Protein 2D1S (pdb70)

Foldseek 3Di:
DVQKAAAAAFPDPQDDFFLLVLLLVLLVVLVVVFFWQEAALVVRDTDGSVNLLLLLLVLQLCVLVPDAAQAEEEEEAWDDRQVCSPLSSCSQHNHEYEYHYLPDDLVQVLVRCLQRLHLEYAYAPSSVVSVVVSCVVSVNNNAYEHRPDPQADPNHHHSVRSVPVRDDPPDGSVPRGGDTDPFLPRFSYFAFFKLDPDHTFTFTFGRLLLSVLLSQQQGQWRHNHQDALAEAEEAATCRHLANVSNSSSCSSSNYHYHYYDDQDPVSVQVSLAPSLHQEYEAEQLSLLCQLQDPCNVVGDNVSHAAYEYEDFQHQLVSQASNCVVVVYPTHKAFYDTVQLSGGQATATPPRDDRQFRHAGHHFKMKFFAAQPPRHTDHAPDKHWIKMAGRNGTPATRPCVPVRPVQQDPVRIGGPQWIWGAHPVRGIHTQAGVVQFFQFAPDGHGQSVLQSLQSPDNQFSGKTWGWAQDPPGGTAIAMETETDPPDDDDQVRSQVSSPVPDDPSNGRPLIYHYDNDQDDISRGHGNHVVGNVRSPDDD

Organism: Nipponoluciola cruciata (NCBI:txid7051)

CATH classification: 2.30.38.10 (+3 more: 3.40.50.980, 3.40.50.980, 3.30.300.30)

Sequence (538 aa):
DENIVVGPKPFYPIEEGSAGTQLRKYMERYAKLGAIAFTNAVTGVDYSYAEYLEKSCLGKALQNYGLVVDGRIALCSENCEEFFIPVIAGLFIGVGVAPTNEIYTLRELVHSLGISKPTIVFSSKKGLDKVITVQKTVTTIKTIVILDSKVDYRGYQCLDTFIKRNTPPGFQASSFKTVEVDRKEQVALIMNSSGSTGLPKGVQLTHENIVTRFSHARDPIYGNQVSPGTAVLTVVPFHHGFGMFTTLGYLICGFRVVMLTKFDEETFLKTLQDYKCTSVILVPTLFAILNKSELLNKYDLSNLVEIASGGAPLSKEVGEAVARRFNLPGVRQGYGLTETTSAIIITPEGDDKPGASGKVVPLFKAKVIDLDTKKSLGPNRRGEVCVKGPMLMKGYVNNPEATKELIDEEGWLHTGDIGYYDEEKHFFIVDRLKSLIKYKGYQVPPAELESVLLQHPSIFDAGVAGVPDPVAGELPGAVVVLESGKNMTEKEVMDYVASQVSNAKRLRGGVRFVDEVPKGLTGKIDGRAIREILKKPV

Solvent-accessible surface area: 21961 Å² total

Secondary structure (DSSP, 8-state):
-TTSEE----SSPPPSS-HHHHHHHHHHHHHHHT-EEEEETTT--EEEHHHHHHHH--HHHHHHHT--TT-EEEEE-SS-TTTHHHHHHHHHHT-EEEEE-TTS-HHHHHHHHHHH--SEEEE-TTTHHHHHHHHHHSTT--EEEETT-SS-BTTBPBHHHHHHHTS-TT--GGG--PPP--TTT-EEEEE--SS-SSSPP-EEEEHHHHHHHHHHHT-TTTS----TT-EEEE-S-TTSHHHHHHHHHHHHTT-EEEE-----HHHHHHHHHHTTEEEEEE-HHHHHHHHH-S-GGGS--TT--EEEE-SS---HHHHHHHHHHTT-S--EEEEE-GGGSSEEEEPPTT---TT--BEEPTT-EEEEE-TTT--B--TT--EEEEEESTTS-SEETT-HHHHHHHB-TTS-EEEEEEEEE-TT--EEEEEEGGG-B-BTT--B-HHHHHHHHHTSTTEEEEEEEEEEETTTEEEEEEEEEEPTT----HHHHHHHHHTTS-GGGS-TT-EEE-SS--B-TTS-B-HHHHHHHHHS--

Nearest PDB structures (foldseek):
  2d1s-assembly1_A  TM=1.002E+00  e=0.000E+00  Nipponoluciola cruciata
  2d1t-assembly1_A  TM=1.000E+00  e=0.000E+00  Nipponoluciola cruciata
  6k4c-assembly1_A  TM=9.725E-01  e=1.886E-93  Lampyridae
  6q2m-assembly1_A  TM=9.834E-01  e=4.343E-93  Photinus pyralis
  6hps-assembly1_A  TM=9.787E-01  e=4.718E-89  Photinus pyralis

Structure (mmCIF, N/CA/C/O backbone):
data_2D1S
#
_entry.id   2D1S
#
_cell.length_a   57.586
_cell.length_b   181.313
_cell.length_c   52.038
_cell.angle_alpha   90.00
_cell.angle_beta   90.00
_cell.angle_gamma   90.00
#
_symmetry.space_group_name_H-M   'P 21 21 21'
#
loop_
_entity.id
_entity.type
_entity.pdbx_description
1 polymer 'Luciferin 4-monooxygenase'
2 non-polymer 'CHLORIDE ION'
3 non-polymer "5'-O-[N-(DEHYDROLUCIFERYL)-SULFAMOYL] ADENOSINE"
4 water water
#
loop_
_atom_site.group_PDB
_atom_site.id
_atom_site.type_symbol
_atom_site.label_atom_id
_atom_site.label_alt_id
_atom_site.label_comp_id
_atom_site.label_asym_id
_atom_site.label_entity_id
_atom_site.label_seq_id
_atom_site.pdbx_PDB_ins_code
_atom_site.Cartn_x
_atom_site.Cartn_y
_atom_site.Cartn_z
_atom_site.occupancy
_atom_site.B_iso_or_equiv
_atom_site.auth_seq_id
_atom_site.auth_comp_id
_atom_site.auth_asym_id
_atom_site.auth_atom_id
_atom_site.pdbx_PDB_model_num
ATOM 1 N N . ASP A 1 7 ? 19.436 34.485 -16.440 1.00 14.65 7 ASP A N 1
ATOM 2 C CA . ASP A 1 7 ? 20.420 34.912 -15.425 1.00 13.68 7 ASP A CA 1
ATOM 3 C C . ASP A 1 7 ? 21.266 33.741 -14.951 1.00 12.69 7 ASP A C 1
ATOM 4 O O . ASP A 1 7 ? 20.820 32.875 -14.172 1.00 12.40 7 ASP A O 1
ATOM 9 N N . GLU A 1 8 ? 22.516 33.739 -15.400 1.00 11.81 8 GLU A N 1
ATOM 10 C CA . GLU A 1 8 ? 23.451 32.682 -15.063 1.00 11.64 8 GLU A CA 1
ATOM 11 C C . GLU A 1 8 ? 23.883 32.699 -13.597 1.00 11.40 8 GLU A C 1
ATOM 12 O O . GLU A 1 8 ? 24.488 31.734 -13.128 1.00 12.03 8 GLU A O 1
ATOM 18 N N . ASN A 1 9 ? 23.529 33.766 -12.878 1.00 10.33 9 ASN A N 1
ATOM 19 C CA . ASN A 1 9 ? 23.789 33.842 -11.438 1.00 10.11 9 ASN A CA 1
ATOM 20 C C . ASN A 1 9 ? 22.842 32.986 -10.604 1.00 10.07 9 ASN A C 1
ATOM 21 O O . ASN A 1 9 ? 23.123 32.730 -9.441 1.00 10.87 9 ASN A O 1
ATOM 26 N N . ILE A 1 10 ? 21.729 32.545 -11.178 1.00 9.22 10 ILE A N 1
ATOM 27 C CA . ILE A 1 10 ? 20.821 31.653 -10.464 1.00 9.51 10 ILE A CA 1
ATOM 28 C C . ILE A 1 10 ? 21.349 30.225 -10.533 1.00 9.22 10 ILE A C 1
ATOM 29 O O . ILE A 1 10 ? 21.715 29.716 -11.601 1.00 9.77 10 ILE A O 1
ATOM 34 N N . VAL A 1 11 ? 21.401 29.571 -9.373 1.00 8.66 11 VAL A N 1
ATOM 35 C CA . VAL A 1 11 ? 21.865 28.188 -9.283 1.00 8.56 11 VAL A CA 1
ATOM 36 C C . VAL A 1 11 ? 20.653 27.263 -9.197 1.00 8.63 11 VAL A C 1
ATOM 37 O O . VAL A 1 11 ? 19.795 27.409 -8.322 1.00 8.94 11 VAL A O 1
ATOM 41 N N . VAL A 1 12 ? 20.574 26.316 -10.118 1.00 9.64 12 VAL A N 1
ATOM 42 C CA . VAL A 1 12 ? 19.415 25.437 -10.251 1.00 10.46 12 VAL A CA 1
ATOM 43 C C . VAL A 1 12 ? 19.815 24.032 -9.795 1.00 10.40 12 VAL A C 1
ATOM 44 O O . VAL A 1 12 ? 20.764 23.438 -10.322 1.00 11.34 12 VAL A O 1
ATOM 48 N N . GLY A 1 13 ? 19.108 23.495 -8.804 1.00 9.71 13 GLY A N 1
ATOM 49 C CA . GLY A 1 13 ? 19.349 22.138 -8.350 1.00 9.86 13 GLY A CA 1
ATOM 50 C C . GLY A 1 13 ? 18.980 21.095 -9.395 1.00 10.15 13 GLY A C 1
ATOM 51 O O . GLY A 1 13 ? 18.216 21.381 -10.300 1.00 9.69 13 GLY A O 1
ATOM 52 N N . PRO A 1 14 ? 19.529 19.892 -9.266 1.00 10.60 14 PRO A N 1
ATOM 53 C CA . PRO A 1 14 ? 19.281 18.825 -10.247 1.00 11.35 14 PRO A CA 1
ATOM 54 C C . PRO A 1 14 ? 17.918 18.152 -10.085 1.00 11.84 14 PRO A C 1
ATOM 55 O O . PRO A 1 14 ? 17.144 18.502 -9.199 1.00 12.59 14 PRO A O 1
ATOM 59 N N . LYS A 1 15 ? 17.627 17.194 -10.960 1.00 12.43 15 LYS A N 1
ATOM 60 C CA . LYS A 1 15 ? 16.449 16.349 -10.810 1.00 12.30 15 LYS A CA 1
ATOM 61 C C . LYS A 1 15 ? 16.708 15.325 -9.706 1.00 11.49 15 LYS A C 1
ATOM 62 O O . LYS A 1 15 ? 17.810 14.802 -9.593 1.00 11.86 15 LYS A O 1
ATOM 65 N N . PRO A 1 16 ? 15.697 15.042 -8.889 1.00 10.60 16 PRO A N 1
ATOM 66 C CA . PRO A 1 16 ? 15.859 14.049 -7.821 1.00 10.34 16 PRO A CA 1
ATOM 67 C C . PRO A 1 16 ? 15.973 12.635 -8.398 1.00 9.57 16 PRO A C 1
ATOM 68 O O . PRO A 1 16 ? 15.347 12.356 -9.423 1.00 9.60 16 PRO A O 1
ATOM 72 N N . PHE A 1 17 ? 16.721 11.754 -7.744 1.00 9.24 17 PHE A N 1
ATOM 73 C CA . PHE A 1 17 ? 16.756 10.362 -8.195 1.00 8.78 17 PHE A CA 1
ATOM 74 C C . PHE A 1 17 ? 15.364 9.748 -8.122 1.00 8.56 17 PHE A C 1
ATOM 75 O O . PHE A 1 17 ? 14.939 9.058 -9.044 1.00 8.33 17 PHE A O 1
ATOM 83 N N . TYR A 1 18 ? 14.666 10.005 -7.022 1.00 7.44 18 TYR A N 1
ATOM 84 C CA . TYR A 1 18 ? 13.317 9.502 -6.821 1.00 7.64 18 TYR A CA 1
ATOM 85 C C . TYR A 1 18 ? 12.322 10.646 -7.012 1.00 8.26 18 TYR A C 1
ATOM 86 O O . TYR A 1 18 ? 12.288 11.575 -6.201 1.00 8.08 18 TYR A O 1
ATOM 95 N N . PRO A 1 19 ? 11.519 10.623 -8.069 1.00 8.10 19 PRO A N 1
ATOM 96 C CA . PRO A 1 19 ? 10.502 11.668 -8.254 1.00 8.82 19 PRO A CA 1
ATOM 97 C C . PRO A 1 19 ? 9.535 11.693 -7.076 1.00 8.62 19 PRO A C 1
ATOM 98 O O . PRO A 1 19 ? 9.364 10.701 -6.356 1.00 8.51 19 PRO A O 1
ATOM 102 N N . ILE A 1 20 ? 8.912 12.844 -6.876 1.00 8.64 20 ILE A N 1
ATOM 103 C CA . ILE A 1 20 ? 7.879 12.977 -5.857 1.00 9.42 20 ILE A CA 1
ATOM 104 C C . ILE A 1 20 ? 6.742 11.991 -6.152 1.00 9.53 20 ILE A C 1
ATOM 105 O O . ILE A 1 20 ? 6.231 11.919 -7.280 1.00 10.30 20 ILE A O 1
ATOM 110 N N . GLU A 1 21 ? 6.353 11.240 -5.131 1.00 9.37 21 GLU A N 1
ATOM 111 C CA . GLU A 1 21 ? 5.336 10.207 -5.306 1.00 9.94 21 GLU A CA 1
ATOM 112 C C . GLU A 1 21 ? 3.941 10.815 -5.287 1.00 10.39 21 GLU A C 1
ATOM 113 O O . GLU A 1 21 ? 3.733 11.906 -4.755 1.00 11.13 21 GLU A O 1
ATOM 119 N N . GLU A 1 22 ? 2.976 10.119 -5.873 1.00 10.96 22 GLU A N 1
ATOM 120 C CA . GLU A 1 22 ? 1.576 10.517 -5.742 1.00 11.73 22 GLU A CA 1
ATOM 121 C C . GLU A 1 22 ? 1.076 10.310 -4.309 1.00 10.84 22 GLU A C 1
ATOM 122 O O . GLU A 1 22 ? 1.634 9.524 -3.557 1.00 11.69 22 GLU A O 1
ATOM 125 N N . GLY A 1 23 ? 0.026 11.033 -3.931 1.00 10.22 23 GLY A N 1
ATOM 126 C CA . GLY A 1 23 ? -0.587 10.857 -2.627 1.00 9.64 23 GLY A CA 1
ATOM 127 C C . GLY A 1 23 ? -0.144 11.915 -1.629 1.00 8.70 23 GLY A C 1
ATOM 128 O O . GLY A 1 23 ? 0.876 12.584 -1.813 1.00 9.19 23 GLY A O 1
ATOM 129 N N . SER A 1 24 ? -0.921 12.052 -0.561 1.00 7.85 24 SER A N 1
ATOM 130 C CA . SER A 1 24 ? -0.607 13.022 0.475 1.00 7.40 24 SER A CA 1
ATOM 131 C C . SER A 1 24 ? 0.625 12.585 1.258 1.00 7.01 24 SER A C 1
ATOM 132 O O . SER A 1 24 ? 1.132 11.469 1.085 1.00 6.36 24 SER A O 1
ATOM 135 N N . ALA A 1 25 ? 1.110 13.455 2.136 1.00 6.45 25 ALA A N 1
ATOM 136 C CA . ALA A 1 25 ? 2.203 13.050 3.003 1.00 6.03 25 ALA A CA 1
ATOM 137 C C . ALA A 1 25 ? 1.761 11.920 3.928 1.00 6.17 25 ALA A C 1
ATOM 138 O O . ALA A 1 25 ? 2.584 11.096 4.294 1.00 6.28 25 ALA A O 1
ATOM 140 N N . GLY A 1 26 ? 0.481 11.900 4.312 1.00 6.12 26 GLY A N 1
ATOM 141 C CA . GLY A 1 26 ? -0.036 10.810 5.128 1.00 6.36 26 GLY A CA 1
ATOM 142 C C . GLY A 1 26 ? -0.018 9.495 4.360 1.00 6.60 26 GLY A C 1
ATOM 143 O O . GLY A 1 26 ? 0.423 8.465 4.883 1.00 7.10 26 GLY A O 1
ATOM 144 N N . THR A 1 27 ? -0.492 9.533 3.121 1.00 6.81 27 THR A N 1
ATOM 145 C CA . THR A 1 27 ? -0.496 8.339 2.282 1.00 7.55 27 THR A CA 1
ATOM 146 C C . THR A 1 27 ? 0.913 7.789 2.108 1.00 6.89 27 THR A C 1
ATOM 147 O O . THR A 1 27 ? 1.134 6.576 2.241 1.00 7.42 27 THR A O 1
ATOM 151 N N . GLN A 1 28 ? 1.878 8.670 1.838 1.00 6.93 28 GLN A N 1
ATOM 152 C CA . GLN A 1 28 ? 3.258 8.227 1.668 1.00 7.32 28 GLN A CA 1
ATOM 153 C C . GLN A 1 28 ? 3.837 7.627 2.936 1.00 6.91 28 GLN A C 1
ATOM 154 O O . GLN A 1 28 ? 4.429 6.543 2.876 1.00 7.03 28 GLN A O 1
ATOM 160 N N . LEU A 1 29 ? 3.658 8.293 4.078 1.00 6.76 29 LEU A N 1
ATOM 161 C CA . LEU A 1 29 ? 4.121 7.726 5.343 1.00 7.07 29 LEU A CA 1
ATOM 162 C C . LEU A 1 29 ? 3.477 6.373 5.612 1.00 7.40 29 LEU A C 1
ATOM 163 O O . LEU A 1 29 ? 4.141 5.450 6.073 1.00 7.29 29 LEU A O 1
ATOM 168 N N . ARG A 1 30 ? 2.170 6.257 5.364 1.00 6.38 30 ARG A N 1
ATOM 169 C CA . ARG A 1 30 ? 1.493 4.994 5.642 1.00 7.02 30 ARG A CA 1
ATOM 170 C C . ARG A 1 30 ? 2.069 3.867 4.781 1.00 6.24 30 ARG A C 1
ATOM 171 O O . ARG A 1 30 ? 2.292 2.768 5.286 1.00 6.89 30 ARG A O 1
ATOM 179 N N . LYS A 1 31 ? 2.315 4.158 3.508 1.00 6.34 31 LYS A N 1
ATOM 180 C CA . LYS A 1 31 ? 2.849 3.163 2.575 1.00 6.86 31 LYS A CA 1
ATOM 181 C C . LYS A 1 31 ? 4.182 2.610 3.099 1.00 6.65 31 LYS A C 1
ATOM 182 O O . LYS A 1 31 ? 4.396 1.386 3.165 1.00 7.18 31 LYS A O 1
ATOM 188 N N . TYR A 1 32 ? 5.099 3.507 3.469 1.00 6.40 32 TYR A N 1
ATOM 189 C CA . TYR A 1 32 ? 6.425 3.084 3.901 1.00 6.90 32 TYR A CA 1
ATOM 190 C C . TYR A 1 32 ? 6.392 2.469 5.282 1.00 6.47 32 TYR A C 1
ATOM 191 O O . TYR A 1 32 ? 6.992 1.415 5.515 1.00 6.27 32 TYR A O 1
ATOM 200 N N . MET A 1 33 ? 5.661 3.079 6.206 1.00 7.04 33 MET A N 1
ATOM 201 C CA . MET A 1 33 ? 5.548 2.474 7.529 1.00 7.06 33 MET A CA 1
ATOM 202 C C . MET A 1 33 ? 4.975 1.065 7.481 1.00 7.63 33 MET A C 1
ATOM 203 O O . MET A 1 33 ? 5.412 0.195 8.237 1.00 7.12 33 MET A O 1
ATOM 208 N N . GLU A 1 34 ? 3.979 0.841 6.627 1.00 7.03 34 GLU A N 1
ATOM 209 C CA . GLU A 1 34 ? 3.422 -0.506 6.490 1.00 7.55 34 GLU A CA 1
ATOM 210 C C . GLU A 1 34 ? 4.462 -1.516 5.984 1.00 6.74 34 GLU A C 1
ATOM 211 O O . GLU A 1 34 ? 4.514 -2.654 6.449 1.00 6.99 34 GLU A O 1
ATOM 215 N N . ARG A 1 35 ? 5.291 -1.094 5.043 1.00 6.17 35 ARG A N 1
ATOM 216 C CA . ARG A 1 35 ? 6.362 -1.948 4.527 1.00 6.58 35 ARG A CA 1
ATOM 217 C C . ARG A 1 35 ? 7.307 -2.352 5.669 1.00 6.51 35 ARG A C 1
ATOM 218 O O . ARG A 1 35 ? 7.601 -3.534 5.885 1.00 6.96 35 ARG A O 1
ATOM 226 N N . TYR A 1 36 ? 7.758 -1.361 6.433 1.00 6.53 36 TYR A N 1
ATOM 227 C CA . TYR A 1 36 ? 8.697 -1.639 7.514 1.00 6.25 36 TYR A CA 1
ATOM 228 C C . TYR A 1 36 ? 8.050 -2.369 8.689 1.00 6.19 36 TYR A C 1
ATOM 229 O O . TYR A 1 36 ? 8.709 -3.163 9.379 1.00 6.43 36 TYR A O 1
ATOM 238 N N . ALA A 1 37 ? 6.758 -2.118 8.890 1.00 6.78 37 ALA A N 1
ATOM 239 C CA . ALA A 1 37 ? 6.012 -2.843 9.921 1.00 7.08 37 ALA A CA 1
ATOM 240 C C . ALA A 1 37 ? 6.006 -4.357 9.660 1.00 7.84 37 ALA A C 1
ATOM 241 O O . ALA A 1 37 ? 6.242 -5.160 10.569 1.00 8.22 37 ALA A O 1
ATOM 243 N N . LYS A 1 38 ? 5.730 -4.729 8.409 1.00 8.45 38 LYS A N 1
ATOM 244 C CA . LYS A 1 38 ? 5.645 -6.135 8.009 1.00 9.75 38 LYS A CA 1
ATOM 245 C C . LYS A 1 38 ? 7.012 -6.800 8.056 1.00 10.15 38 LYS A C 1
ATOM 246 O O . LYS A 1 38 ? 7.133 -8.003 8.302 1.00 10.93 38 LYS A O 1
ATOM 249 N N . LEU A 1 39 ? 8.043 -5.996 7.833 1.00 10.42 39 LEU A N 1
ATOM 250 C CA . LEU A 1 39 ? 9.423 -6.444 7.912 1.00 11.59 39 LEU A CA 1
ATOM 251 C C . LEU A 1 39 ? 9.818 -6.735 9.362 1.00 11.51 39 LEU A C 1
ATOM 252 O O . LEU A 1 39 ? 10.726 -7.536 9.621 1.00 14.35 39 LEU A O 1
ATOM 257 N N . GLY A 1 40 ? 9.136 -6.093 10.316 1.00 11.43 40 GLY A N 1
ATOM 258 C CA . GLY A 1 40 ? 9.408 -6.260 11.732 1.00 9.94 40 GLY A CA 1
ATOM 259 C C . GLY A 1 40 ? 10.464 -5.306 12.308 1.00 9.13 40 GLY A C 1
ATOM 260 O O . GLY A 1 40 ? 11.090 -5.568 13.323 1.00 9.58 40 GLY A O 1
ATOM 261 N N . ALA A 1 41 ? 10.631 -4.165 11.657 1.00 7.40 41 ALA A N 1
ATOM 262 C CA . ALA A 1 41 ? 11.673 -3.212 12.010 1.00 5.78 41 ALA A CA 1
ATOM 263 C C . ALA A 1 41 ? 11.283 -2.329 13.197 1.00 5.60 41 ALA A C 1
ATOM 264 O O . ALA A 1 41 ? 10.106 -2.153 13.485 1.00 5.24 41 ALA A O 1
ATOM 266 N N . ILE A 1 42 ? 12.283 -1.767 13.871 1.00 5.26 42 ILE A N 1
ATOM 267 C CA . ILE A 1 42 ? 12.088 -0.817 14.961 1.00 5.34 42 ILE A CA 1
ATOM 268 C C . ILE A 1 42 ? 12.128 0.623 14.422 1.00 4.63 42 ILE A C 1
ATOM 269 O O . ILE A 1 42 ? 13.067 1.011 13.714 1.00 5.09 42 ILE A O 1
ATOM 274 N N . ALA A 1 43 ? 11.120 1.418 14.805 1.00 4.59 43 ALA A N 1
ATOM 275 C CA . ALA A 1 43 ? 11.011 2.806 14.345 1.00 4.49 43 ALA A CA 1
ATOM 276 C C . ALA A 1 43 ? 11.675 3.808 15.272 1.00 4.55 43 ALA A C 1
ATOM 277 O O . ALA A 1 43 ? 12.416 4.668 14.814 1.00 4.31 43 ALA A O 1
ATOM 279 N N . PHE A 1 44 ? 11.398 3.702 16.565 1.00 4.56 44 PHE A N 1
ATOM 280 C CA . PHE A 1 44 ? 11.917 4.659 17.540 1.00 4.46 44 PHE A CA 1
ATOM 281 C C . PHE A 1 44 ? 12.514 3.921 18.704 1.00 4.92 44 PHE A C 1
ATOM 282 O O . PHE A 1 44 ? 11.959 2.905 19.196 1.00 5.65 44 PHE A O 1
ATOM 290 N N . THR A 1 45 ? 13.635 4.444 19.180 1.00 5.15 45 THR A N 1
ATOM 291 C CA . THR A 1 45 ? 14.286 3.931 20.375 1.00 5.61 45 THR A CA 1
ATOM 292 C C . THR A 1 45 ? 14.679 5.111 21.234 1.00 5.19 45 THR A C 1
ATOM 293 O O . THR A 1 45 ? 15.328 6.052 20.757 1.00 5.63 45 THR A O 1
ATOM 297 N N . ASN A 1 46 ? 14.332 5.037 22.506 1.00 4.92 46 ASN A N 1
ATOM 298 C CA . ASN A 1 46 ? 14.800 6.024 23.461 1.00 5.23 46 ASN A CA 1
ATOM 299 C C . ASN A 1 46 ? 16.203 5.590 23.864 1.00 5.59 46 ASN A C 1
ATOM 300 O O . ASN A 1 46 ? 16.357 4.524 24.454 1.00 6.67 46 ASN A O 1
ATOM 305 N N . ALA A 1 47 ? 17.224 6.375 23.520 1.00 6.24 47 ALA A N 1
ATOM 306 C CA . ALA A 1 47 ? 18.610 5.973 23.743 1.00 6.63 47 ALA A CA 1
ATOM 307 C C . ALA A 1 47 ? 18.912 5.720 25.210 1.00 6.50 47 ALA A C 1
ATOM 308 O O . ALA A 1 47 ? 19.725 4.842 25.542 1.00 7.41 47 ALA A O 1
ATOM 310 N N . VAL A 1 48 ? 18.310 6.515 26.090 1.00 6.07 48 VAL A N 1
ATOM 311 C CA . VAL A 1 48 ? 18.655 6.445 27.504 1.00 7.53 48 VAL A CA 1
ATOM 312 C C . VAL A 1 48 ? 17.926 5.338 28.255 1.00 7.55 48 VAL A C 1
ATOM 313 O O . VAL A 1 48 ? 18.495 4.749 29.175 1.00 7.57 48 VAL A O 1
ATOM 317 N N . THR A 1 49 ? 16.687 5.034 27.871 1.00 7.38 49 THR A N 1
ATOM 318 C CA . THR A 1 49 ? 15.954 3.936 28.521 1.00 7.63 49 THR A CA 1
ATOM 319 C C . THR A 1 49 ? 16.027 2.634 27.738 1.00 7.77 49 THR A C 1
ATOM 320 O O . THR A 1 49 ? 15.813 1.543 28.314 1.00 8.93 49 THR A O 1
ATOM 324 N N . GLY A 1 50 ? 16.312 2.712 26.450 1.00 7.57 50 GLY A N 1
ATOM 325 C CA . GLY A 1 50 ? 16.298 1.548 25.586 1.00 7.77 50 GLY A CA 1
ATOM 326 C C . GLY A 1 50 ? 14.908 1.098 25.172 1.00 7.34 50 GLY A C 1
ATOM 327 O O . GLY A 1 50 ? 14.785 0.069 24.526 1.00 8.36 50 GLY A O 1
ATOM 328 N N . VAL A 1 51 ? 13.864 1.860 25.499 1.00 6.24 51 VAL A N 1
ATOM 329 C CA . VAL A 1 51 ? 12.512 1.490 25.082 1.00 6.94 51 VAL A CA 1
ATOM 330 C C . VAL A 1 51 ? 12.411 1.603 23.563 1.00 6.39 51 VAL A C 1
ATOM 331 O O . VAL A 1 51 ? 12.883 2.584 22.981 1.00 6.65 51 VAL A O 1
ATOM 335 N N . ASP A 1 52 ? 11.807 0.600 22.923 1.00 5.99 52 ASP A N 1
ATOM 336 C CA . ASP A 1 52 ? 11.581 0.570 21.478 1.00 6.22 52 ASP A CA 1
ATOM 337 C C . ASP A 1 52 ? 10.095 0.675 21.143 1.00 6.11 52 ASP A C 1
ATOM 338 O O . ASP A 1 52 ? 9.264 0.132 21.857 1.00 7.35 52 ASP A O 1
ATOM 343 N N . TYR A 1 53 ? 9.774 1.363 20.043 1.00 5.89 53 TYR A N 1
ATOM 344 C CA . TYR A 1 53 ? 8.493 1.182 19.360 1.00 6.00 53 TYR A CA 1
ATOM 345 C C . TYR A 1 53 ? 8.802 0.611 17.995 1.00 5.52 53 TYR A C 1
ATOM 346 O O . TYR A 1 53 ? 9.588 1.204 17.229 1.00 5.26 53 TYR A O 1
ATOM 355 N N . SER A 1 54 ? 8.183 -0.520 17.661 1.00 5.65 54 SER A N 1
ATOM 356 C CA . SER A 1 54 ? 8.303 -1.060 16.322 1.00 4.78 54 SER A CA 1
ATOM 357 C C . SER A 1 54 ? 7.533 -0.193 15.313 1.00 4.55 54 SER A C 1
ATOM 358 O O . SER A 1 54 ? 6.622 0.565 15.685 1.00 5.40 54 SER A O 1
ATOM 361 N N . TYR A 1 55 ? 7.884 -0.310 14.038 1.00 4.63 55 TYR A N 1
ATOM 362 C CA . TYR A 1 55 ? 7.075 0.301 12.987 1.00 4.79 55 TYR A CA 1
ATOM 363 C C . TYR A 1 55 ? 5.620 -0.162 13.052 1.00 4.54 55 TYR A C 1
ATOM 364 O O . TYR A 1 55 ? 4.694 0.642 12.893 1.00 4.95 55 TYR A O 1
ATOM 373 N N . ALA A 1 56 ? 5.408 -1.459 13.322 1.00 4.57 56 ALA A N 1
ATOM 374 C CA . ALA A 1 56 ? 4.044 -1.975 13.434 1.00 4.92 56 ALA A CA 1
ATOM 375 C C . ALA A 1 56 ? 3.273 -1.272 14.534 1.00 4.73 56 ALA A C 1
ATOM 376 O O . ALA A 1 56 ? 2.121 -0.878 14.328 1.00 5.65 56 ALA A O 1
ATOM 378 N N . GLU A 1 57 ? 3.868 -1.111 15.714 1.00 5.69 57 GLU A N 1
ATOM 379 C CA . GLU A 1 57 ? 3.177 -0.461 16.830 1.00 6.32 57 GLU A CA 1
ATOM 380 C C . GLU A 1 57 ? 2.918 1.014 16.541 1.00 5.61 57 GLU A C 1
ATOM 381 O O . GLU A 1 57 ? 1.842 1.534 16.838 1.00 5.78 57 GLU A O 1
ATOM 387 N N . TYR A 1 58 ? 3.916 1.689 15.979 1.00 5.74 58 TYR A N 1
ATOM 388 C CA . TYR A 1 58 ? 3.777 3.109 15.687 1.00 5.54 58 TYR A CA 1
ATOM 389 C C . TYR A 1 58 ? 2.698 3.358 14.649 1.00 5.79 58 TYR A C 1
ATOM 390 O O . TYR A 1 58 ? 1.880 4.273 14.801 1.00 6.54 58 TYR A O 1
ATOM 399 N N . LEU A 1 59 ? 2.675 2.523 13.610 1.00 6.07 59 LEU A N 1
ATOM 400 C CA . LEU A 1 59 ? 1.660 2.620 12.569 1.00 6.45 59 LEU A CA 1
ATOM 401 C C . LEU A 1 59 ? 0.266 2.342 13.140 1.00 6.18 59 LEU A C 1
ATOM 402 O O . LEU A 1 59 ? -0.696 3.078 12.872 1.00 6.69 59 LEU A O 1
ATOM 407 N N . GLU A 1 60 ? 0.146 1.289 13.946 1.00 6.17 60 GLU A N 1
ATOM 408 C CA . GLU A 1 60 ? -1.154 0.944 14.502 1.00 6.93 60 GLU A CA 1
ATOM 409 C C . GLU A 1 60 ? -1.686 2.090 15.359 1.00 6.21 60 GLU A C 1
ATOM 410 O O . GLU A 1 60 ? -2.851 2.496 15.201 1.00 6.42 60 GLU A O 1
ATOM 416 N N . LYS A 1 61 ? -0.864 2.609 16.270 1.00 5.95 61 LYS A N 1
ATOM 417 C CA . LYS A 1 61 ? -1.321 3.709 17.114 1.00 6.22 61 LYS A CA 1
ATOM 418 C C . LYS A 1 61 ? -1.651 4.977 16.335 1.00 5.49 61 LYS A C 1
ATOM 419 O O . LYS A 1 61 ? -2.608 5.680 16.675 1.00 5.66 61 LYS A O 1
ATOM 429 N N . SER A 1 62 ? -0.891 5.254 15.280 1.00 5.17 62 SER A N 1
ATOM 430 C CA . SER A 1 62 ? -1.150 6.436 14.478 1.00 5.73 62 SER A CA 1
ATOM 431 C C . SER A 1 62 ? -2.480 6.304 13.738 1.00 5.73 62 SER A C 1
ATOM 432 O O . SER A 1 62 ? -3.247 7.261 13.666 1.00 6.66 62 SER A O 1
ATOM 435 N N . CYS A 1 63 ? -2.759 5.126 13.179 1.00 5.79 63 CYS A N 1
ATOM 436 C CA . CYS A 1 63 ? -4.062 4.881 12.538 1.00 6.07 63 CYS A CA 1
ATOM 437 C C . CYS A 1 63 ? -5.208 4.968 13.544 1.00 6.28 63 CYS A C 1
ATOM 438 O O . CYS A 1 63 ? -6.249 5.593 13.265 1.00 6.07 63 CYS A O 1
ATOM 448 N N . LEU A 1 65 ? -5.298 6.539 16.414 1.00 5.65 65 LEU A N 1
ATOM 449 C CA . LEU A 1 65 ? -5.475 7.936 16.812 1.00 5.30 65 LEU A CA 1
ATOM 450 C C . LEU A 1 65 ? -6.155 8.741 15.702 1.00 5.34 65 LEU A C 1
ATOM 451 O O . LEU A 1 65 ? -7.019 9.579 15.986 1.00 5.47 65 LEU A O 1
ATOM 456 N N . GLY A 1 66 ? -5.809 8.479 14.442 1.00 5.37 66 GLY A N 1
ATOM 457 C CA . GLY A 1 66 ? -6.487 9.147 13.342 1.00 5.59 66 GLY A CA 1
ATOM 458 C C . GLY A 1 66 ? -7.995 8.919 13.411 1.00 6.06 66 GLY A C 1
ATOM 459 O O . GLY A 1 66 ? -8.794 9.866 13.308 1.00 6.09 66 GLY A O 1
ATOM 460 N N . LYS A 1 67 ? -8.391 7.655 13.570 1.00 5.98 67 LYS A N 1
ATOM 461 C CA . LYS A 1 67 ? -9.807 7.315 13.695 1.00 5.84 67 LYS A CA 1
ATOM 462 C C . LYS A 1 67 ? -10.424 7.992 14.907 1.00 5.79 67 LYS A C 1
ATOM 463 O O . LYS A 1 67 ? -11.536 8.526 14.834 1.00 5.89 67 LYS A O 1
ATOM 469 N N . ALA A 1 68 ? -9.719 7.967 16.029 1.00 5.97 68 ALA A N 1
ATOM 470 C CA . ALA A 1 68 ? -10.208 8.594 17.255 1.00 5.90 68 ALA A CA 1
ATOM 471 C C . ALA A 1 68 ? -10.495 10.082 17.058 1.00 6.08 68 ALA A C 1
ATOM 472 O O . ALA A 1 68 ? -11.500 10.587 17.557 1.00 5.99 68 ALA A O 1
ATOM 474 N N . LEU A 1 69 ? -9.615 10.786 16.343 1.00 5.26 69 LEU A N 1
ATOM 475 C CA . LEU A 1 69 ? -9.780 12.231 16.118 1.00 5.87 69 LEU A CA 1
ATOM 476 C C . LEU A 1 69 ? -10.987 12.523 15.234 1.00 6.01 69 LEU A C 1
ATOM 477 O O . LEU A 1 69 ? -11.690 13.517 15.444 1.00 6.26 69 LEU A O 1
ATOM 482 N N . GLN A 1 70 ? -11.241 11.647 14.265 1.00 6.09 70 GLN A N 1
ATOM 483 C CA . GLN A 1 70 ? -12.441 11.753 13.434 1.00 6.62 70 GLN A CA 1
ATOM 484 C C . GLN A 1 70 ? -13.691 11.490 14.267 1.00 7.02 70 GLN A C 1
ATOM 485 O O . GLN A 1 70 ? -14.651 12.252 14.197 1.00 7.61 70 GLN A O 1
ATOM 491 N N . ASN A 1 71 ? -13.680 10.428 15.072 1.00 6.93 71 ASN A N 1
ATOM 492 C CA . ASN A 1 71 ? -14.825 10.116 15.926 1.00 7.23 71 ASN A CA 1
ATOM 493 C C . ASN A 1 71 ? -15.099 11.224 16.946 1.00 6.99 71 ASN A C 1
ATOM 494 O O . ASN A 1 71 ? -16.251 11.466 17.298 1.00 7.39 71 ASN A O 1
ATOM 499 N N . TYR A 1 72 ? -14.048 11.923 17.370 1.00 6.43 72 TYR A N 1
ATOM 500 C CA . TYR A 1 72 ? -14.153 13.064 18.272 1.00 5.97 72 TYR A CA 1
ATOM 501 C C . TYR A 1 72 ? -14.860 14.239 17.573 1.00 6.53 72 TYR A C 1
ATOM 502 O O . TYR A 1 72 ? -15.444 15.096 18.234 1.00 6.94 72 TYR A O 1
ATOM 511 N N . GLY A 1 73 ? -14.775 14.286 16.252 1.00 6.55 73 GLY A N 1
ATOM 512 C CA . GLY A 1 73 ? -15.460 15.304 15.471 1.00 6.96 73 GLY A CA 1
ATOM 513 C C . GLY A 1 73 ? -14.577 16.259 14.692 1.00 6.86 73 GLY A C 1
ATOM 514 O O . GLY A 1 73 ? -15.098 17.194 14.088 1.00 7.64 73 GLY A O 1
ATOM 515 N N . LEU A 1 74 ? -13.263 16.054 14.713 1.00 5.92 74 LEU A N 1
ATOM 516 C CA . LEU A 1 74 ? -12.368 16.927 13.954 1.00 6.11 74 LEU A CA 1
ATOM 517 C C . LEU A 1 74 ? -12.549 16.695 12.466 1.00 6.52 74 LEU A C 1
ATOM 518 O O . LEU A 1 74 ? -12.67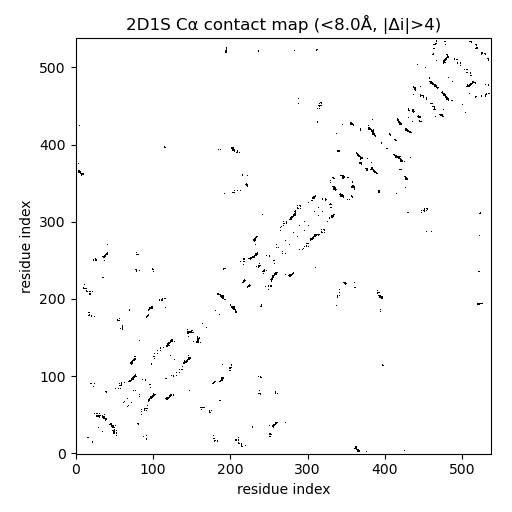6 15.554 12.011 1.00 7.02 74 LEU A O 1
ATOM 523 N N . VAL A 1 75 ? -12.573 17.787 11.711 1.00 6.69 75 VAL A N 1
ATOM 524 C CA . VAL A 1 75 ? -12.782 17.734 10.269 1.00 7.16 75 VAL A CA 1
ATOM 525 C C . VAL A 1 75 ? -11.490 18.095 9.556 1.00 6.84 75 VAL A C 1
ATOM 526 O O . VAL A 1 75 ? -10.543 18.608 10.172 1.00 6.47 75 VAL A O 1
ATOM 530 N N . VAL A 1 76 ? -11.445 17.838 8.256 1.00 7.10 76 VAL A N 1
ATOM 531 C CA . VAL A 1 76 ? -10.294 18.235 7.449 1.00 7.13 76 VAL A CA 1
ATOM 532 C C . VAL A 1 76 ? -10.057 19.726 7.662 1.00 6.96 76 VAL A C 1
ATOM 533 O O . VAL A 1 76 ? -11.009 20.519 7.662 1.00 7.27 76 VAL A O 1
ATOM 537 N N . ASP A 1 77 ? -8.789 20.088 7.848 1.00 6.62 77 ASP A N 1
ATOM 538 C CA . ASP A 1 77 ? -8.342 21.450 8.135 1.00 6.49 77 ASP A CA 1
ATOM 539 C C . ASP A 1 77 ? -8.636 21.914 9.555 1.00 6.26 77 ASP A C 1
ATOM 540 O O . ASP A 1 77 ? -8.462 23.098 9.860 1.00 6.76 77 ASP A O 1
ATOM 545 N N . GLY A 1 78 ? -9.018 20.984 10.435 1.00 5.76 78 GLY A N 1
ATOM 546 C CA . GLY A 1 78 ? -9.001 21.251 11.860 1.00 5.87 78 GLY A CA 1
ATOM 547 C C . GLY A 1 78 ? -7.565 21.355 12.357 1.00 5.21 78 GLY A C 1
ATOM 548 O O . GLY A 1 78 ? -6.615 21.334 11.554 1.00 5.25 78 GLY A O 1
ATOM 549 N N . ARG A 1 79 ? -7.427 21.510 13.671 1.00 4.82 79 ARG A N 1
ATOM 550 C CA . ARG A 1 79 ? -6.126 21.753 14.284 1.00 5.29 79 ARG A CA 1
ATOM 551 C C . ARG A 1 79 ? -5.987 20.992 15.593 1.00 4.85 79 ARG A C 1
ATOM 552 O O . ARG A 1 79 ? -6.896 21.020 16.452 1.00 5.29 79 ARG A O 1
ATOM 560 N N . ILE A 1 80 ? -4.826 20.353 15.769 1.00 4.50 80 ILE A N 1
ATOM 561 C CA . ILE A 1 80 ? -4.372 19.851 17.068 1.00 4.56 80 ILE A CA 1
ATOM 562 C C . ILE A 1 80 ? -2.962 20.364 17.291 1.00 4.41 80 ILE A C 1
ATOM 563 O O . ILE A 1 80 ? -2.349 20.891 16.366 1.00 4.70 80 ILE A O 1
ATO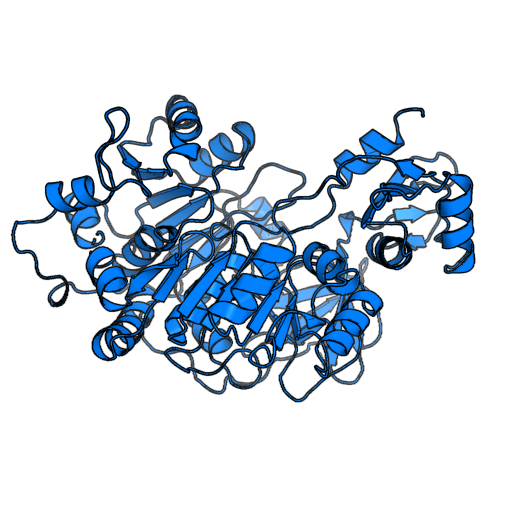M 568 N N . ALA A 1 81 ? -2.457 20.195 18.508 1.00 4.51 81 ALA A N 1
ATOM 569 C CA . ALA A 1 81 ? -1.090 20.610 18.838 1.00 3.98 81 ALA A CA 1
ATOM 570 C C . ALA A 1 81 ? -0.424 19.585 19.707 1.00 4.71 81 ALA A C 1
ATOM 571 O O . ALA A 1 81 ? -1.101 18.740 20.319 1.00 4.66 81 ALA A O 1
ATOM 573 N N . LEU A 1 82 ? 0.901 19.669 19.765 1.00 4.68 82 LEU A N 1
ATOM 574 C CA . LEU A 1 82 ? 1.683 18.977 20.784 1.00 5.60 82 LEU A CA 1
ATOM 575 C C . LEU A 1 82 ? 2.370 20.021 21.626 1.00 5.46 82 LEU A C 1
ATOM 576 O O . LEU A 1 82 ? 2.682 21.100 21.130 1.00 5.89 82 LEU A O 1
ATOM 581 N N . CYS A 1 83 ? 2.591 19.706 22.894 1.00 5.43 83 CYS A N 1
ATOM 582 C CA . CYS A 1 83 ? 3.516 20.473 23.703 1.00 5.79 83 CYS A CA 1
ATOM 583 C C . CYS A 1 83 ? 4.328 19.468 24.473 1.00 4.94 83 CYS A C 1
ATOM 584 O O . CYS A 1 83 ? 3.872 18.908 25.481 1.00 5.57 83 CYS A O 1
ATOM 587 N N . SER A 1 84 ? 5.541 19.215 23.996 1.00 5.20 84 SER A N 1
ATOM 588 C CA . SER A 1 84 ? 6.339 18.140 24.570 1.00 5.39 84 SER A CA 1
ATOM 589 C C . SER A 1 84 ? 7.792 18.319 24.224 1.00 5.36 84 SER A C 1
ATOM 590 O O . SER A 1 84 ? 8.133 18.646 23.086 1.00 5.62 84 SER A O 1
ATOM 593 N N . GLU A 1 85 ? 8.643 18.052 25.213 1.00 5.82 85 GLU A N 1
ATOM 594 C CA . GLU A 1 85 ? 10.049 17.762 24.967 1.00 5.97 85 GLU A CA 1
ATOM 595 C C . GLU A 1 85 ? 10.133 16.481 24.113 1.00 5.05 85 GLU A C 1
ATOM 596 O O . GLU A 1 85 ? 9.157 15.729 24.002 1.00 5.23 85 GLU A O 1
ATOM 602 N N . ASN A 1 86 ? 11.299 16.198 23.547 1.00 5.17 86 ASN A N 1
ATOM 603 C CA . ASN A 1 86 ? 11.437 14.972 22.769 1.00 4.50 86 ASN A CA 1
ATOM 604 C C . ASN A 1 86 ? 11.074 13.743 23.591 1.00 4.90 86 ASN A C 1
ATOM 605 O O . ASN A 1 86 ? 11.536 13.586 24.731 1.00 6.01 86 ASN A O 1
ATOM 610 N N . CYS A 1 87 ? 10.228 12.887 23.027 1.00 4.84 87 CYS A N 1
ATOM 611 C CA . CYS A 1 87 ? 9.898 11.581 23.603 1.00 5.04 87 CYS A CA 1
ATOM 612 C C . CYS A 1 87 ? 9.556 10.695 22.430 1.00 5.04 87 CYS A C 1
ATOM 613 O O . CYS A 1 87 ? 9.209 11.181 21.347 1.00 5.12 87 CYS A O 1
ATOM 616 N N . GLU A 1 88 ? 9.655 9.391 22.638 1.00 4.95 88 GLU A N 1
ATOM 617 C CA . GLU A 1 88 ? 9.487 8.467 21.540 1.00 5.68 88 GLU A CA 1
ATOM 618 C C . GLU A 1 88 ? 8.050 8.472 20.998 1.00 5.69 88 GLU A C 1
ATOM 619 O O . GLU A 1 88 ? 7.859 8.067 19.856 1.00 6.10 88 GLU A O 1
ATOM 625 N N . GLU A 1 89 ? 7.073 8.945 21.785 1.00 5.50 89 GLU A N 1
ATOM 626 C CA . GLU A 1 89 ? 5.673 9.044 21.343 1.00 5.55 89 GLU A CA 1
ATOM 627 C C . GLU A 1 89 ? 5.382 10.276 20.485 1.00 5.40 89 GLU A C 1
ATOM 628 O O . GLU A 1 89 ? 4.274 10.406 19.971 1.00 5.67 89 GLU A O 1
ATOM 634 N N . PHE A 1 90 ? 6.350 11.180 20.340 1.00 4.88 90 PHE A N 1
ATOM 635 C CA . PHE A 1 90 ? 6.083 12.525 19.790 1.00 3.97 90 PHE A CA 1
ATOM 636 C C . PHE A 1 90 ? 5.381 12.502 18.444 1.00 3.88 90 PHE A C 1
ATOM 637 O O . PHE A 1 90 ? 4.518 13.324 18.177 1.00 4.83 90 PHE A O 1
ATOM 645 N N . PHE A 1 91 ? 5.759 11.561 17.594 1.00 4.12 91 PHE A N 1
ATOM 646 C CA . PHE A 1 91 ? 5.262 11.576 16.231 1.00 3.90 91 PHE A CA 1
ATOM 647 C C . PHE A 1 91 ? 3.925 10.894 16.044 1.00 4.32 91 PHE A C 1
ATOM 648 O O . PHE A 1 91 ? 3.371 10.959 14.957 1.00 4.72 91 PHE A O 1
ATOM 656 N N . ILE A 1 92 ? 3.378 10.272 17.090 1.00 3.85 92 ILE A N 1
ATOM 657 C CA . ILE A 1 92 ? 2.063 9.644 16.926 1.00 4.35 92 ILE A CA 1
ATOM 658 C C . ILE A 1 92 ? 0.968 10.663 16.545 1.00 4.34 92 ILE A C 1
ATOM 659 O O . ILE A 1 92 ? 0.260 10.450 15.552 1.00 4.75 92 ILE A O 1
ATOM 664 N N . PRO A 1 93 ? 0.816 11.774 17.280 1.00 4.70 93 PRO A N 1
ATOM 665 C CA . PRO A 1 93 ? -0.166 12.784 16.849 1.00 4.50 93 PRO A CA 1
ATOM 666 C C . PRO A 1 93 ? 0.181 13.467 15.527 1.00 4.95 93 PRO A C 1
ATOM 667 O O . PRO A 1 93 ? -0.726 13.859 14.788 1.00 4.68 93 PRO A O 1
ATOM 671 N N . VAL A 1 94 ? 1.473 13.613 15.238 1.00 4.80 94 VAL A N 1
ATOM 672 C CA . VAL A 1 94 ? 1.895 14.195 13.973 1.00 4.78 94 VAL A CA 1
ATOM 673 C C . VAL A 1 94 ? 1.408 13.348 12.804 1.00 4.87 94 VAL A C 1
ATOM 674 O O . VAL A 1 94 ? 0.761 13.845 11.870 1.00 4.81 94 VAL A O 1
ATOM 678 N N . ILE A 1 95 ? 1.713 12.051 12.871 1.00 4.87 95 ILE A N 1
ATOM 679 C CA . ILE A 1 95 ? 1.378 11.132 11.805 1.00 4.60 95 ILE A CA 1
ATOM 680 C C . ILE A 1 95 ? -0.144 10.966 11.701 1.00 4.77 95 ILE A C 1
ATOM 681 O O . ILE A 1 95 ? -0.686 10.979 10.600 1.00 4.42 95 ILE A O 1
ATOM 686 N N . ALA A 1 96 ? -0.820 10.849 12.843 1.00 4.37 96 ALA A N 1
ATOM 687 C CA . ALA A 1 96 ? -2.277 10.772 12.836 1.00 4.58 96 ALA A CA 1
ATOM 688 C C . ALA A 1 96 ? -2.879 11.981 12.107 1.00 4.65 96 ALA A C 1
ATOM 689 O O . ALA A 1 96 ? -3.780 11.816 11.265 1.00 4.73 96 ALA A O 1
ATOM 691 N N . GLY A 1 97 ? -2.397 13.190 12.419 1.00 3.64 97 GLY A N 1
ATOM 692 C CA . GLY A 1 97 ? -2.897 14.387 11.760 1.00 4.35 97 GLY A CA 1
ATOM 693 C C . GLY A 1 97 ? -2.684 14.352 10.259 1.00 4.21 97 GLY A C 1
ATOM 694 O O . GLY A 1 97 ? -3.602 14.658 9.468 1.00 4.64 97 GLY A O 1
ATOM 695 N N . LEU A 1 98 ? -1.481 13.930 9.850 1.00 4.44 98 LEU A N 1
ATOM 696 C CA . LEU A 1 98 ? -1.168 13.830 8.435 1.00 4.43 98 LEU A CA 1
ATOM 697 C C . LEU A 1 98 ? -2.073 12.815 7.742 1.00 4.34 98 LEU A C 1
ATOM 698 O O . LEU A 1 98 ? -2.434 13.026 6.584 1.00 5.45 98 LEU A O 1
ATOM 703 N N . PHE A 1 99 ? -2.412 11.725 8.439 1.00 4.39 99 PHE A N 1
ATOM 704 C CA . PHE A 1 99 ? -3.287 10.669 7.917 1.00 4.64 99 PHE A CA 1
ATOM 705 C C . PHE A 1 99 ? -4.704 11.168 7.658 1.00 4.87 99 PHE A C 1
ATOM 706 O O . PHE A 1 99 ? -5.370 10.627 6.783 1.00 6.11 99 PHE A O 1
ATOM 714 N N . ILE A 1 100 ? -5.186 12.134 8.438 1.00 4.90 100 ILE A N 1
ATOM 715 C CA . ILE A 1 100 ? -6.599 12.550 8.364 1.00 5.46 100 ILE A CA 1
ATOM 716 C C . ILE A 1 100 ? -6.840 13.972 7.853 1.00 5.59 100 ILE A C 1
ATOM 717 O O . ILE A 1 100 ? -7.991 14.413 7.761 1.00 6.19 100 ILE A O 1
ATOM 722 N N . GLY A 1 101 ? -5.773 14.692 7.517 1.00 5.37 101 GLY A N 1
ATOM 723 C CA . GLY A 1 101 ? -5.909 16.048 7.003 1.00 5.15 101 GLY A CA 1
ATOM 724 C C . GLY A 1 101 ? -6.192 17.085 8.079 1.00 4.74 101 GLY A C 1
ATOM 725 O O . GLY A 1 101 ? -6.819 18.108 7.788 1.00 5.83 101 GLY A O 1
ATOM 726 N N . VAL A 1 102 ? -5.768 16.829 9.321 1.00 4.72 102 VAL A N 1
ATOM 727 C CA . VAL A 1 102 ? -5.940 17.768 10.415 1.00 4.98 102 VAL A CA 1
ATOM 728 C C . VAL A 1 102 ? -4.570 18.361 10.675 1.00 4.86 102 VAL A C 1
ATOM 729 O O . VAL A 1 102 ? -3.613 17.617 10.921 1.00 5.47 102 VAL A O 1
ATOM 733 N N . GLY A 1 103 ? -4.463 19.690 10.581 1.00 4.70 103 GLY A N 1
ATOM 734 C CA . GLY A 1 103 ? -3.196 20.380 10.785 1.00 5.28 103 GLY A CA 1
ATOM 735 C C . GLY A 1 103 ? -2.675 20.182 12.188 1.00 4.48 103 GLY A C 1
ATOM 736 O O . GLY A 1 103 ? -3.452 20.168 13.141 1.00 5.25 103 GLY A O 1
ATOM 737 N N . VAL A 1 104 ? -1.359 20.016 12.293 1.00 4.32 104 VAL A N 1
ATOM 738 C CA . VAL A 1 104 ? -0.689 19.757 13.567 1.00 4.33 104 VAL A CA 1
ATOM 739 C C . VAL A 1 104 ? 0.306 20.863 13.875 1.00 4.22 104 VAL A C 1
ATOM 740 O O . VAL A 1 104 ? 1.131 21.208 13.046 1.00 4.00 104 VAL A O 1
ATOM 744 N N . ALA A 1 105 ? 0.203 21.417 15.079 1.00 3.90 105 ALA A N 1
ATOM 745 C CA . ALA A 1 105 ? 1.048 22.522 15.551 1.00 3.98 105 ALA A CA 1
ATOM 746 C C . ALA A 1 105 ? 1.970 22.022 16.660 1.00 4.19 105 ALA A C 1
ATOM 747 O O . ALA A 1 105 ? 1.560 21.943 17.823 1.00 4.62 105 ALA A O 1
ATOM 749 N N . PRO A 1 106 ? 3.214 21.662 16.336 1.00 4.36 106 PRO A N 1
ATOM 750 C CA . PRO A 1 106 ? 4.131 21.189 17.382 1.00 4.87 106 PRO A CA 1
ATOM 751 C C . PRO A 1 106 ? 4.771 22.319 18.197 1.00 5.10 106 PRO A C 1
ATOM 752 O O . PRO A 1 106 ? 5.231 23.327 17.616 1.00 5.12 106 PRO A O 1
ATOM 756 N N . THR A 1 107 ? 4.832 22.126 19.511 1.00 4.59 107 THR A N 1
ATOM 757 C CA . THR A 1 107 ? 5.579 23.025 20.391 1.00 4.77 107 THR A CA 1
ATOM 758 C C . THR A 1 107 ? 6.340 22.179 21.390 1.00 4.72 107 THR A C 1
ATOM 759 O O . THR A 1 107 ? 6.070 20.983 21.528 1.00 4.73 107 THR A O 1
ATOM 763 N N . ASN A 1 108 ? 7.280 22.809 22.090 1.00 5.63 108 ASN A N 1
ATOM 764 C CA . ASN A 1 108 ? 8.132 22.118 23.050 1.00 6.18 108 ASN A CA 1
ATOM 765 C C . ASN A 1 108 ? 7.797 22.574 24.462 1.00 6.48 108 ASN A C 1
ATOM 766 O O . ASN A 1 108 ? 7.440 23.743 24.673 1.00 7.20 108 ASN A O 1
ATOM 771 N N . GLU A 1 109 ? 7.916 21.666 25.420 1.00 7.17 109 GLU A N 1
ATOM 772 C CA . GLU A 1 109 ? 7.736 22.036 26.825 1.00 7.83 109 GLU A CA 1
ATOM 773 C C . GLU A 1 109 ? 8.681 23.163 27.245 1.00 8.29 109 GLU A C 1
ATOM 774 O O . GLU A 1 109 ? 8.366 23.918 28.154 1.00 8.58 109 GLU A O 1
ATOM 780 N N . ILE A 1 110 ? 9.832 23.291 26.591 1.00 8.13 110 ILE A N 1
ATOM 781 C CA . ILE A 1 110 ? 10.812 24.295 26.998 1.00 9.19 110 ILE A CA 1
ATOM 782 C C . ILE A 1 110 ? 10.434 25.726 26.591 1.00 9.10 110 ILE A C 1
ATOM 783 O O . ILE A 1 110 ? 11.099 26.683 26.992 1.00 9.79 110 ILE A O 1
ATOM 788 N N . TYR A 1 111 ? 9.386 25.899 25.791 1.00 8.41 111 TYR A N 1
ATOM 789 C CA . TYR A 1 111 ? 8.918 27.250 25.470 1.00 7.98 111 TYR A CA 1
ATOM 790 C C . TYR A 1 111 ? 8.620 27.961 26.780 1.00 7.90 111 TYR A C 1
ATOM 791 O O . TYR A 1 111 ? 8.128 27.344 27.733 1.00 8.64 111 TYR A O 1
ATOM 800 N N . THR A 1 112 ? 8.880 29.259 26.827 1.00 8.25 112 THR A N 1
ATOM 801 C CA . THR A 1 112 ? 8.360 30.049 27.942 1.00 8.79 112 THR A CA 1
ATOM 802 C C . THR A 1 112 ? 6.845 30.145 27.820 1.00 8.65 112 THR A C 1
ATOM 803 O O . THR A 1 112 ? 6.272 29.942 26.740 1.00 8.37 112 THR A O 1
ATOM 807 N N . LEU A 1 113 ? 6.182 30.490 28.911 1.00 8.26 113 LEU A N 1
ATOM 808 C CA . LEU A 1 113 ? 4.747 30.699 28.842 1.00 9.04 113 LEU A CA 1
ATOM 809 C C . LEU A 1 113 ? 4.356 31.817 27.863 1.00 8.78 113 LEU A C 1
ATOM 810 O O . LEU A 1 113 ? 3.351 31.707 27.184 1.00 9.00 113 LEU A O 1
ATOM 815 N N . ARG A 1 114 ? 5.147 32.884 27.776 1.00 8.60 114 ARG A N 1
ATOM 816 C CA . ARG A 1 114 ? 4.855 33.956 26.828 1.00 9.26 114 ARG A CA 1
ATOM 817 C C . ARG A 1 114 ? 4.921 33.423 25.392 1.00 8.80 114 ARG A C 1
ATOM 818 O O . ARG A 1 114 ? 4.091 33.761 24.556 1.00 8.87 114 ARG A O 1
ATOM 826 N N . GLU A 1 115 ? 5.921 32.599 25.111 1.00 8.06 115 GLU A N 1
ATOM 827 C CA . GLU A 1 115 ? 6.051 31.965 23.799 1.00 7.95 115 GLU A CA 1
ATOM 828 C C . GLU A 1 115 ? 4.902 31.007 23.510 1.00 6.57 115 GLU A C 1
ATOM 829 O O . GLU A 1 115 ? 4.326 31.027 22.412 1.00 7.40 115 GLU A O 1
ATOM 835 N N . LEU A 1 116 ? 4.579 30.170 24.488 1.00 7.07 116 LEU A N 1
ATOM 836 C CA . LEU A 1 116 ? 3.564 29.152 24.287 1.00 6.90 116 LEU A CA 1
ATOM 837 C C . LEU A 1 116 ? 2.155 29.729 24.162 1.00 6.63 116 LEU A C 1
ATOM 838 O O . LEU A 1 116 ? 1.379 29.306 23.305 1.00 6.93 116 LEU A O 1
ATOM 843 N N . VAL A 1 117 ? 1.842 30.728 24.987 1.00 6.35 117 VAL A N 1
ATOM 844 C CA . VAL A 1 117 ? 0.528 31.349 24.895 1.00 7.04 117 VAL A CA 1
ATOM 845 C C . VAL A 1 117 ? 0.357 32.038 23.528 1.00 6.26 117 VAL A C 1
ATOM 846 O O . VAL A 1 117 ? -0.723 32.003 22.912 1.00 6.70 117 VAL A O 1
ATOM 850 N N . HIS A 1 118 ? 1.433 32.632 23.029 1.00 6.16 118 HIS A N 1
ATOM 851 C CA . HIS A 1 118 ? 1.368 33.276 21.734 1.00 6.45 118 HIS A CA 1
ATOM 852 C C . HIS A 1 118 ? 1.219 32.246 20.606 1.00 6.16 118 HIS A C 1
ATOM 853 O O . HIS A 1 118 ? 0.362 32.377 19.723 1.00 6.22 118 HIS A O 1
ATOM 860 N N . SER A 1 119 ? 2.068 31.222 20.654 1.00 5.61 119 SER A N 1
ATOM 861 C CA . SER A 1 119 ? 2.095 30.193 19.624 1.00 5.31 119 SER A CA 1
ATOM 862 C C . SER A 1 119 ? 0.758 29.480 19.487 1.00 5.06 119 SER A C 1
ATOM 863 O O . SER A 1 119 ? 0.211 29.378 18.387 1.00 5.69 119 SER A O 1
ATOM 866 N N . LEU A 1 120 ? 0.244 28.979 20.608 1.00 5.06 120 LEU A N 1
ATOM 867 C CA . LEU A 1 120 ? -1.015 28.241 20.577 1.00 5.18 120 LEU A CA 1
ATOM 868 C C . LEU A 1 120 ? -2.199 29.164 20.316 1.00 5.63 120 LEU A C 1
ATOM 869 O O . LEU A 1 120 ? -3.218 28.739 19.773 1.00 6.22 120 LEU A O 1
ATOM 874 N N . GLY A 1 121 ? -2.065 30.434 20.701 1.00 5.91 121 GLY A N 1
ATOM 875 C CA . GLY A 1 121 ? -3.072 31.434 20.358 1.00 6.90 121 GLY A CA 1
ATOM 876 C C . GLY A 1 121 ? -3.191 31.664 18.860 1.00 6.66 121 GLY A C 1
ATOM 877 O O . GLY A 1 121 ? -4.257 32.024 18.365 1.00 7.49 121 GLY A O 1
ATOM 878 N N . ILE A 1 122 ? -2.091 31.461 18.140 1.00 5.94 122 ILE A N 1
ATOM 879 C CA . ILE A 1 122 ? -2.094 31.593 16.687 1.00 7.10 122 ILE A CA 1
ATOM 880 C C . ILE A 1 122 ? -2.649 30.322 16.036 1.00 7.07 122 ILE A C 1
ATOM 881 O O . ILE A 1 122 ? -3.495 30.405 15.148 1.00 7.20 122 ILE A O 1
ATOM 886 N N . SER A 1 123 ? -2.184 29.148 16.466 1.00 6.15 123 SER A N 1
ATOM 887 C CA . SER A 1 123 ? -2.582 27.908 15.781 1.00 6.26 123 SER A CA 1
ATOM 888 C C . SER A 1 123 ? -3.959 27.387 16.187 1.00 6.05 123 SER A C 1
ATOM 889 O O . SER A 1 123 ? -4.597 26.645 15.434 1.00 7.22 123 SER A O 1
ATOM 892 N N . LYS A 1 124 ? -4.410 27.767 17.383 1.00 5.81 124 LYS A N 1
ATOM 893 C CA . LYS A 1 124 ? -5.771 27.457 17.848 1.00 6.39 124 LYS A CA 1
ATOM 894 C C . LYS A 1 124 ? -6.112 25.959 17.749 1.00 6.05 124 LYS A C 1
ATOM 895 O O . LYS A 1 124 ? -7.086 25.555 17.105 1.00 6.70 124 LYS A O 1
ATOM 901 N N . PRO A 1 125 ? -5.359 25.132 18.462 1.00 5.41 125 PRO A N 1
ATOM 902 C CA . PRO A 1 125 ? -5.649 23.695 18.493 1.00 4.89 125 PRO A CA 1
ATOM 903 C C . PRO A 1 125 ? -6.889 23.365 19.315 1.00 5.46 125 PRO A C 1
ATOM 904 O O . PRO A 1 125 ? -7.076 23.929 20.402 1.00 6.04 125 PRO A O 1
ATOM 908 N N . THR A 1 126 ? -7.687 22.422 18.827 1.00 5.22 126 THR A N 1
ATOM 909 C CA . THR A 1 126 ? -8.815 21.927 19.610 1.00 5.45 126 THR A CA 1
ATOM 910 C C . THR A 1 126 ? -8.360 21.025 20.748 1.00 5.11 126 THR A C 1
ATOM 911 O O . THR A 1 126 ? -8.913 21.041 21.852 1.00 5.45 126 THR A O 1
ATOM 915 N N . ILE A 1 127 ? -7.344 20.216 20.444 1.00 4.66 127 ILE A N 1
ATOM 916 C CA . ILE A 1 127 ? -6.762 19.261 21.389 1.00 4.74 127 ILE A CA 1
ATOM 917 C C . ILE A 1 127 ? -5.274 19.522 21.453 1.00 4.84 127 ILE A C 1
ATOM 918 O O . ILE A 1 127 ? -4.652 19.719 20.398 1.00 5.29 127 ILE A O 1
ATOM 923 N N . VAL A 1 128 ? -4.723 19.509 22.668 1.00 5.31 128 VAL A N 1
ATOM 924 C CA . VAL A 1 128 ? -3.273 19.550 22.837 1.00 4.89 128 VAL A CA 1
ATOM 925 C C . VAL A 1 128 ? -2.809 18.227 23.446 1.00 5.00 128 VAL A C 1
ATOM 926 O O . VAL A 1 128 ? -3.322 17.787 24.482 1.00 5.10 128 VAL A O 1
ATOM 930 N N . PHE A 1 129 ? -1.844 17.599 22.777 1.00 4.79 129 PHE A N 1
ATOM 931 C CA . PHE A 1 129 ? -1.158 16.409 23.288 1.00 5.23 129 PHE A CA 1
ATOM 932 C C . PHE A 1 129 ? 0.066 16.888 24.047 1.00 4.98 129 PHE A C 1
ATOM 933 O O . PHE A 1 129 ? 1.036 17.337 23.443 1.00 4.78 129 PHE A O 1
ATOM 941 N N . SER A 1 130 ? -0.021 16.852 25.379 1.00 5.62 130 SER A N 1
ATOM 942 C CA . SER A 1 130 ? 1.006 17.409 26.262 1.00 5.60 130 SER A CA 1
ATOM 943 C C . SER A 1 130 ? 1.814 16.302 26.904 1.00 5.10 130 SER A C 1
ATOM 944 O O . SER A 1 130 ? 1.265 15.279 27.302 1.00 5.62 130 SER A O 1
ATOM 947 N N . SER A 1 131 ? 3.116 16.506 27.036 1.00 5.47 131 SER A N 1
ATOM 948 C CA . SER A 1 131 ? 3.873 15.608 27.906 1.00 5.84 131 SER A CA 1
ATOM 949 C C . SER A 1 131 ? 3.461 15.866 29.366 1.00 6.86 131 SER A C 1
ATOM 950 O O . SER A 1 131 ? 2.876 16.912 29.701 1.00 6.43 131 SER A O 1
ATOM 953 N N . LYS A 1 132 ? 3.756 14.914 30.244 1.00 7.15 132 LYS A N 1
ATOM 954 C CA . LYS A 1 132 ? 3.580 15.150 31.682 1.00 7.63 132 LYS A CA 1
ATOM 955 C C . LYS A 1 132 ? 4.281 16.438 32.103 1.00 8.02 132 LYS A C 1
ATOM 956 O O . LYS A 1 132 ? 3.721 17.257 32.839 1.00 8.43 132 LYS A O 1
ATOM 962 N N . LYS A 1 133 ? 5.517 16.610 31.641 1.00 7.96 133 LYS A N 1
ATOM 963 C CA . LYS A 1 133 ? 6.312 17.774 31.995 1.00 8.89 133 LYS A CA 1
ATOM 964 C C . LYS A 1 133 ? 5.693 19.088 31.524 1.00 8.60 133 LYS A C 1
ATOM 965 O O . LYS A 1 133 ? 5.743 20.085 32.251 1.00 9.77 133 LYS A O 1
ATOM 970 N N . GLY A 1 134 ? 5.083 19.077 30.340 1.00 7.79 134 GLY A N 1
ATOM 971 C CA . GLY A 1 134 ? 4.473 20.273 29.768 1.00 7.38 134 GLY A CA 1
ATOM 972 C C . GLY A 1 134 ? 3.083 20.601 30.294 1.00 7.51 134 GLY A C 1
ATOM 973 O O . GLY A 1 134 ? 2.558 21.677 30.004 1.00 8.07 134 GLY A O 1
ATOM 974 N N . LEU A 1 135 ? 2.482 19.682 31.047 1.00 7.43 135 LEU A N 1
ATOM 975 C CA . LEU A 1 135 ? 1.079 19.821 31.413 1.00 7.08 135 LEU A CA 1
ATOM 976 C C . LEU A 1 135 ? 0.763 21.148 32.110 1.00 7.68 135 LEU A C 1
ATOM 977 O O . LEU A 1 135 ? -0.189 21.814 31.734 1.00 6.99 135 LEU A O 1
ATOM 982 N N . ASP A 1 136 ? 1.548 21.535 33.113 1.00 7.83 136 ASP A N 1
ATOM 983 C CA . ASP A 1 136 ? 1.234 22.755 33.848 1.00 9.41 136 ASP A CA 1
ATOM 984 C C . ASP A 1 136 ? 1.195 23.962 32.913 1.00 8.44 136 ASP A C 1
ATOM 985 O O . ASP A 1 136 ? 0.356 24.852 33.066 1.00 8.70 136 ASP A O 1
ATOM 990 N N . LYS A 1 137 ? 2.112 23.999 31.949 1.00 8.15 137 LYS A N 1
ATOM 991 C CA . LYS A 1 137 ? 2.158 25.105 31.013 1.00 7.60 137 LYS A CA 1
ATOM 992 C C . LYS A 1 137 ? 0.941 25.098 30.093 1.00 7.33 137 LYS A C 1
ATOM 993 O O . LYS A 1 137 ? 0.391 26.156 29.793 1.00 7.89 137 LYS A O 1
ATOM 999 N N . VAL A 1 138 ? 0.540 23.920 29.621 1.00 6.72 138 VAL A N 1
ATOM 1000 C CA . VAL A 1 138 ? -0.639 23.807 28.781 1.00 6.63 138 VAL A CA 1
ATOM 1001 C C . VAL A 1 138 ? -1.910 24.229 29.514 1.00 6.62 138 VAL A C 1
ATOM 1002 O O . VAL A 1 138 ? -2.733 24.958 28.947 1.00 6.82 138 VAL A O 1
ATOM 1006 N N . ILE A 1 139 ? -2.061 23.792 30.763 1.00 6.80 139 ILE A N 1
ATOM 1007 C CA . ILE A 1 139 ? -3.204 24.219 31.557 1.00 7.10 139 ILE A CA 1
ATOM 1008 C C . ILE A 1 139 ? -3.221 25.747 31.693 1.00 7.09 139 ILE A C 1
ATOM 1009 O O . ILE A 1 139 ? -4.267 26.385 31.530 1.00 7.38 139 ILE A O 1
ATOM 1014 N N . THR A 1 140 ? -2.064 26.341 31.956 1.00 7.07 140 THR A N 1
ATOM 1015 C CA . THR A 1 140 ? -2.002 27.799 32.071 1.00 7.72 140 THR A CA 1
ATOM 1016 C C . THR A 1 140 ? -2.383 28.456 30.741 1.00 7.69 140 THR A C 1
ATOM 1017 O O . THR A 1 140 ? -3.198 29.372 30.714 1.00 7.52 140 THR A O 1
ATOM 1021 N N . VAL A 1 141 ? -1.838 27.956 29.628 1.00 7.33 141 VAL A N 1
ATOM 1022 C CA . VAL A 1 141 ? -2.123 28.550 28.326 1.00 7.51 141 VAL A CA 1
ATOM 1023 C C . VAL A 1 141 ? -3.618 28.479 28.002 1.00 6.81 141 VAL A C 1
ATOM 1024 O O . VAL A 1 141 ? -4.185 29.431 27.441 1.00 6.78 141 VAL A O 1
ATOM 1028 N N . GLN A 1 142 ? -4.251 27.366 28.368 1.00 7.05 142 GLN A N 1
ATOM 1029 C CA . GLN A 1 142 ? -5.687 27.185 28.167 1.00 7.38 142 GLN A CA 1
ATOM 1030 C C . GLN A 1 142 ? -6.544 28.270 28.838 1.00 8.00 142 GLN A C 1
ATOM 1031 O O . GLN A 1 142 ? -7.638 28.566 28.375 1.00 8.04 142 GLN A O 1
ATOM 1037 N N . LYS A 1 143 ? -6.028 28.883 29.903 1.00 8.26 143 LYS A N 1
ATOM 1038 C CA . LYS A 1 143 ? -6.739 29.980 30.569 1.00 8.91 143 LYS A CA 1
ATOM 1039 C C . LYS A 1 143 ? -6.887 31.198 29.663 1.00 8.65 143 LYS A C 1
ATOM 1040 O O . LYS A 1 143 ? -7.848 31.949 29.794 1.00 8.58 143 LYS A O 1
ATOM 1046 N N . THR A 1 144 ? -5.940 31.388 28.748 1.00 7.74 144 THR A N 1
ATOM 1047 C CA . THR A 1 144 ? -5.987 32.464 27.767 1.00 7.40 144 THR A CA 1
ATOM 1048 C C . THR A 1 144 ? -6.556 31.970 26.434 1.00 7.12 144 THR A C 1
ATOM 1049 O O . THR A 1 144 ? -7.422 32.608 25.852 1.00 8.14 144 THR A O 1
ATOM 1053 N N . VAL A 1 145 ? -6.035 30.843 25.955 1.00 6.71 145 VAL A N 1
ATOM 1054 C CA . VAL A 1 145 ? -6.486 30.254 24.691 1.00 6.93 145 VAL A CA 1
ATOM 1055 C C . VAL A 1 145 ? -7.625 29.304 25.037 1.00 7.28 145 VAL A C 1
ATOM 1056 O O . VAL A 1 145 ? -7.471 28.086 25.065 1.00 7.28 145 VAL A O 1
ATOM 1060 N N . THR A 1 146 ? -8.782 29.904 25.316 1.00 7.83 146 THR A N 1
ATOM 1061 C CA . THR A 1 146 ? -9.906 29.201 25.946 1.00 8.55 146 THR A CA 1
ATOM 1062 C C . THR A 1 146 ? -10.615 28.247 24.998 1.00 7.61 146 THR A C 1
ATOM 1063 O O . THR A 1 146 ? -11.490 27.498 25.417 1.00 8.30 146 THR A O 1
ATOM 1067 N N . THR A 1 147 ? -10.254 28.314 23.719 1.00 6.45 147 THR A N 1
ATOM 1068 C CA . THR A 1 147 ? -10.770 27.396 22.706 1.00 6.66 147 THR A CA 1
ATOM 1069 C C . THR A 1 147 ? -10.096 26.011 22.733 1.00 6.46 147 THR A C 1
ATOM 1070 O O . THR A 1 147 ? -10.540 25.106 22.026 1.00 6.95 147 THR A O 1
ATOM 1074 N N . ILE A 1 148 ? -9.037 25.821 23.524 1.00 6.21 148 ILE A N 1
ATOM 1075 C CA . ILE A 1 148 ? -8.481 24.485 23.714 1.00 6.66 148 ILE A CA 1
ATOM 1076 C C . ILE A 1 148 ? -9.471 23.659 24.529 1.00 6.95 148 ILE A C 1
ATOM 1077 O O . ILE A 1 148 ? -9.681 23.936 25.707 1.00 7.33 148 ILE A O 1
ATOM 1082 N N . LYS A 1 149 ? -10.079 22.664 23.894 1.00 6.80 149 LYS A N 1
ATOM 1083 C CA . LYS A 1 149 ? -11.135 21.869 24.519 1.00 7.53 149 LYS A CA 1
ATOM 1084 C C . LYS A 1 149 ? -10.602 20.753 25.399 1.00 7.38 149 LYS A C 1
ATOM 1085 O O . LYS A 1 149 ? -11.136 20.504 26.489 1.00 9.03 149 LYS A O 1
ATOM 1091 N N . THR A 1 150 ? -9.533 20.089 24.940 1.00 6.89 150 THR A N 1
ATOM 1092 C CA . THR A 1 150 ? -9.092 18.822 25.519 1.00 7.06 150 THR A CA 1
ATOM 1093 C C . THR A 1 150 ? -7.579 18.774 25.572 1.00 6.80 150 THR A C 1
ATOM 1094 O O . THR A 1 150 ? -6.913 19.190 24.609 1.00 6.18 150 THR A O 1
ATOM 1098 N N . ILE A 1 151 ? -7.047 18.255 26.679 1.00 6.46 151 ILE A N 1
ATOM 1099 C CA . ILE A 1 151 ? -5.621 18.021 26.846 1.00 6.20 151 ILE A CA 1
ATOM 1100 C C . ILE A 1 151 ? -5.441 16.523 27.070 1.00 6.41 151 ILE A C 1
ATOM 1101 O O . ILE A 1 151 ? -6.096 15.942 27.951 1.00 6.72 151 ILE A O 1
ATOM 1106 N N . VAL A 1 152 ? -4.569 15.909 26.269 1.00 5.71 152 VAL A N 1
ATOM 1107 C CA . VAL A 1 152 ? -4.298 14.470 26.331 1.00 6.05 152 VAL A CA 1
ATOM 1108 C C . VAL A 1 152 ? -2.822 14.271 26.703 1.00 6.08 152 VAL A C 1
ATOM 1109 O O . VAL A 1 152 ? -1.951 14.968 26.171 1.00 6.26 152 VAL A O 1
ATOM 1113 N N . ILE A 1 153 ? -2.541 13.350 27.629 1.00 6.24 153 ILE A N 1
ATOM 1114 C CA . ILE A 1 153 ? -1.162 13.149 28.086 1.00 6.33 153 ILE A CA 1
ATOM 1115 C C . ILE A 1 153 ? -0.435 12.171 27.170 1.00 5.67 153 ILE A C 1
ATOM 1116 O O . ILE A 1 153 ? -0.770 10.985 27.088 1.00 6.73 153 ILE A O 1
ATOM 1121 N N . LEU A 1 154 ? 0.590 12.694 26.515 1.00 6.00 154 LEU A N 1
ATOM 1122 C CA . LEU A 1 154 ? 1.277 11.998 25.445 1.00 6.03 154 LEU A CA 1
ATOM 1123 C C . LEU A 1 154 ? 2.178 10.842 25.891 1.00 6.61 154 LEU A C 1
ATOM 1124 O O . LEU A 1 154 ? 2.192 9.794 25.240 1.00 7.47 154 LEU A O 1
ATOM 1129 N N . ASP A 1 155 ? 2.900 11.040 26.996 1.00 6.88 155 ASP A N 1
ATOM 1130 C CA . ASP A 1 155 ? 3.977 10.141 27.407 1.00 7.84 155 ASP A CA 1
ATOM 1131 C C . ASP A 1 155 ? 3.664 9.467 28.735 1.00 8.42 155 ASP A C 1
ATOM 1132 O O . ASP A 1 155 ? 4.546 9.292 29.573 1.00 10.13 155 ASP A O 1
ATOM 1137 N N . SER A 1 156 ? 2.412 9.068 28.906 1.00 8.09 156 SER A N 1
ATOM 1138 C CA . SER A 1 156 ? 2.008 8.264 30.059 1.00 8.87 156 SER A CA 1
ATOM 1139 C C . SER A 1 156 ? 1.157 7.121 29.570 1.00 9.92 156 SER A C 1
ATOM 1140 O O . SER A 1 156 ? 0.333 7.302 28.684 1.00 9.47 156 SER A O 1
ATOM 1143 N N . LYS A 1 157 ? 1.351 5.948 30.172 1.00 10.90 157 LYS A N 1
ATOM 1144 C CA . LYS A 1 157 ? 0.547 4.768 29.864 1.00 12.35 157 LYS A CA 1
ATOM 1145 C C . LYS A 1 157 ? -0.748 4.722 30.671 1.00 12.18 157 LYS A C 1
ATOM 1146 O O . LYS A 1 157 ? -1.615 3.894 30.416 1.00 12.53 157 LYS A O 1
ATOM 1152 N N . VAL A 1 158 ? -0.858 5.608 31.650 1.00 11.79 158 VAL A N 1
ATOM 1153 C CA . VAL A 1 158 ? -2.051 5.684 32.487 1.00 12.45 158 VAL A CA 1
ATOM 1154 C C . VAL A 1 158 ? -2.544 7.121 32.523 1.00 11.77 158 VAL A C 1
ATOM 1155 O O . VAL A 1 158 ? -1.765 8.056 32.288 1.00 11.67 158 VAL A O 1
ATOM 1159 N N . ASP A 1 159 ? -3.820 7.316 32.829 1.00 11.70 159 ASP A N 1
ATOM 1160 C CA . ASP A 1 159 ? -4.331 8.668 33.044 1.00 11.59 159 ASP A CA 1
ATOM 1161 C C . ASP A 1 159 ? -3.515 9.382 34.116 1.00 11.96 159 ASP A C 1
ATOM 1162 O O . ASP A 1 159 ? -2.999 8.754 35.054 1.00 12.43 159 ASP A O 1
ATOM 1167 N N . TYR A 1 160 ? -3.371 10.694 33.961 1.00 11.69 160 TYR A N 1
ATOM 1168 C CA . TYR A 1 160 ? -2.416 11.446 34.757 1.00 11.63 160 TYR A CA 1
ATOM 1169 C C . TYR A 1 160 ? -3.008 12.779 35.168 1.00 12.05 160 TYR A C 1
ATOM 1170 O O . TYR A 1 160 ? -3.434 13.568 34.323 1.00 10.84 160 TYR A O 1
ATOM 1179 N N . ARG A 1 161 ? -3.045 13.021 36.481 1.00 12.59 161 ARG A N 1
ATOM 1180 C CA . ARG A 1 161 ? -3.577 14.262 37.062 1.00 13.38 161 ARG A CA 1
ATOM 1181 C C . ARG A 1 161 ? -4.991 14.616 36.569 1.00 13.47 161 ARG A C 1
ATOM 1182 O O . ARG A 1 161 ? -5.338 15.788 36.417 1.00 14.10 161 ARG A O 1
ATOM 1190 N N . GLY A 1 162 ? -5.794 13.589 36.304 1.00 13.41 162 GLY A N 1
ATOM 1191 C CA . GLY A 1 162 ? -7.170 13.776 35.893 1.00 13.05 162 GLY A CA 1
ATOM 1192 C C . GLY A 1 162 ? -7.367 13.872 34.391 1.00 12.45 162 GLY A C 1
ATOM 1193 O O . GLY A 1 162 ? -8.503 13.959 33.930 1.00 14.04 162 GLY A O 1
ATOM 1194 N N . TYR A 1 163 ? -6.265 13.842 33.634 1.00 10.55 163 TYR A N 1
ATOM 1195 C CA . TYR A 1 163 ? -6.324 13.909 32.168 1.00 9.27 163 TYR A CA 1
ATOM 1196 C C . TYR A 1 163 ? -6.164 12.531 31.548 1.00 9.10 163 TYR A C 1
ATOM 1197 O O . TYR A 1 163 ? -5.419 11.680 32.050 1.00 9.30 163 TYR A O 1
ATOM 1206 N N . GLN A 1 164 ? -6.868 12.303 30.450 1.00 8.33 164 GLN A N 1
ATOM 1207 C CA . GLN A 1 164 ? -6.701 11.069 29.693 1.00 8.83 164 GLN A CA 1
ATOM 1208 C C . GLN A 1 164 ? -5.306 10.997 29.103 1.00 7.97 164 GLN A C 1
ATOM 1209 O O . GLN A 1 164 ? -4.814 11.986 28.545 1.00 7.29 164 GLN A O 1
ATOM 1215 N N . CYS A 1 165 ? -4.686 9.825 29.189 1.00 7.62 165 CYS A N 1
ATOM 1216 C CA . CYS A 1 165 ? -3.473 9.586 28.428 1.00 7.45 165 CYS A CA 1
ATOM 1217 C C . CYS A 1 165 ? -3.828 9.228 27.004 1.00 6.39 165 CYS A C 1
ATOM 1218 O O . CYS A 1 165 ? -5.006 9.009 26.682 1.00 6.68 165 CYS A O 1
ATOM 1221 N N . LEU A 1 166 ? -2.801 9.150 26.162 1.00 7.32 166 LEU A N 1
ATOM 1222 C CA . LEU A 1 166 ? -2.987 8.835 24.756 1.00 7.76 166 LEU A CA 1
ATOM 1223 C C . LEU A 1 166 ? -3.801 7.556 24.529 1.00 7.70 166 LEU A C 1
ATOM 1224 O O . LEU A 1 166 ? -4.765 7.552 23.761 1.00 7.65 166 LEU A O 1
ATOM 1229 N N . ASP A 1 167 ? -3.436 6.480 25.225 1.00 7.28 167 ASP A N 1
ATOM 1230 C CA . ASP A 1 167 ? -4.134 5.210 25.039 1.00 7.83 167 ASP A CA 1
ATOM 1231 C C . ASP A 1 167 ? -5.600 5.289 25.457 1.00 7.17 167 ASP A C 1
ATOM 1232 O O . ASP A 1 167 ? -6.467 4.690 24.804 1.00 7.38 167 ASP A O 1
ATOM 1237 N N . THR A 1 168 ? -5.870 6.014 26.546 1.00 7.32 168 THR A N 1
ATOM 1238 C CA . THR A 1 168 ? -7.246 6.238 27.007 1.00 7.88 168 THR A CA 1
ATOM 1239 C C . THR A 1 168 ? -8.062 7.014 25.971 1.00 7.82 168 THR A C 1
ATOM 1240 O O . THR A 1 168 ? -9.190 6.628 25.647 1.00 7.59 168 THR A O 1
ATOM 1244 N N . PHE A 1 169 ? -7.493 8.094 25.445 1.00 7.40 169 PHE A N 1
ATOM 1245 C CA . PHE A 1 169 ? -8.181 8.888 24.438 1.00 7.34 169 PHE A CA 1
ATOM 1246 C C . PHE A 1 169 ? -8.519 8.019 23.229 1.00 7.34 169 PHE A C 1
ATOM 1247 O O . PHE A 1 169 ? -9.638 8.060 22.705 1.00 7.17 169 PHE A O 1
ATOM 1255 N N . ILE A 1 170 ? -7.566 7.203 22.797 1.00 7.25 170 ILE A N 1
ATOM 1256 C CA . ILE A 1 170 ? -7.825 6.307 21.679 1.00 7.96 170 ILE A CA 1
ATOM 1257 C C . ILE A 1 170 ? -8.944 5.318 21.987 1.00 8.16 170 ILE A C 1
ATOM 1258 O O . ILE A 1 170 ? -9.864 5.152 21.178 1.00 8.67 170 ILE A O 1
ATOM 1263 N N . LYS A 1 171 ? -8.865 4.669 23.146 1.00 8.67 171 LYS A N 1
ATOM 1264 C CA . LYS A 1 171 ? -9.854 3.673 23.537 1.00 10.41 171 LYS A CA 1
ATOM 1265 C C . LYS A 1 171 ? -11.258 4.284 23.631 1.00 10.38 171 LYS A C 1
ATOM 1266 O O . LYS A 1 171 ? -12.236 3.654 23.212 1.00 11.57 171 LYS A O 1
ATOM 1271 N N . ARG A 1 172 ? -11.352 5.489 24.197 1.00 9.45 172 ARG A N 1
ATOM 1272 C CA . ARG A 1 172 ? -12.641 6.147 24.412 1.00 10.12 172 ARG A CA 1
ATOM 1273 C C . ARG A 1 172 ? -13.246 6.695 23.130 1.00 9.90 172 ARG A C 1
ATOM 1274 O O . ARG A 1 172 ? -14.412 7.101 23.123 1.00 11.23 172 ARG A O 1
ATOM 1287 N N . ASN A 1 173 ? -12.478 6.703 22.043 1.00 9.22 173 ASN A N 1
ATOM 1288 C CA . ASN A 1 173 ? -12.946 7.283 20.784 1.00 9.13 173 ASN A CA 1
ATOM 1289 C C . ASN A 1 173 ? -12.858 6.340 19.588 1.00 9.60 173 ASN A C 1
ATOM 1290 O O . ASN A 1 173 ? -12.936 6.780 18.444 1.00 9.94 173 ASN A O 1
ATOM 1295 N N . THR A 1 174 ? -12.706 5.043 19.859 1.00 10.50 174 THR A N 1
ATOM 1296 C CA . THR A 1 174 ? -12.734 4.023 18.806 1.00 12.47 174 THR A CA 1
ATOM 1297 C C . THR A 1 174 ? -13.578 2.846 19.280 1.00 14.95 174 THR A C 1
ATOM 1298 O O . THR A 1 174 ? -13.617 2.564 20.476 1.00 15.05 174 THR A O 1
ATOM 1302 N N . PRO A 1 175 ? -14.230 2.130 18.363 1.00 17.14 175 PRO A N 1
ATOM 1303 C CA . PRO A 1 175 ? -15.021 0.964 18.770 1.00 18.98 175 PRO A CA 1
ATOM 1304 C C . PRO A 1 175 ? -14.095 -0.165 19.218 1.00 20.49 175 PRO A C 1
ATOM 1305 O O . PRO A 1 175 ? -12.979 -0.274 18.692 1.00 20.68 175 PRO A O 1
ATOM 1309 N N . PRO A 1 176 ? -14.519 -0.973 20.190 1.00 22.18 176 PRO A N 1
ATOM 1310 C CA . PRO A 1 176 ? -13.769 -2.178 20.559 1.00 22.91 176 PRO A CA 1
ATOM 1311 C C . PRO A 1 176 ? -13.459 -3.033 19.331 1.00 23.36 176 PRO A C 1
ATOM 1312 O O . PRO A 1 176 ? -14.328 -3.226 18.473 1.00 24.22 176 PRO A O 1
ATOM 1316 N N . GLY A 1 177 ? -12.223 -3.517 19.250 1.00 23.78 177 GLY A N 1
ATOM 1317 C CA . GLY A 1 177 ? -11.783 -4.353 18.148 1.00 23.66 177 GLY A CA 1
ATOM 1318 C C . GLY A 1 177 ? -11.561 -3.617 16.839 1.00 23.31 177 GLY A C 1
ATOM 1319 O O . GLY A 1 177 ? -11.487 -4.250 15.778 1.00 23.79 177 GLY A O 1
ATOM 1320 N N . PHE A 1 178 ? -11.455 -2.288 16.903 1.00 22.93 178 PHE A N 1
ATOM 1321 C CA . PHE A 1 178 ? -11.188 -1.495 15.712 1.00 22.06 178 PHE A CA 1
ATOM 1322 C C . PHE A 1 178 ? -9.893 -1.958 15.072 1.00 22.10 178 PHE A C 1
ATOM 1323 O O . PHE A 1 178 ? -8.885 -2.127 15.752 1.00 22.76 178 PHE A O 1
ATOM 1331 N N . GLN A 1 179 ? -9.932 -2.162 13.762 1.00 21.68 179 GLN A N 1
ATOM 1332 C CA . GLN A 1 179 ? -8.771 -2.661 13.038 1.00 21.74 179 GLN A CA 1
ATOM 1333 C C . GLN A 1 179 ? -8.075 -1.515 12.318 1.00 21.02 179 GLN A C 1
ATOM 1334 O O . GLN A 1 179 ? -8.651 -0.908 11.416 1.00 21.27 179 GLN A O 1
ATOM 1340 N N . ALA A 1 180 ? -6.834 -1.232 12.717 1.00 20.26 180 ALA A N 1
ATOM 1341 C CA . ALA A 1 180 ? -6.013 -0.219 12.051 1.00 20.21 180 ALA A CA 1
ATOM 1342 C C . ALA A 1 180 ? -5.827 -0.510 10.565 1.00 20.42 180 ALA A C 1
ATOM 1343 O O . ALA A 1 180 ? -5.855 0.406 9.744 1.00 20.40 180 ALA A O 1
ATOM 1345 N N . SER A 1 181 ? -5.658 -1.789 10.222 1.00 20.70 181 SER A N 1
ATOM 1346 C CA . SER A 1 181 ? -5.425 -2.208 8.839 1.00 21.04 181 SER A CA 1
ATOM 1347 C C . SER A 1 181 ? -6.543 -1.753 7.896 1.00 20.82 181 SER A C 1
ATOM 1348 O O . SER A 1 181 ? -6.311 -1.601 6.694 1.00 21.70 181 SER A O 1
ATOM 1351 N N . SER A 1 182 ? -7.732 -1.534 8.463 1.00 20.07 182 SER A N 1
ATOM 1352 C CA . SER A 1 182 ? -8.928 -1.078 7.744 1.00 19.78 182 SER A CA 1
ATOM 1353 C C . SER A 1 182 ? -8.976 0.433 7.497 1.00 18.63 182 SER A C 1
ATOM 1354 O O . SER A 1 182 ? -9.699 0.900 6.612 1.00 18.87 182 SER A O 1
ATOM 1357 N N . PHE A 1 183 ? -8.228 1.189 8.300 1.00 16.69 183 PHE A N 1
ATOM 1358 C CA . PHE A 1 183 ? -8.265 2.654 8.279 1.00 14.68 183 PHE A CA 1
ATOM 1359 C C . PHE A 1 183 ? -7.706 3.194 6.965 1.00 13.30 183 PHE A C 1
ATOM 1360 O O . PHE A 1 183 ? -6.693 2.707 6.462 1.00 13.27 183 PHE A O 1
ATOM 1368 N N . LYS A 1 184 ? -8.403 4.183 6.398 1.00 12.68 184 LYS A N 1
ATOM 1369 C CA . LYS A 1 184 ? -7.975 4.809 5.161 1.00 12.88 184 LYS A CA 1
ATOM 1370 C C . LYS A 1 184 ? -7.392 6.193 5.403 1.00 11.50 184 LYS A C 1
ATOM 1371 O O . LYS A 1 184 ? -7.992 7.005 6.115 1.00 11.63 184 LYS A O 1
ATOM 1377 N N . THR A 1 185 ? -6.233 6.473 4.810 1.00 11.11 185 THR A N 1
ATOM 1378 C CA . THR A 1 185 ? -5.727 7.845 4.816 1.00 11.50 185 THR A CA 1
ATOM 1379 C C . THR A 1 185 ? -6.635 8.733 3.976 1.00 11.76 185 THR A C 1
ATOM 1380 O O . THR A 1 185 ? -7.284 8.281 3.023 1.00 12.28 185 THR A O 1
ATOM 1384 N N . VAL A 1 186 ? -6.688 10.000 4.357 1.00 11.71 186 VAL A N 1
ATOM 1385 C CA . VAL A 1 186 ? -7.598 10.953 3.750 1.00 12.01 186 VAL A CA 1
ATOM 1386 C C . VAL A 1 186 ? -6.815 11.754 2.732 1.00 12.46 186 VAL A C 1
ATOM 1387 O O . VAL A 1 186 ? -5.811 12.389 3.052 1.00 12.62 186 VAL A O 1
ATOM 1391 N N . GLU A 1 187 ? -7.267 11.717 1.485 1.00 12.95 187 GLU A N 1
ATOM 1392 C CA . GLU A 1 187 ? -6.630 12.512 0.458 1.00 13.15 187 GLU A CA 1
ATOM 1393 C C . GLU A 1 187 ? -7.047 13.973 0.556 1.00 13.09 187 GLU A C 1
ATOM 1394 O O . GLU A 1 187 ? -8.152 14.288 0.987 1.00 12.62 187 GLU A O 1
ATOM 1400 N N . VAL A 1 188 ? -6.126 14.846 0.185 1.00 11.86 188 VAL A N 1
ATOM 1401 C CA . VAL A 1 188 ? -6.289 16.281 0.373 1.00 11.41 188 VAL A CA 1
ATOM 1402 C C . VAL A 1 188 ? -5.784 17.011 -0.857 1.00 11.60 188 VAL A C 1
ATOM 1403 O O . VAL A 1 188 ? -5.167 16.405 -1.737 1.00 12.48 188 VAL A O 1
ATOM 1407 N N . ASP A 1 189 ? -6.069 18.307 -0.932 1.00 11.44 189 ASP A N 1
ATOM 1408 C CA . ASP A 1 189 ? -5.530 19.155 -1.981 1.00 11.51 189 ASP A CA 1
ATOM 1409 C C . ASP A 1 189 ? -4.076 19.436 -1.602 1.00 10.49 189 ASP A C 1
ATOM 1410 O O . ASP A 1 189 ? -3.799 20.258 -0.729 1.00 11.13 189 ASP A O 1
ATOM 1415 N N . ARG A 1 190 ? -3.155 18.730 -2.240 1.00 9.65 190 ARG A N 1
ATOM 1416 C CA . ARG A 1 190 ? -1.792 18.643 -1.723 1.00 9.44 190 ARG A CA 1
ATOM 1417 C C . ARG A 1 190 ? -1.065 19.981 -1.617 1.00 9.01 190 ARG A C 1
ATOM 1418 O O . ARG A 1 190 ? -0.345 20.225 -0.650 1.00 8.68 190 ARG A O 1
ATOM 1426 N N . LYS A 1 191 ? -1.261 20.854 -2.599 1.00 9.07 191 LYS A N 1
ATOM 1427 C CA . LYS A 1 191 ? -0.555 22.125 -2.638 1.00 9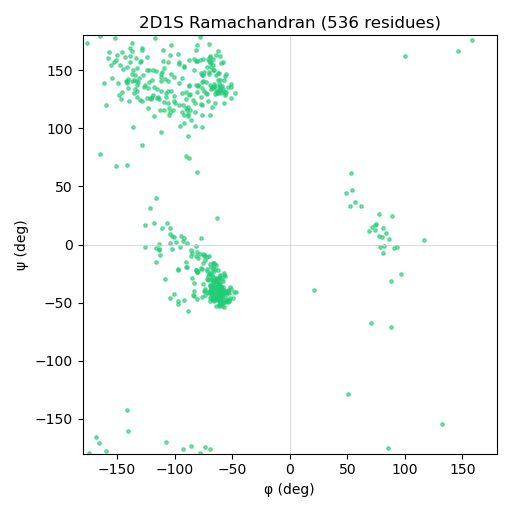.75 191 LYS A CA 1
ATOM 1428 C C . LYS A 1 191 ? -1.127 23.161 -1.680 1.00 8.81 191 LYS A C 1
ATOM 1429 O O . LYS A 1 191 ? -0.443 24.118 -1.322 1.00 9.40 191 LYS A O 1
ATOM 1436 N N . GLU A 1 192 ? -2.376 22.962 -1.266 1.00 8.76 192 GLU A N 1
ATOM 1437 C CA . GLU A 1 192 ? -3.068 23.952 -0.449 1.00 9.32 192 GLU A CA 1
ATOM 1438 C C . GLU A 1 192 ? -3.265 23.542 0.999 1.00 8.63 192 GLU A C 1
ATOM 1439 O O . GLU A 1 192 ? -3.301 24.401 1.876 1.00 8.70 192 GLU A O 1
ATOM 1445 N N . GLN A 1 193 ? -3.385 22.242 1.244 1.00 8.13 193 GLN A N 1
ATOM 1446 C CA . GLN A 1 193 ? -3.792 21.760 2.558 1.00 8.41 193 GLN A CA 1
ATOM 1447 C C . GLN A 1 193 ? -2.638 21.864 3.540 1.00 7.16 193 GLN A C 1
ATOM 1448 O O . GLN A 1 193 ? -1.586 21.232 3.368 1.00 7.90 193 GLN A O 1
ATOM 1454 N N . VAL A 1 194 ? -2.880 22.631 4.591 1.00 7.58 194 VAL A N 1
ATOM 1455 C CA . VAL A 1 194 ? -1.912 22.750 5.669 1.00 7.32 194 VAL A CA 1
ATOM 1456 C C . VAL A 1 194 ? -1.745 21.389 6.355 1.00 6.77 194 VAL A C 1
ATOM 1457 O O . VAL A 1 194 ? -2.713 20.702 6.702 1.00 7.14 194 VAL A O 1
ATOM 1461 N N . ALA A 1 195 ? -0.499 21.009 6.543 1.00 5.88 195 ALA A N 1
ATOM 1462 C CA . ALA A 1 195 ? -0.129 19.789 7.244 1.00 5.51 195 ALA A CA 1
ATOM 1463 C C . ALA A 1 195 ? 0.370 20.115 8.648 1.00 5.56 195 ALA A C 1
ATOM 1464 O O . ALA A 1 195 ? 0.002 19.465 9.618 1.00 5.12 195 ALA A O 1
ATOM 1466 N N . LEU A 1 196 ? 1.246 21.116 8.729 1.00 5.18 196 LEU A N 1
ATOM 1467 C CA . LEU A 1 196 ? 1.909 21.502 9.976 1.00 5.76 196 LEU A CA 1
ATOM 1468 C C . LEU A 1 196 ? 1.950 22.997 10.131 1.00 4.96 196 LEU A C 1
ATOM 1469 O O . LEU A 1 196 ? 2.071 23.746 9.147 1.00 5.97 196 LEU A O 1
ATOM 1474 N N . ILE A 1 197 ? 1.869 23.437 11.381 1.00 5.07 197 ILE A N 1
ATOM 1475 C CA . ILE A 1 197 ? 2.081 24.848 11.725 1.00 4.58 197 ILE A CA 1
ATOM 1476 C C . ILE A 1 197 ? 3.294 24.868 12.637 1.00 3.74 197 ILE A C 1
ATOM 1477 O O . ILE A 1 197 ? 3.238 24.354 13.746 1.00 4.01 197 ILE A O 1
ATOM 1482 N N . MET A 1 198 ? 4.395 25.406 12.145 1.00 4.55 198 MET A N 1
ATOM 1483 C CA . MET A 1 198 ? 5.692 25.303 12.806 1.00 3.90 198 MET A CA 1
ATOM 1484 C C . MET A 1 198 ? 6.155 26.641 13.371 1.00 4.39 198 MET A C 1
ATOM 1485 O O . MET A 1 198 ? 5.724 27.711 12.904 1.00 5.22 198 MET A O 1
ATOM 1490 N N . ASN A 1 199 ? 7.046 26.579 14.354 1.00 4.22 199 ASN A N 1
ATOM 1491 C CA . ASN A 1 199 ? 7.689 27.777 14.892 1.00 4.95 199 ASN A CA 1
ATOM 1492 C C . ASN A 1 199 ? 9.204 27.708 14.763 1.00 5.41 199 ASN A C 1
ATOM 1493 O O . ASN A 1 199 ? 9.835 26.746 15.251 1.00 6.36 199 ASN A O 1
ATOM 1498 N N . SER A 1 200 ? 9.797 28.717 14.146 1.00 5.61 200 SER A N 1
ATOM 1499 C CA . SER A 1 200 ? 11.250 28.851 14.161 1.00 6.44 200 SER A CA 1
ATOM 1500 C C . SER A 1 200 ? 11.796 29.082 15.564 1.00 7.02 200 SER A C 1
ATOM 1501 O O . SER A 1 200 ? 11.086 29.474 16.490 1.00 8.11 200 SER A O 1
ATOM 1505 N N . SER A 1 201 ? 13.094 28.853 15.693 1.00 7.28 201 SER A N 1
ATOM 1506 C CA . SER A 1 201 ? 13.831 29.156 16.906 1.00 7.94 201 SER A CA 1
ATOM 1507 C C . SER A 1 201 ? 14.683 30.400 16.692 1.00 8.06 201 SER A C 1
ATOM 1508 O O . SER A 1 201 ? 15.017 30.762 15.559 1.00 7.95 201 SER A O 1
ATOM 1511 N N . GLY A 1 202 ? 15.028 31.053 17.798 1.00 9.30 202 GLY A N 1
ATOM 1512 C CA . GLY A 1 202 ? 15.927 32.199 17.756 1.00 10.55 202 GLY A CA 1
ATOM 1513 C C . GLY A 1 202 ? 15.367 33.474 17.153 1.00 11.86 202 GLY A C 1
ATOM 1514 O O . GLY A 1 202 ? 16.126 34.390 16.831 1.00 13.07 202 GLY A O 1
ATOM 1515 N N . SER A 1 203 ? 14.047 33.555 16.996 1.00 13.10 203 SER A N 1
ATOM 1516 C CA . SER A 1 203 ? 13.406 34.794 16.560 1.00 14.33 203 SER A CA 1
ATOM 1517 C C . SER A 1 203 ? 13.607 35.900 17.605 1.00 15.11 203 SER A C 1
ATOM 1518 O O . SER A 1 203 ? 13.652 35.620 18.810 1.00 15.29 203 SER A O 1
ATOM 1522 N N . THR A 1 204 ? 13.737 37.135 17.135 1.00 17.09 204 THR A N 1
ATOM 1523 C CA . THR A 1 204 ? 13.895 38.273 18.039 1.00 18.96 204 THR A CA 1
ATOM 1524 C C . THR A 1 204 ? 12.544 38.700 18.601 1.00 19.05 204 THR A C 1
ATOM 1525 O O . THR A 1 204 ? 12.483 39.311 19.667 1.00 20.60 204 THR A O 1
ATOM 1529 N N . GLY A 1 205 ? 11.468 38.379 17.884 1.00 18.83 205 GLY A N 1
ATOM 1530 C CA . GLY A 1 205 ? 10.117 38.596 18.382 1.00 18.31 205 GLY A CA 1
ATOM 1531 C C . GLY A 1 205 ? 9.434 37.289 18.767 1.00 18.04 205 GLY A C 1
ATOM 1532 O O . GLY A 1 205 ? 10.070 36.232 18.818 1.00 18.52 205 GLY A O 1
ATOM 1533 N N . LEU A 1 206 ? 8.132 37.370 19.029 1.00 17.53 206 LEU A N 1
ATOM 1534 C CA . LEU A 1 206 ? 7.324 36.196 19.365 1.00 16.99 206 LEU A CA 1
ATOM 1535 C C . LEU A 1 206 ? 7.170 35.278 18.147 1.00 16.22 206 LEU A C 1
ATOM 1536 O O . LEU A 1 206 ? 7.305 35.730 17.004 1.00 15.16 206 LEU A O 1
ATOM 1541 N N . PRO A 1 207 ? 6.908 33.994 18.384 1.00 15.78 207 PRO A N 1
ATOM 1542 C CA . PRO A 1 207 ? 6.872 33.028 17.285 1.00 15.09 207 PRO A CA 1
ATOM 1543 C C . PRO A 1 207 ? 5.715 33.293 16.323 1.00 13.63 207 PRO A C 1
ATOM 1544 O O . PRO A 1 207 ? 4.613 33.637 16.743 1.00 15.78 207 PRO A O 1
ATOM 1548 N N . LYS A 1 208 ? 5.999 33.177 15.033 1.00 11.04 208 LYS A N 1
ATOM 1549 C CA . LYS A 1 208 ? 4.955 33.179 14.007 1.00 8.54 208 LYS A CA 1
ATOM 1550 C C . LYS A 1 208 ? 4.597 31.734 13.652 1.00 6.59 208 LYS A C 1
ATOM 1551 O O . LYS A 1 208 ? 5.411 30.823 13.835 1.00 7.13 208 LYS A O 1
ATOM 1557 N N . GLY A 1 209 ? 3.392 31.518 13.147 1.00 6.01 209 GLY A N 1
ATOM 1558 C CA . GLY A 1 209 ? 3.006 30.180 12.743 1.00 5.35 209 GLY A CA 1
ATOM 1559 C C . GLY A 1 209 ? 3.297 29.981 11.273 1.00 5.59 209 GLY A C 1
ATOM 1560 O O . GLY A 1 209 ? 2.707 30.649 10.419 1.00 6.65 209 GLY A O 1
ATOM 1561 N N . VAL A 1 210 ? 4.237 29.094 10.974 1.00 4.80 210 VAL A N 1
ATOM 1562 C CA . VAL A 1 210 ? 4.627 28.818 9.591 1.00 4.47 210 VAL A CA 1
ATOM 1563 C C . VAL A 1 210 ? 3.755 27.685 9.050 1.00 4.75 210 VAL A C 1
ATOM 1564 O O . VAL A 1 210 ? 3.787 26.559 9.588 1.00 4.58 210 VAL A O 1
ATOM 1568 N N . GLN A 1 211 ? 2.969 27.970 8.016 1.00 4.17 211 GLN A N 1
ATOM 1569 C CA . GLN A 1 211 ? 2.095 26.934 7.450 1.00 4.36 211 GLN A CA 1
ATOM 1570 C C . GLN A 1 211 ? 2.818 26.145 6.371 1.00 4.10 211 GLN A C 1
ATOM 1571 O O . GLN A 1 211 ? 3.232 26.713 5.362 1.00 5.41 211 GLN A O 1
ATOM 1577 N N . LEU A 1 212 ? 2.976 24.844 6.605 1.00 4.84 212 LEU A N 1
ATOM 1578 C CA . LEU A 1 212 ? 3.587 23.925 5.645 1.00 4.31 212 LEU A CA 1
ATOM 1579 C C . LEU A 1 212 ? 2.522 22.972 5.132 1.00 5.27 212 LEU A C 1
ATOM 1580 O O . LEU A 1 212 ? 1.664 22.505 5.891 1.00 5.56 212 LEU A O 1
ATOM 1585 N N . THR A 1 213 ? 2.581 22.680 3.845 1.00 5.29 213 THR A N 1
ATOM 1586 C CA . THR A 1 213 ? 1.561 21.873 3.191 1.00 5.26 213 THR A CA 1
ATOM 1587 C C . THR A 1 213 ? 2.056 20.439 2.951 1.00 4.67 213 THR A C 1
ATOM 1588 O O . THR A 1 213 ? 3.238 20.102 3.126 1.00 4.26 213 THR A O 1
ATOM 1592 N N . HIS A 1 214 ? 1.126 19.588 2.520 1.00 4.69 214 HIS A N 1
ATOM 1593 C CA . HIS A 1 214 ? 1.479 18.239 2.102 1.00 4.65 214 HIS A CA 1
ATOM 1594 C C . HIS A 1 214 ? 2.472 18.254 0.950 1.00 5.05 214 HIS A C 1
ATOM 1595 O O . HIS A 1 214 ? 3.388 17.418 0.922 1.00 5.32 214 HIS A O 1
ATOM 1602 N N . GLU A 1 215 ? 2.331 19.204 0.020 1.00 5.32 215 GLU A N 1
ATOM 1603 C CA . GLU A 1 215 ? 3.287 19.291 -1.084 1.00 5.60 215 GLU A CA 1
ATOM 1604 C C . GLU A 1 215 ? 4.703 19.571 -0.578 1.00 5.35 215 GLU A C 1
ATOM 1605 O O . GLU A 1 215 ? 5.669 18.979 -1.038 1.00 5.20 215 GLU A O 1
ATOM 1611 N N . ASN A 1 216 ? 4.808 20.472 0.392 1.00 5.14 216 ASN A N 1
ATOM 1612 C CA . ASN A 1 216 ? 6.097 20.752 1.008 1.00 5.09 216 ASN A CA 1
ATOM 1613 C C . ASN A 1 216 ? 6.726 19.460 1.531 1.00 4.15 216 ASN A C 1
ATOM 1614 O O . ASN A 1 216 ? 7.919 19.186 1.335 1.00 4.36 216 ASN A O 1
ATOM 1619 N N . ILE A 1 217 ? 5.930 18.679 2.262 1.00 4.71 217 ILE A N 1
ATOM 1620 C CA . ILE A 1 217 ? 6.445 17.487 2.955 1.00 4.88 217 ILE A CA 1
ATOM 1621 C C . ILE A 1 217 ? 6.815 16.355 1.996 1.00 4.89 217 ILE A C 1
ATOM 1622 O O . ILE A 1 217 ? 7.853 15.715 2.161 1.00 4.59 217 ILE A O 1
ATOM 1627 N N . VAL A 1 218 ? 5.994 16.114 0.971 1.00 4.02 218 VAL A N 1
ATOM 1628 C CA . VAL A 1 218 ? 6.329 15.028 0.050 1.00 5.29 218 VAL A CA 1
ATOM 1629 C C . VAL A 1 218 ? 7.569 15.378 -0.765 1.00 5.04 218 VAL A C 1
ATOM 1630 O O . VAL A 1 218 ? 8.269 14.495 -1.240 1.00 5.57 218 VAL A O 1
ATOM 1634 N N . THR A 1 219 ? 7.859 16.668 -0.921 1.00 5.13 219 THR A N 1
ATOM 1635 C CA . THR A 1 219 ? 9.118 17.075 -1.543 1.00 5.29 219 THR A CA 1
ATOM 1636 C C . THR A 1 219 ? 10.282 16.669 -0.662 1.00 4.90 219 THR A C 1
ATOM 1637 O O . THR A 1 219 ? 11.278 16.092 -1.126 1.00 4.94 219 THR A O 1
ATOM 1641 N N . ARG A 1 220 ? 10.161 16.974 0.632 1.00 5.14 220 ARG A N 1
ATOM 1642 C CA . ARG A 1 220 ? 11.169 16.541 1.591 1.00 4.74 220 ARG A CA 1
ATOM 1643 C C . ARG A 1 220 ? 11.398 15.031 1.512 1.00 4.91 220 ARG A C 1
ATOM 1644 O O . ARG A 1 220 ? 12.536 14.571 1.621 1.00 5.66 220 ARG A O 1
ATOM 1652 N N . PHE A 1 221 ? 10.326 14.262 1.350 1.00 4.79 221 PHE A N 1
ATOM 1653 C CA . PHE A 1 221 ? 10.475 12.808 1.296 1.00 5.72 221 PHE A CA 1
ATOM 1654 C C . PHE A 1 221 ? 11.363 12.342 0.139 1.00 6.61 221 PHE A C 1
ATOM 1655 O O . PHE A 1 221 ? 12.095 11.364 0.271 1.00 8.65 221 PHE A O 1
ATOM 1663 N N . SER A 1 222 ? 11.332 13.060 -0.976 1.00 5.68 222 SER A N 1
ATOM 1664 C CA . SER A 1 222 ? 12.255 12.770 -2.084 1.00 6.29 222 SER A CA 1
ATOM 1665 C C . SER A 1 222 ? 13.707 13.048 -1.672 1.00 5.87 222 SER A C 1
ATOM 1666 O O . SER A 1 222 ? 14.596 12.218 -1.863 1.00 6.59 222 SER A O 1
ATOM 1669 N N . HIS A 1 223 ? 13.951 14.216 -1.076 1.00 5.78 223 HIS A N 1
ATOM 1670 C CA . HIS A 1 223 ? 15.294 14.568 -0.615 1.00 5.73 223 HIS A CA 1
ATOM 1671 C C . HIS A 1 223 ? 15.836 13.592 0.400 1.00 6.30 223 HIS A C 1
ATOM 1672 O O . HIS A 1 223 ? 17.009 13.227 0.361 1.00 6.38 223 HIS A O 1
ATOM 1679 N N . ALA A 1 224 ? 14.987 13.190 1.346 1.00 6.01 224 ALA A N 1
ATOM 1680 C CA . ALA A 1 224 ? 15.455 12.449 2.516 1.00 6.80 224 ALA A CA 1
ATOM 1681 C C . ALA A 1 224 ? 16.102 11.124 2.156 1.00 6.93 224 ALA A C 1
ATOM 1682 O O . ALA A 1 224 ? 17.046 10.687 2.827 1.00 7.43 224 ALA A O 1
ATOM 1684 N N . ARG A 1 225 ? 15.586 10.494 1.110 1.00 7.32 225 ARG A N 1
ATOM 1685 C CA . ARG A 1 225 ? 16.069 9.186 0.674 1.00 8.52 225 ARG A CA 1
ATOM 1686 C C . ARG A 1 225 ? 16.937 9.280 -0.575 1.00 7.71 225 ARG A C 1
ATOM 1687 O O . ARG A 1 225 ? 17.311 8.273 -1.174 1.00 8.37 225 ARG A O 1
ATOM 1695 N N . ASP A 1 226 ? 17.279 10.496 -0.968 1.00 7.06 226 ASP A N 1
ATOM 1696 C CA . ASP A 1 226 ? 18.060 10.705 -2.183 1.00 6.80 226 ASP A CA 1
ATOM 1697 C C . ASP A 1 226 ? 19.473 10.149 -2.026 1.00 6.89 226 ASP A C 1
ATOM 1698 O O . ASP A 1 226 ? 20.093 10.354 -1.007 1.00 7.26 226 ASP A O 1
ATOM 1703 N N . PRO A 1 227 ? 19.996 9.440 -3.030 1.00 7.59 227 PRO A N 1
ATOM 1704 C CA . PRO A 1 227 ? 21.348 8.887 -2.880 1.00 7.88 227 PRO A CA 1
ATOM 1705 C C . PRO A 1 227 ? 22.463 9.943 -2.780 1.00 8.24 227 P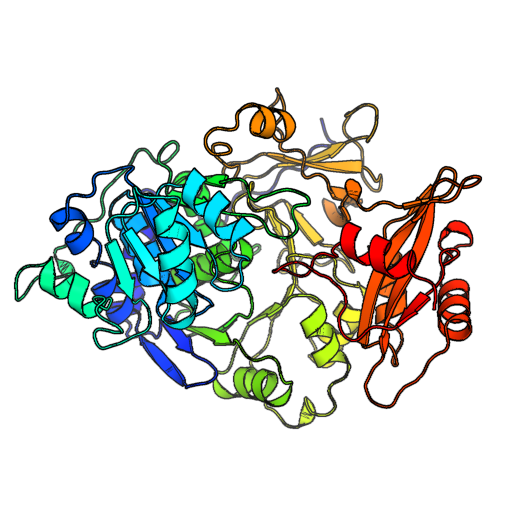RO A C 1
ATOM 1706 O O . PRO A 1 227 ? 23.541 9.649 -2.241 1.00 8.89 227 PRO A O 1
ATOM 1710 N N . ILE A 1 228 ? 22.213 11.144 -3.291 1.00 7.94 228 ILE A N 1
ATOM 1711 C CA . ILE A 1 228 ? 23.197 12.223 -3.259 1.00 7.63 228 ILE A CA 1
ATOM 1712 C C . ILE A 1 228 ? 22.899 13.220 -2.131 1.00 6.93 228 ILE A C 1
ATOM 1713 O O . ILE A 1 228 ? 23.818 13.653 -1.417 1.00 7.53 228 ILE A O 1
ATOM 1719 N N . TYR A 1 229 ? 21.616 13.572 -1.972 1.00 6.46 229 TYR A N 1
ATOM 1720 C CA . TYR A 1 229 ? 21.206 14.634 -1.051 1.00 6.41 229 TYR A CA 1
ATOM 1721 C C . TYR A 1 229 ? 20.577 14.152 0.245 1.00 6.87 229 TYR A C 1
ATOM 1722 O O . TYR A 1 229 ? 20.216 14.968 1.090 1.00 7.57 229 TYR A O 1
ATOM 1731 N N . GLY A 1 230 ? 20.484 12.832 0.422 1.00 7.00 230 GLY A N 1
ATOM 1732 C CA . GLY A 1 230 ? 19.919 12.257 1.632 1.00 7.37 230 GLY A CA 1
ATOM 1733 C C . GLY A 1 230 ? 20.649 11.019 2.091 1.00 7.94 230 GLY A C 1
ATOM 1734 O O . GLY A 1 230 ? 21.870 10.948 2.032 1.00 7.82 230 GLY A O 1
ATOM 1735 N N . ASN A 1 231 ? 19.880 10.059 2.590 1.00 8.17 231 ASN A N 1
ATOM 1736 C CA . ASN A 1 231 ? 20.397 8.783 3.074 1.00 9.04 231 ASN A CA 1
ATOM 1737 C C . ASN A 1 231 ? 19.519 7.704 2.468 1.00 10.28 231 ASN A C 1
ATOM 1738 O O . ASN A 1 231 ? 18.291 7.781 2.558 1.00 11.28 231 ASN A O 1
ATOM 1743 N N . GLN A 1 232 ? 20.125 6.676 1.899 1.00 11.40 232 GLN A N 1
ATOM 1744 C CA . GLN A 1 232 ? 19.346 5.681 1.177 1.00 12.53 232 GLN A CA 1
ATOM 1745 C C . GLN A 1 232 ? 18.600 4.734 2.079 1.00 12.68 232 GLN A C 1
ATOM 1746 O O . GLN A 1 232 ? 19.078 4.393 3.167 1.00 12.64 232 GLN A O 1
ATOM 1752 N N . VAL A 1 233 ? 17.416 4.342 1.602 1.00 13.25 233 VAL A N 1
ATOM 1753 C CA . VAL A 1 233 ? 16.558 3.399 2.299 1.00 13.98 233 VAL A CA 1
ATOM 1754 C C . VAL A 1 233 ? 17.394 2.226 2.740 1.00 13.53 233 VAL A C 1
ATOM 1755 O O . VAL A 1 233 ? 18.175 1.637 1.966 1.00 13.42 233 VAL A O 1
ATOM 1759 N N . SER A 1 234 ? 17.250 1.895 4.014 1.00 14.18 234 SER A N 1
ATOM 1760 C CA . SER A 1 234 ? 18.013 0.799 4.581 1.00 14.59 234 SER A CA 1
ATOM 1761 C C . SER A 1 234 ? 17.358 0.443 5.902 1.00 14.57 234 SER A C 1
ATOM 1762 O O . SER A 1 234 ? 17.838 0.830 6.958 1.00 13.50 234 SER A O 1
ATOM 1765 N N . PRO A 1 235 ? 16.240 -0.278 5.860 1.00 14.17 235 PRO A N 1
ATOM 1766 C CA . PRO A 1 235 ? 15.492 -0.545 7.095 1.00 13.37 235 PRO A CA 1
ATOM 1767 C C . PRO A 1 235 ? 16.327 -1.323 8.094 1.00 13.40 235 PRO A C 1
ATOM 1768 O O . PRO A 1 235 ? 17.064 -2.229 7.690 1.00 13.39 235 PRO A O 1
ATOM 1772 N N . GLY A 1 236 ? 16.237 -0.945 9.369 1.00 12.92 236 GLY A N 1
ATOM 1773 C CA . GLY A 1 236 ? 17.034 -1.559 10.418 1.00 12.78 236 GLY A CA 1
ATOM 1774 C C . GLY A 1 236 ? 18.300 -0.780 10.758 1.00 12.41 236 GLY A C 1
ATOM 1775 O O . GLY A 1 236 ? 18.805 -0.898 11.882 1.00 13.75 236 GLY A O 1
ATOM 1776 N N . THR A 1 237 ? 18.816 0.002 9.803 1.00 12.40 237 THR A N 1
ATOM 1777 C CA . THR A 1 237 ? 19.960 0.896 10.023 1.00 11.20 237 THR A CA 1
ATOM 1778 C C . THR A 1 237 ? 19.583 1.895 11.108 1.00 9.43 237 THR A C 1
ATOM 1779 O O . THR A 1 237 ? 18.504 2.463 11.057 1.00 8.35 237 THR A O 1
ATOM 1783 N N . ALA A 1 238 ? 20.469 2.117 12.076 1.00 8.22 238 ALA A N 1
ATOM 1784 C CA . ALA A 1 238 ? 20.196 3.082 13.143 1.00 7.98 238 ALA A CA 1
ATOM 1785 C C . ALA A 1 238 ? 20.806 4.454 12.890 1.00 7.96 238 ALA A C 1
ATOM 1786 O O . ALA A 1 238 ? 21.953 4.545 12.411 1.00 9.06 238 ALA A O 1
ATOM 1788 N N . VAL A 1 239 ? 20.042 5.500 13.214 1.00 7.26 239 VAL A N 1
ATOM 1789 C CA . VAL A 1 239 ? 20.498 6.886 13.149 1.00 7.73 239 VAL A CA 1
ATOM 1790 C C . VAL A 1 239 ? 20.328 7.533 14.510 1.00 7.38 239 VAL A C 1
ATOM 1791 O O . VAL A 1 239 ? 19.297 7.355 15.185 1.00 7.94 239 VAL A O 1
ATOM 1797 N N . LEU A 1 240 ? 21.353 8.245 14.944 1.00 6.54 240 LEU A N 1
ATOM 1798 C CA . LEU A 1 240 ? 21.261 8.971 16.187 1.00 7.47 240 LEU A CA 1
ATOM 1799 C C . LEU A 1 240 ? 20.673 10.348 15.901 1.00 7.48 240 LEU A C 1
ATOM 1800 O O . LEU A 1 240 ? 21.050 10.995 14.907 1.00 9.27 240 LEU A O 1
ATOM 1805 N N . THR A 1 241 ? 19.742 10.798 16.733 1.00 6.46 241 THR A N 1
ATOM 1806 C CA . THR A 1 241 ? 19.196 12.144 16.595 1.00 5.79 241 THR A CA 1
ATOM 1807 C C . THR A 1 241 ? 19.164 12.851 17.940 1.00 5.70 241 THR A C 1
ATOM 1808 O O . THR A 1 241 ? 18.821 12.264 18.974 1.00 5.39 241 THR A O 1
ATOM 1812 N N . VAL A 1 242 ? 19.553 14.122 17.903 1.00 6.11 242 VAL A N 1
ATOM 1813 C CA . VAL A 1 242 ? 19.675 14.948 19.091 1.00 7.44 242 VAL A CA 1
ATOM 1814 C C . VAL A 1 242 ? 18.885 16.244 18.978 1.00 7.49 242 VAL A C 1
ATOM 1815 O O . VAL A 1 242 ? 18.854 17.017 19.934 1.00 8.71 242 VAL A O 1
ATOM 1819 N N . VAL A 1 243 ? 18.246 16.492 17.844 1.00 6.76 243 VAL A N 1
ATOM 1820 C CA . VAL A 1 243 ? 17.620 17.797 17.605 1.00 7.42 243 VAL A CA 1
ATOM 1821 C C . VAL A 1 243 ? 16.153 17.812 18.046 1.00 6.34 243 VAL A C 1
ATOM 1822 O O . VAL A 1 243 ? 15.510 16.771 18.102 1.00 5.92 243 VAL A O 1
ATOM 1826 N N . PRO A 1 244 ? 15.620 18.981 18.397 1.00 5.56 244 PRO A N 1
ATOM 1827 C CA . PRO A 1 244 ? 14.241 19.052 18.898 1.00 5.60 244 PRO A CA 1
ATOM 1828 C C . PRO A 1 244 ? 13.214 18.659 17.849 1.00 4.28 244 PRO A C 1
ATOM 1829 O O . PRO A 1 244 ? 13.202 19.187 16.741 1.00 4.97 244 PRO A O 1
ATOM 1833 N N . PHE A 1 245 ? 12.323 17.749 18.224 1.00 4.35 245 PHE A N 1
ATOM 1834 C CA . PHE A 1 245 ? 11.319 17.180 17.322 1.00 4.29 245 PHE A CA 1
ATOM 1835 C C . PHE A 1 245 ? 10.249 18.191 16.887 1.00 4.77 245 PHE A C 1
ATOM 1836 O O . PHE A 1 245 ? 9.707 18.085 15.785 1.00 4.82 245 PHE A O 1
ATOM 1844 N N . HIS A 1 246 ? 9.942 19.168 17.753 1.00 5.04 246 HIS A N 1
ATOM 1845 C CA . HIS A 1 246 ? 8.876 20.123 17.455 1.00 5.06 246 HIS A CA 1
ATOM 1846 C C . HIS A 1 246 ? 9.304 21.083 16.358 1.00 4.33 246 HIS A C 1
ATOM 1847 O O . HIS A 1 246 ? 8.447 21.715 15.738 1.00 5.60 246 HIS A O 1
ATOM 1854 N N . HIS A 1 247 ? 10.624 21.212 16.169 1.00 4.06 247 HIS A N 1
ATOM 1855 C CA . HIS A 1 247 ? 11.228 22.187 15.273 1.00 4.23 247 HIS A CA 1
ATOM 1856 C C . HIS A 1 247 ? 11.407 21.554 13.895 1.00 4.22 247 HIS A C 1
ATOM 1857 O O . HIS A 1 247 ? 11.606 20.327 13.790 1.00 4.95 247 HIS A O 1
ATOM 1864 N N . GLY A 1 248 ? 11.412 22.356 12.835 1.00 4.38 248 GLY A N 1
ATOM 1865 C CA . GLY A 1 248 ? 11.599 21.846 11.482 1.00 4.78 248 GLY A CA 1
ATOM 1866 C C . GLY A 1 248 ? 12.825 20.956 11.304 1.00 4.71 248 GLY A C 1
ATOM 1867 O O . GLY A 1 248 ? 12.813 19.978 10.526 1.00 4.51 248 GLY A O 1
ATOM 1868 N N . PHE A 1 249 ? 13.907 21.282 11.984 1.00 4.83 249 PHE A N 1
ATOM 1869 C CA . PHE A 1 249 ? 15.122 20.490 11.895 1.00 4.95 249 PHE A CA 1
ATOM 1870 C C . PHE A 1 249 ? 14.853 19.036 12.369 1.00 4.53 249 PHE A C 1
ATOM 1871 O O . PHE A 1 249 ? 15.163 18.086 11.649 1.00 5.45 249 PHE A O 1
ATOM 1879 N N . GLY A 1 250 ? 14.259 18.860 13.552 1.00 4.44 250 GLY A N 1
ATOM 1880 C CA . GLY A 1 250 ? 13.957 17.514 14.043 1.00 5.40 250 GLY A CA 1
ATOM 1881 C C . GLY A 1 250 ? 12.761 16.883 13.350 1.00 4.94 250 GLY A C 1
ATOM 1882 O O . GLY A 1 250 ? 12.714 15.666 13.157 1.00 4.94 250 GLY A O 1
ATOM 1883 N N . MET A 1 251 ? 11.777 17.691 12.975 1.00 4.69 251 MET A N 1
ATOM 1884 C CA . MET A 1 251 ? 10.555 17.193 12.366 1.00 4.45 251 MET A CA 1
ATOM 1885 C C . MET A 1 251 ? 10.868 16.487 11.058 1.00 4.47 251 MET A C 1
ATOM 1886 O O . MET A 1 251 ? 10.438 15.344 10.843 1.00 4.83 251 MET A O 1
ATOM 1891 N N . PHE A 1 252 ? 11.587 17.172 10.165 1.00 3.34 252 PHE A N 1
ATOM 1892 C CA . PHE A 1 252 ? 11.713 16.677 8.796 1.00 4.31 252 PHE A CA 1
ATOM 1893 C C . PHE A 1 252 ? 12.891 15.758 8.566 1.00 3.94 252 PHE A C 1
ATOM 1894 O O . PHE A 1 252 ? 12.885 14.981 7.616 1.00 4.63 252 PHE A O 1
ATOM 1902 N N . THR A 1 253 ? 13.878 15.794 9.458 1.00 4.34 253 THR A N 1
ATOM 1903 C CA . THR A 1 253 ? 14.856 14.714 9.479 1.00 4.54 253 THR A CA 1
ATOM 1904 C C . THR A 1 253 ? 14.176 13.432 9.983 1.00 4.33 253 THR A C 1
ATOM 1905 O O . THR A 1 253 ? 14.296 12.379 9.339 1.00 4.65 253 THR A O 1
ATOM 1909 N N . THR A 1 254 ? 13.400 13.513 11.069 1.00 4.06 254 THR A N 1
ATOM 1910 C CA . THR A 1 254 ? 12.794 12.301 11.612 1.00 4.65 254 THR A CA 1
ATOM 1911 C C . THR A 1 254 ? 11.772 11.707 10.655 1.00 4.55 254 THR A C 1
ATOM 1912 O O . THR A 1 254 ? 11.784 10.490 10.413 1.00 4.86 254 THR A O 1
ATOM 1916 N N . LEU A 1 255 ? 10.877 12.529 10.097 1.00 3.94 255 LEU A N 1
ATOM 1917 C CA . LEU A 1 255 ? 9.906 11.976 9.152 1.00 4.69 255 LEU A CA 1
ATOM 1918 C C . LEU A 1 255 ? 10.608 11.356 7.957 1.00 4.50 255 LEU A C 1
ATOM 1919 O O . LEU A 1 255 ? 10.203 10.295 7.482 1.00 4.73 255 LEU A O 1
ATOM 1924 N N . GLY A 1 256 ? 11.681 11.989 7.487 1.00 4.66 256 GLY A N 1
ATOM 1925 C CA . GLY A 1 256 ? 12.478 11.409 6.423 1.00 5.15 256 GLY A CA 1
ATOM 1926 C C . GLY A 1 256 ? 13.079 10.063 6.793 1.00 4.95 256 GLY A C 1
ATOM 1927 O O . GLY A 1 256 ? 13.087 9.135 5.968 1.00 5.35 256 GLY A O 1
ATOM 1928 N N . TYR A 1 257 ? 13.571 9.936 8.026 1.00 4.47 257 TYR A N 1
ATOM 1929 C CA . TYR A 1 257 ? 14.145 8.679 8.504 1.00 4.78 257 TYR A CA 1
ATOM 1930 C C . TYR A 1 257 ? 13.116 7.559 8.560 1.00 4.58 257 TYR A C 1
ATOM 1931 O O . TYR A 1 257 ? 13.453 6.401 8.296 1.00 5.16 257 TYR A O 1
ATOM 1940 N N . LEU A 1 258 ? 11.854 7.889 8.827 1.00 4.53 258 LEU A N 1
ATOM 1941 C CA . LEU A 1 258 ? 10.781 6.897 8.802 1.00 5.46 258 LEU A CA 1
ATOM 1942 C C . LEU A 1 258 ? 10.510 6.441 7.369 1.00 5.67 258 LEU A C 1
ATOM 1943 O O . LEU A 1 258 ? 10.281 5.249 7.127 1.00 5.44 258 LEU A O 1
ATOM 1948 N N . ILE A 1 259 ? 10.548 7.353 6.398 1.00 5.42 259 ILE A N 1
ATOM 1949 C CA . ILE A 1 259 ? 10.428 6.951 4.992 1.00 6.26 259 ILE A CA 1
ATOM 1950 C C . ILE A 1 259 ? 11.592 6.024 4.628 1.00 6.49 259 ILE A C 1
ATOM 1951 O O . ILE A 1 259 ? 11.419 5.089 3.825 1.00 7.01 259 ILE A O 1
ATOM 1956 N N . CYS A 1 260 ? 12.755 6.246 5.240 1.00 6.36 260 CYS A N 1
ATOM 1957 C CA . CYS A 1 260 ? 13.956 5.457 4.959 1.00 6.93 260 CYS A CA 1
ATOM 1958 C C . CYS A 1 260 ? 13.978 4.109 5.676 1.00 5.75 260 CYS A C 1
ATOM 1959 O O . CYS A 1 260 ? 14.852 3.280 5.386 1.00 6.11 260 CYS A O 1
ATOM 1962 N N . GLY A 1 261 ? 13.067 3.897 6.631 1.00 4.90 261 GLY A N 1
ATOM 1963 C CA . GLY A 1 261 ? 13.023 2.646 7.368 1.00 5.48 261 GLY A CA 1
ATOM 1964 C C . GLY A 1 261 ? 14.020 2.570 8.498 1.00 4.58 261 GLY A C 1
ATOM 1965 O O . GLY A 1 261 ? 14.240 1.492 9.047 1.00 5.01 261 GLY A O 1
ATOM 1966 N N . PHE A 1 262 ? 14.609 3.700 8.880 1.00 5.03 262 PHE A N 1
ATOM 1967 C CA . PHE A 1 262 ? 15.659 3.664 9.885 1.00 4.88 262 PHE A CA 1
ATOM 1968 C C . PHE A 1 262 ? 15.097 3.453 11.290 1.00 4.40 262 PHE A C 1
ATOM 1969 O O . PHE A 1 262 ? 13.917 3.702 11.552 1.00 4.61 262 PHE A O 1
ATOM 1977 N N . ARG A 1 263 ? 15.971 2.998 12.180 1.00 4.80 263 ARG A N 1
ATOM 1978 C CA . ARG A 1 263 ? 15.696 2.987 13.602 1.00 5.01 263 ARG A CA 1
ATOM 1979 C C . ARG A 1 263 ? 16.151 4.351 14.140 1.00 4.33 263 ARG A C 1
ATOM 1980 O O . ARG A 1 263 ? 17.352 4.657 14.141 1.00 5.15 263 ARG A O 1
ATOM 1988 N N . VAL A 1 264 ? 15.191 5.157 14.563 1.00 4.24 264 VAL A N 1
ATOM 1989 C CA . VAL A 1 264 ? 15.479 6.512 15.037 1.00 4.31 264 VAL A CA 1
ATOM 1990 C C . VAL A 1 264 ? 15.842 6.434 16.508 1.00 4.37 264 VAL A C 1
ATOM 1991 O O . VAL A 1 264 ? 14.986 6.196 17.363 1.00 4.24 264 VAL A O 1
ATOM 1995 N N . VAL A 1 265 ? 17.131 6.624 16.777 1.00 4.62 265 VAL A N 1
ATOM 1996 C CA . VAL A 1 265 ? 17.655 6.521 18.135 1.00 4.49 265 VAL A CA 1
ATOM 1997 C C . VAL A 1 265 ? 17.688 7.931 18.725 1.00 4.39 265 VAL A C 1
ATOM 1998 O O . VAL A 1 265 ? 18.561 8.749 18.400 1.00 4.83 265 VAL A O 1
ATOM 2002 N N . MET A 1 266 ? 16.706 8.215 19.565 1.00 5.01 266 MET A N 1
ATOM 2003 C CA . MET A 1 266 ? 16.484 9.544 20.097 1.00 5.22 266 MET A CA 1
ATOM 2004 C C . MET A 1 266 ? 17.282 9.709 21.376 1.00 5.32 266 MET A C 1
ATOM 2005 O O . MET A 1 266 ? 17.013 9.011 22.359 1.00 6.02 266 MET A O 1
ATOM 2010 N N . LEU A 1 267 ? 18.252 10.620 21.365 1.00 5.54 267 LEU A N 1
ATOM 2011 C CA . LEU A 1 267 ? 19.110 10.865 22.525 1.00 6.74 267 LEU A CA 1
ATOM 2012 C C . LEU A 1 267 ? 18.838 12.249 23.068 1.00 6.76 267 LEU A C 1
ATOM 2013 O O . LEU A 1 267 ? 18.954 13.243 22.345 1.00 6.67 267 LEU A O 1
ATOM 2018 N N . THR A 1 268 ? 18.511 12.316 24.354 1.00 7.53 268 THR A N 1
ATOM 2019 C CA . THR A 1 268 ? 18.169 13.596 24.985 1.00 8.74 268 THR A CA 1
ATOM 2020 C C . THR A 1 268 ? 19.184 14.042 26.028 1.00 9.76 268 THR A C 1
ATOM 2021 O O . THR A 1 268 ? 19.070 15.145 26.566 1.00 11.51 268 THR A O 1
ATOM 2025 N N . LYS A 1 269 ? 20.168 13.192 26.308 1.00 10.29 269 LYS A N 1
ATOM 2026 C CA . LYS A 1 269 ? 21.228 13.493 27.271 1.00 10.08 269 LYS A CA 1
ATOM 2027 C C . LYS A 1 269 ? 22.553 13.569 26.541 1.00 10.72 269 LYS A C 1
ATOM 2028 O O . LYS A 1 269 ? 22.873 12.685 25.753 1.00 10.90 269 LYS A O 1
ATOM 2034 N N . PHE A 1 270 ? 23.350 14.599 26.815 1.00 11.49 270 PHE A N 1
ATOM 2035 C CA . PHE A 1 270 ? 24.553 14.839 26.004 1.00 12.61 270 PHE A CA 1
ATOM 2036 C C . PHE A 1 270 ? 25.880 14.763 26.743 1.00 13.11 270 PHE A C 1
ATOM 2037 O O . PHE A 1 270 ? 26.902 15.246 26.248 1.00 14.26 270 PHE A O 1
ATOM 2045 N N . ASP A 1 271 ? 25.878 14.134 27.913 1.00 13.28 271 ASP A N 1
ATOM 2046 C CA . ASP A 1 271 ? 27.141 13.796 28.580 1.00 13.70 271 ASP A CA 1
ATOM 2047 C C . ASP A 1 271 ? 27.903 12.862 27.632 1.00 13.37 271 ASP A C 1
ATOM 2048 O O . ASP A 1 271 ? 27.284 12.018 26.960 1.00 13.28 271 ASP A O 1
ATOM 2053 N N . GLU A 1 272 ? 29.224 13.017 27.543 1.00 13.17 272 GLU A N 1
ATOM 2054 C CA . GLU A 1 272 ? 29.994 12.278 26.538 1.00 12.99 272 GLU A CA 1
ATOM 2055 C C . GLU A 1 272 ? 29.866 10.756 26.680 1.00 12.09 272 GLU A C 1
ATOM 2056 O O . GLU A 1 272 ? 29.807 10.048 25.678 1.00 11.66 272 GLU A O 1
ATOM 2062 N N . GLU A 1 273 ? 29.800 10.248 27.908 1.00 11.89 273 GLU A N 1
ATOM 2063 C CA . GLU A 1 273 ? 29.676 8.803 28.100 1.00 12.20 273 GLU A CA 1
ATOM 2064 C C . GLU A 1 273 ? 28.391 8.264 27.453 1.00 11.02 273 GLU A C 1
ATOM 2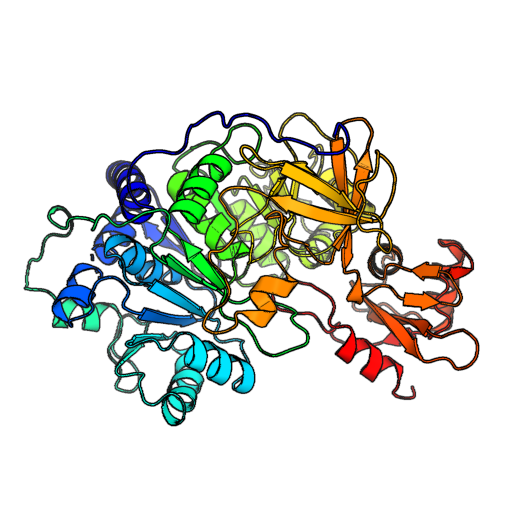065 O O . GLU A 1 273 ? 28.436 7.279 26.713 1.00 10.77 273 GLU A O 1
ATOM 2068 N N . THR A 1 274 ? 27.267 8.930 27.708 1.00 10.19 274 THR A N 1
ATOM 2069 C CA . THR A 1 274 ? 25.988 8.487 27.158 1.00 9.76 274 THR A CA 1
ATOM 2070 C C . THR A 1 274 ? 25.963 8.647 25.636 1.00 8.88 274 THR A C 1
ATOM 2071 O O . THR A 1 274 ? 25.484 7.770 24.930 1.00 8.11 274 THR A O 1
ATOM 2075 N N . PHE A 1 275 ? 26.519 9.753 25.148 1.00 9.03 275 PHE A N 1
ATOM 2076 C CA . PHE A 1 275 ? 26.614 10.045 23.730 1.00 8.99 275 PHE A CA 1
ATOM 2077 C C . PHE A 1 275 ? 27.376 8.908 23.030 1.00 8.07 275 PHE A C 1
ATOM 2078 O O . PHE A 1 275 ? 26.892 8.297 22.079 1.00 7.68 275 PHE A O 1
ATOM 2086 N N . LEU A 1 276 ? 28.572 8.605 23.534 1.00 7.91 276 LEU A N 1
ATOM 2087 C CA . LEU A 1 276 ? 29.420 7.589 22.926 1.00 8.03 276 LEU A CA 1
ATOM 2088 C C . LEU A 1 276 ? 28.870 6.166 23.081 1.00 7.44 276 LEU A C 1
ATOM 2089 O O . LEU A 1 276 ? 28.911 5.363 22.138 1.00 7.30 276 LEU A O 1
ATOM 2094 N N . LYS A 1 277 ? 28.343 5.871 24.268 1.00 7.72 277 LYS A N 1
ATOM 2095 C CA . LYS A 1 277 ? 27.740 4.565 24.525 1.00 7.98 277 LYS A CA 1
ATOM 2096 C C . LYS A 1 277 ? 26.548 4.326 23.594 1.00 7.10 277 LYS A C 1
ATOM 2097 O O . LYS A 1 277 ? 26.370 3.221 23.086 1.00 7.07 277 LYS A O 1
ATOM 2103 N N . THR A 1 278 ? 25.784 5.389 23.326 1.00 7.12 278 THR A N 1
ATOM 2104 C CA . THR A 1 278 ? 24.628 5.291 22.429 1.00 7.00 278 THR A CA 1
ATOM 2105 C C . THR A 1 278 ? 25.072 4.993 20.997 1.00 6.79 278 THR A C 1
ATOM 2106 O O . THR A 1 278 ? 24.526 4.101 20.320 1.00 7.15 278 THR A O 1
ATOM 2110 N N . LEU A 1 279 ? 26.085 5.729 20.531 1.00 6.93 279 LEU A N 1
ATOM 2111 C CA . LEU A 1 279 ? 26.642 5.447 19.211 1.00 7.60 279 LEU A CA 1
ATOM 2112 C C . LEU A 1 279 ? 27.040 3.986 19.083 1.00 7.74 279 LEU A C 1
ATOM 2113 O O . LEU A 1 279 ? 26.705 3.323 18.102 1.00 9.01 279 LEU A O 1
ATOM 2118 N N . GLN A 1 280 ? 27.793 3.496 20.070 1.00 8.59 280 GLN A N 1
ATOM 2119 C CA . GLN A 1 280 ? 28.234 2.119 20.067 1.00 8.65 280 GLN A CA 1
ATOM 2120 C C . GLN A 1 280 ? 27.086 1.098 20.163 1.00 8.12 280 GLN A C 1
ATOM 2121 O O . GLN A 1 280 ? 26.985 0.191 19.329 1.00 8.90 280 GLN A O 1
ATOM 2127 N N . ASP A 1 281 ? 26.232 1.253 21.171 1.00 8.08 281 ASP A N 1
ATOM 2128 C CA . ASP A 1 281 ? 25.321 0.171 21.542 1.00 8.89 281 ASP A CA 1
ATOM 2129 C C . ASP A 1 281 ? 24.233 -0.047 20.518 1.00 8.97 281 ASP A C 1
ATOM 2130 O O . ASP A 1 281 ? 23.753 -1.166 20.342 1.00 9.88 281 ASP A O 1
ATOM 2135 N N . TYR A 1 282 ? 23.835 1.025 19.839 1.00 7.93 282 TYR A N 1
ATOM 2136 C CA . TYR A 1 282 ? 22.818 0.896 18.806 1.00 7.84 282 TYR A CA 1
ATOM 2137 C C . TYR A 1 282 ? 23.406 0.866 17.398 1.00 8.22 282 TYR A C 1
ATOM 2138 O O . TYR A 1 282 ? 22.668 0.863 16.423 1.00 8.46 282 TYR A O 1
ATOM 2147 N N . LYS A 1 283 ? 24.740 0.819 17.299 1.00 8.73 283 LYS A N 1
ATOM 2148 C CA . LYS A 1 283 ? 25.441 0.711 16.020 1.00 9.97 283 LYS A CA 1
ATOM 2149 C C . LYS A 1 283 ? 24.991 1.819 15.068 1.00 9.31 283 LYS A C 1
ATOM 2150 O O . LYS A 1 283 ? 24.719 1.576 13.891 1.00 9.78 283 LYS A O 1
ATOM 2156 N N . CYS A 1 284 ? 24.944 3.041 15.583 1.00 8.64 284 CYS A N 1
ATOM 2157 C CA . CYS A 1 284 ? 24.479 4.167 14.787 1.00 8.65 284 CYS A CA 1
ATOM 2158 C C . CYS A 1 284 ? 25.378 4.434 13.582 1.00 8.88 284 CYS A C 1
ATOM 2159 O O . CYS A 1 284 ? 26.601 4.506 13.710 1.00 8.86 284 CYS A O 1
ATOM 2162 N N . THR A 1 285 ? 24.779 4.597 12.410 1.00 8.64 285 THR A N 1
ATOM 2163 C CA . THR A 1 285 ? 25.593 4.788 11.203 1.00 8.64 285 THR A CA 1
ATOM 2164 C C . THR A 1 285 ? 25.746 6.254 10.828 1.00 8.31 285 THR A C 1
ATOM 2165 O O . THR A 1 285 ? 26.675 6.620 10.107 1.00 8.50 285 THR A O 1
ATOM 2169 N N . SER A 1 286 ? 24.837 7.093 11.314 1.00 8.70 286 SER A N 1
ATOM 2170 C CA . SER A 1 286 ? 24.926 8.524 11.047 1.00 9.29 286 SER A CA 1
ATOM 2171 C C . SER A 1 286 ? 24.326 9.298 12.196 1.00 9.63 286 SER A C 1
ATOM 2172 O O . SER A 1 286 ? 23.616 8.725 13.036 1.00 9.82 286 SER A O 1
ATOM 2175 N N . VAL A 1 287 ? 24.663 10.589 12.231 1.00 9.31 287 VAL A N 1
ATOM 2176 C CA . VAL A 1 287 ? 24.075 11.564 13.147 1.00 10.63 287 VAL A CA 1
ATOM 2177 C C . VAL A 1 287 ? 24.159 12.981 12.545 1.00 10.86 287 VAL A C 1
ATOM 2178 O O . VAL A 1 287 ? 25.156 13.309 11.922 1.00 11.68 287 VAL A O 1
ATOM 2182 N N . ILE A 1 288 ? 23.132 13.823 12.756 1.00 11.51 288 ILE A N 1
ATOM 2183 C CA . ILE A 1 288 ? 23.232 15.263 12.453 1.00 11.85 288 ILE A CA 1
ATOM 2184 C C . ILE A 1 288 ? 23.391 16.011 13.756 1.00 13.00 288 ILE A C 1
ATOM 2185 O O . ILE A 1 288 ? 22.491 16.027 14.558 1.00 12.96 288 ILE A O 1
ATOM 2190 N N . LEU A 1 289 ? 24.537 16.625 13.960 1.00 14.55 289 LEU A N 1
ATOM 2191 C CA . LEU A 1 289 ? 24.772 17.332 15.207 1.00 16.02 289 LEU A CA 1
ATOM 2192 C C . LEU A 1 289 ? 24.491 18.819 15.070 1.00 16.34 289 LEU A C 1
ATOM 2193 O O . LEU A 1 289 ? 24.368 19.340 13.957 1.00 17.91 289 LEU A O 1
ATOM 2198 N N . VAL A 1 290 ? 24.349 19.491 16.210 1.00 16.82 290 VAL A N 1
ATOM 2199 C CA . VAL A 1 290 ? 24.486 20.946 16.289 1.00 16.12 290 VAL A CA 1
ATOM 2200 C C . VAL A 1 290 ? 25.925 21.238 16.734 1.00 16.22 290 VAL A C 1
ATOM 2201 O O . VAL A 1 290 ? 26.586 20.375 17.319 1.00 15.70 290 VAL A O 1
ATOM 2205 N N . PRO A 1 291 ? 26.434 22.431 16.436 1.00 15.29 291 PRO A N 1
ATOM 2206 C CA . PRO A 1 291 ? 27.820 22.781 16.787 1.00 15.42 291 PRO A CA 1
ATOM 2207 C C . PRO A 1 291 ? 28.316 22.473 18.201 1.00 14.73 291 PRO A C 1
ATOM 2208 O O . PRO A 1 291 ? 29.457 22.038 18.302 1.00 15.18 291 PRO A O 1
ATOM 2212 N N . THR A 1 292 ? 27.533 22.678 19.270 1.00 15.34 292 THR A N 1
ATOM 2213 C CA . THR A 1 292 ? 28.056 22.401 20.621 1.00 16.68 292 THR A CA 1
ATOM 2214 C C . THR A 1 292 ? 28.418 20.935 20.834 1.00 16.18 292 THR A C 1
ATOM 2215 O O . THR A 1 292 ? 29.322 20.611 21.614 1.00 16.56 292 THR A O 1
ATOM 2219 N N . LEU A 1 293 ? 27.732 20.037 20.133 1.00 15.78 293 LEU A N 1
ATOM 2220 C CA . LEU A 1 293 ? 28.060 18.624 20.255 1.00 15.76 293 LEU A CA 1
ATOM 2221 C C . LEU A 1 293 ? 29.423 18.286 19.636 1.00 15.31 293 LEU A C 1
ATOM 2222 O O . LEU A 1 293 ? 30.077 17.327 20.047 1.00 14.49 293 LEU A O 1
ATOM 2227 N N . PHE A 1 294 ? 29.858 19.102 18.677 1.00 14.79 294 PHE A N 1
ATOM 2228 C CA . PHE A 1 294 ? 31.185 18.951 18.095 1.00 14.76 294 PHE A CA 1
ATOM 2229 C C . PHE A 1 294 ? 32.279 19.266 19.097 1.00 15.25 294 PHE A C 1
ATOM 2230 O O . PHE A 1 294 ? 33.349 18.654 19.060 1.00 15.30 294 PHE A O 1
ATOM 2238 N N . ALA A 1 295 ? 32.015 20.222 19.988 1.00 15.77 295 ALA A N 1
ATOM 2239 C CA . ALA A 1 295 ? 32.955 20.595 21.039 1.00 16.25 295 ALA A CA 1
ATOM 2240 C C . ALA A 1 295 ? 33.226 19.407 21.956 1.00 16.32 295 ALA A C 1
ATOM 2241 O O . ALA A 1 295 ? 34.378 19.166 22.341 1.00 16.73 295 ALA A O 1
ATOM 2243 N N . ILE A 1 296 ? 32.168 18.661 22.289 1.00 15.77 296 ILE A N 1
ATOM 2244 C CA . ILE A 1 296 ? 32.288 17.471 23.131 1.00 15.49 296 ILE A CA 1
ATOM 2245 C C . ILE A 1 296 ? 33.170 16.423 22.458 1.00 15.06 296 ILE A C 1
ATOM 2246 O O . ILE A 1 296 ? 34.079 15.867 23.078 1.00 15.16 296 ILE A O 1
ATOM 2252 N N . LEU A 1 297 ? 32.901 16.170 21.184 1.00 14.30 297 LEU A N 1
ATOM 2253 C CA . LEU A 1 297 ? 33.627 15.158 20.431 1.00 14.23 297 LEU A CA 1
ATOM 2254 C C . LEU A 1 297 ? 35.090 15.535 20.170 1.00 14.14 297 LEU A C 1
ATOM 2255 O O . LEU A 1 297 ? 35.955 14.664 20.179 1.00 14.34 297 LEU A O 1
ATOM 2260 N N . ASN A 1 298 ? 35.365 16.815 19.932 1.00 13.57 298 ASN A N 1
ATOM 2261 C CA . ASN A 1 298 ? 36.742 17.261 19.719 1.00 13.39 298 ASN A CA 1
ATOM 2262 C C . ASN A 1 298 ? 37.611 17.128 20.974 1.00 13.92 298 ASN A C 1
ATOM 2263 O O . ASN A 1 298 ? 38.809 16.837 20.879 1.00 13.83 298 ASN A O 1
ATOM 2268 N N . LYS A 1 299 ? 37.007 17.327 22.146 1.00 14.19 299 LYS A N 1
ATOM 2269 C CA . LYS A 1 299 ? 37.723 17.312 23.413 1.00 15.07 299 LYS A CA 1
ATOM 2270 C C . LYS A 1 299 ? 37.815 15.928 24.049 1.00 14.92 299 LYS A C 1
ATOM 2271 O O . LYS A 1 299 ? 38.663 15.698 24.910 1.00 15.37 299 LYS A O 1
ATOM 2273 N N . SER A 1 300 ? 36.949 15.006 23.646 1.00 14.36 300 SER A N 1
ATOM 2274 C CA . SER A 1 300 ? 36.832 13.726 24.354 1.00 14.07 300 SER A CA 1
ATOM 2275 C C . SER A 1 300 ? 38.124 12.920 24.413 1.00 13.91 300 SER A C 1
ATOM 2276 O O . SER A 1 300 ? 38.834 12.782 23.417 1.00 13.76 300 SER A O 1
ATOM 2279 N N . GLU A 1 301 ? 38.398 12.364 25.590 1.00 14.42 301 GLU A N 1
ATOM 2280 C CA . GLU A 1 301 ? 39.524 11.448 25.754 1.00 15.52 301 GLU A CA 1
ATOM 2281 C C . GLU A 1 301 ? 39.043 10.003 25.843 1.00 16.14 301 GLU A C 1
ATOM 2282 O O . GLU A 1 301 ? 39.804 9.099 26.201 1.00 16.77 301 GLU A O 1
ATOM 2288 N N . LEU A 1 302 ? 37.782 9.790 25.468 1.00 16.43 302 LEU A N 1
ATOM 2289 C CA . LEU A 1 302 ? 37.131 8.488 25.615 1.00 17.58 302 LEU A CA 1
ATOM 2290 C C . LEU A 1 302 ? 36.802 7.775 24.310 1.00 17.64 302 LEU A C 1
ATOM 2291 O O . LEU A 1 302 ? 36.410 6.608 24.338 1.00 17.74 302 LEU A O 1
ATOM 2296 N N . LEU A 1 303 ? 36.957 8.460 23.175 1.00 18.06 303 LEU A N 1
ATOM 2297 C CA . LEU A 1 303 ? 36.599 7.878 21.875 1.00 18.08 303 LEU A CA 1
ATOM 2298 C C . LEU A 1 303 ? 37.170 6.478 21.720 1.00 18.59 303 LEU A C 1
ATOM 2299 O O . LEU A 1 303 ? 36.503 5.557 21.228 1.00 18.41 303 LEU A O 1
ATOM 2304 N N . ASN A 1 304 ? 38.412 6.327 22.169 1.00 19.30 304 ASN A N 1
ATOM 2305 C CA . ASN A 1 304 ? 39.145 5.083 22.079 1.00 19.90 304 ASN A CA 1
ATOM 2306 C C . ASN A 1 304 ? 38.549 3.931 22.883 1.00 19.46 304 ASN A C 1
ATOM 2307 O O . ASN A 1 304 ? 38.873 2.777 22.637 1.00 20.19 304 ASN A O 1
ATOM 2312 N N . LYS A 1 305 ? 37.674 4.244 23.840 1.00 18.69 305 LYS A N 1
ATOM 2313 C CA . LYS A 1 305 ? 37.047 3.221 24.685 1.00 17.86 305 LYS A CA 1
ATOM 2314 C C . LYS A 1 305 ? 35.795 2.568 24.076 1.00 17.02 305 LYS A C 1
ATOM 2315 O O . LYS A 1 305 ? 35.267 1.596 24.617 1.00 17.23 305 LYS A O 1
ATOM 2318 N N . TYR A 1 306 ? 35.330 3.095 22.948 1.00 15.57 306 TYR A N 1
ATOM 2319 C CA . TYR A 1 306 ? 34.075 2.630 22.357 1.00 14.35 306 TYR A CA 1
ATOM 2320 C C . TYR A 1 306 ? 34.281 2.132 20.941 1.00 14.33 306 TYR A C 1
ATOM 2321 O O . TYR A 1 306 ? 35.177 2.593 20.235 1.00 14.92 306 TYR A O 1
ATOM 2330 N N . ASP A 1 307 ? 33.445 1.178 20.543 1.00 13.73 307 ASP A N 1
ATOM 2331 C CA . ASP A 1 307 ? 33.383 0.730 19.165 1.00 14.23 307 ASP A CA 1
ATOM 2332 C C . ASP A 1 307 ? 32.505 1.693 18.382 1.00 13.17 307 ASP A C 1
ATOM 2333 O O . ASP A 1 307 ? 31.275 1.640 18.459 1.00 13.00 307 ASP A O 1
ATOM 2338 N N . LEU A 1 308 ? 33.163 2.564 17.628 1.00 13.10 308 LEU A N 1
ATOM 2339 C CA . LEU A 1 308 ? 32.487 3.620 16.883 1.00 13.14 308 LEU A CA 1
ATOM 2340 C C . LEU A 1 308 ? 32.573 3.354 15.390 1.00 13.15 308 LEU A C 1
ATOM 2341 O O . LEU A 1 308 ? 32.271 4.236 14.584 1.00 12.43 308 LEU A O 1
ATOM 2346 N N . SER A 1 309 ? 32.958 2.127 15.040 1.00 13.30 309 SER A N 1
ATOM 2347 C CA . SER A 1 309 ? 33.209 1.721 13.655 1.00 14.23 309 SER A CA 1
ATOM 2348 C C . SER A 1 309 ? 31.969 1.753 12.755 1.00 13.82 309 SER A C 1
ATOM 2349 O O . SER A 1 309 ? 32.099 1.817 11.523 1.00 14.66 309 SER A O 1
ATOM 2352 N N . ASN A 1 310 ? 30.771 1.703 13.344 1.00 13.17 310 ASN A N 1
ATOM 2353 C CA . ASN A 1 310 ? 29.548 1.752 12.534 1.00 12.79 310 ASN A CA 1
ATOM 2354 C C . ASN A 1 310 ? 29.225 3.163 12.029 1.00 11.74 310 ASN A C 1
ATOM 2355 O O . ASN A 1 310 ? 28.490 3.321 11.055 1.00 11.14 310 ASN A O 1
ATOM 2360 N N . LEU A 1 311 ? 29.766 4.179 12.698 1.00 10.66 311 LEU A N 1
ATOM 2361 C CA . LEU A 1 311 ? 29.502 5.570 12.338 1.00 10.98 311 LEU A CA 1
ATOM 2362 C C . LEU A 1 311 ? 30.283 5.968 11.098 1.00 11.31 311 LEU A C 1
ATOM 2363 O O . LEU A 1 311 ? 31.515 6.067 11.127 1.00 13.19 311 LEU A O 1
ATOM 2368 N N . VAL A 1 312 ? 29.564 6.194 10.008 1.00 10.34 312 VAL A N 1
ATOM 2369 C CA . VAL A 1 312 ? 30.200 6.539 8.747 1.00 11.09 312 VAL A CA 1
ATOM 2370 C C . VAL A 1 312 ? 29.826 7.946 8.282 1.00 10.20 312 VAL A C 1
ATOM 2371 O O . VAL A 1 312 ? 30.335 8.404 7.269 1.00 10.47 312 VAL A O 1
ATOM 2375 N N . GLU A 1 313 ? 28.951 8.632 9.019 1.00 9.28 313 GLU A N 1
ATOM 2376 C CA . GLU A 1 313 ? 28.510 9.958 8.606 1.00 9.10 313 GLU A CA 1
ATOM 2377 C C . GLU A 1 313 ? 28.202 10.828 9.799 1.00 8.89 313 GLU A C 1
ATOM 2378 O O . GLU A 1 313 ? 27.459 10.416 10.695 1.00 8.31 313 GLU A O 1
ATOM 2384 N N . ILE A 1 314 ? 28.785 12.029 9.810 1.00 8.84 314 ILE A N 1
ATOM 2385 C CA . ILE A 1 314 ? 28.441 13.048 10.797 1.00 9.63 314 ILE A CA 1
ATOM 2386 C C . ILE A 1 314 ? 28.030 14.281 10.032 1.00 10.06 314 ILE A C 1
ATOM 2387 O O . ILE A 1 314 ? 28.764 14.755 9.175 1.00 11.23 314 ILE A O 1
ATOM 2392 N N . ALA A 1 315 ? 26.849 14.778 10.340 1.00 10.91 315 ALA A N 1
ATOM 2393 C CA . ALA A 1 315 ? 26.395 16.002 9.709 1.00 10.84 315 ALA A CA 1
ATOM 2394 C C . ALA A 1 315 ? 26.196 17.093 10.742 1.00 10.90 315 ALA A C 1
ATOM 2395 O O . ALA A 1 315 ? 26.370 16.884 11.942 1.00 10.77 315 ALA A O 1
ATOM 2397 N N . SER A 1 316 ? 25.834 18.266 10.259 1.00 10.00 316 SER A N 1
ATOM 2398 C CA . SER A 1 316 ? 25.532 19.391 11.128 1.00 8.32 316 SER A CA 1
ATOM 2399 C C . SER A 1 316 ? 24.444 20.237 10.481 1.00 7.63 316 SER A C 1
ATOM 2400 O O . SER A 1 316 ? 24.299 20.227 9.270 1.00 6.60 316 SER A O 1
ATOM 2404 N N . GLY A 1 317 ? 23.687 20.970 11.291 1.00 6.68 317 GLY A N 1
ATOM 2405 C CA . GLY A 1 317 ? 22.751 21.957 10.763 1.00 7.11 317 GLY A CA 1
ATOM 2406 C C . GLY A 1 317 ? 22.283 22.914 11.835 1.00 6.35 317 GLY A C 1
ATOM 2407 O O . GLY A 1 317 ? 22.671 22.791 13.012 1.00 6.97 317 GLY A O 1
ATOM 2408 N N . GLY A 1 318 ? 21.438 23.860 11.441 1.00 6.17 318 GLY A N 1
ATOM 2409 C CA . GLY A 1 318 ? 20.777 24.770 12.373 1.00 6.12 318 GLY A CA 1
ATOM 2410 C C . GLY A 1 318 ? 21.538 26.038 12.708 1.00 5.69 318 GLY A C 1
ATOM 2411 O O . GLY A 1 318 ? 20.937 27.083 12.984 1.00 5.73 318 GLY A O 1
ATOM 2412 N N . ALA A 1 319 ? 22.859 25.980 12.705 1.00 6.34 319 ALA A N 1
ATOM 2413 C CA . ALA A 1 319 ? 23.659 27.134 13.126 1.00 7.47 319 ALA A CA 1
ATOM 2414 C C . ALA A 1 319 ? 25.041 27.014 12.523 1.00 8.07 319 ALA A C 1
ATOM 2415 O O . ALA A 1 319 ? 25.421 25.925 12.093 1.00 8.79 319 ALA A O 1
ATOM 2417 N N . PRO A 1 320 ? 25.792 28.114 12.438 1.00 7.57 320 PRO A N 1
ATOM 2418 C CA . PRO A 1 320 ? 27.139 28.059 11.855 1.00 7.87 320 PRO A CA 1
ATOM 2419 C C . PRO A 1 320 ? 28.051 27.074 12.579 1.00 8.32 320 PRO A C 1
ATOM 2420 O O . PRO A 1 320 ? 28.090 27.051 13.801 1.00 9.51 320 PRO A O 1
ATOM 2424 N N . LEU A 1 321 ? 28.761 26.260 11.806 1.00 8.50 321 LEU A N 1
ATOM 2425 C CA . LEU A 1 321 ? 29.749 25.338 12.350 1.00 8.50 321 LEU A CA 1
ATOM 2426 C C . LEU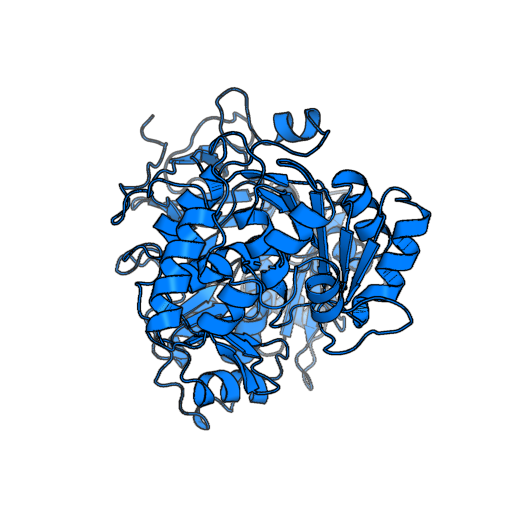 A 1 321 ? 31.141 25.852 11.997 1.00 7.68 321 LEU A C 1
ATOM 2427 O O . LEU A 1 321 ? 31.404 26.127 10.838 1.00 9.10 321 LEU A O 1
ATOM 2432 N N . SER A 1 322 ? 32.003 25.989 13.000 1.00 8.11 322 SER A N 1
ATOM 2433 C CA . SER A 1 322 ? 33.401 26.332 12.753 1.00 7.69 322 SER A CA 1
ATOM 2434 C C . SER A 1 322 ? 34.012 25.287 11.808 1.00 7.69 322 SER A C 1
ATOM 2435 O O . SER A 1 322 ? 34.022 24.082 12.127 1.00 7.98 322 SER A O 1
ATOM 2438 N N . LYS A 1 323 ? 34.513 25.737 10.664 1.00 7.88 323 LYS A N 1
ATOM 2439 C CA . LYS A 1 323 ? 35.101 24.842 9.669 1.00 7.98 323 LYS A CA 1
ATOM 2440 C C . LYS A 1 323 ? 36.167 23.959 10.318 1.00 7.64 323 LYS A C 1
ATOM 2441 O O . LYS A 1 323 ? 36.189 22.740 10.131 1.00 7.16 323 LYS A O 1
ATOM 2447 N N . GLU A 1 324 ? 37.042 24.583 11.095 1.00 7.54 324 GLU A N 1
ATOM 2448 C CA . GLU A 1 324 ? 38.165 23.906 11.725 1.00 7.82 324 GLU A CA 1
ATOM 2449 C C . GLU A 1 324 ? 37.750 22.904 12.791 1.00 7.84 324 GLU A C 1
ATOM 2450 O O . GLU A 1 324 ? 38.341 21.825 12.900 1.00 8.48 324 GLU A O 1
ATOM 2456 N N . VAL A 1 325 ? 36.728 23.248 13.567 1.00 7.53 325 VAL A N 1
ATOM 2457 C CA . VAL A 1 325 ? 36.209 22.290 14.531 1.00 8.23 325 VAL A CA 1
ATOM 2458 C C . VAL A 1 325 ? 35.595 21.082 13.822 1.00 7.85 325 VAL A C 1
ATOM 2459 O O . VAL A 1 325 ? 35.851 19.933 14.208 1.00 7.88 325 VAL A O 1
ATOM 2463 N N . GLY A 1 326 ? 34.796 21.320 12.782 1.00 7.26 326 GLY A N 1
ATOM 2464 C CA . GLY A 1 326 ? 34.201 20.219 12.039 1.00 7.10 326 GLY A CA 1
ATOM 2465 C C . GLY A 1 326 ? 35.259 19.311 11.441 1.00 7.00 326 GLY A C 1
ATOM 2466 O O . GLY A 1 326 ? 35.149 18.081 11.508 1.00 7.51 326 GLY A O 1
ATOM 2467 N N . GLU A 1 327 ? 36.310 19.911 10.886 1.00 7.10 327 GLU A N 1
ATOM 2468 C CA . GLU A 1 327 ? 37.379 19.135 10.249 1.00 7.81 327 GLU A CA 1
ATOM 2469 C C . GLU A 1 327 ? 38.156 18.297 11.261 1.00 7.09 327 GLU A C 1
ATOM 2470 O O . GLU A 1 327 ? 38.534 17.147 10.971 1.00 7.54 327 GLU A O 1
ATOM 2476 N N . ALA A 1 328 ? 38.358 18.844 12.458 1.00 6.67 328 ALA A N 1
ATOM 2477 C CA . ALA A 1 328 ? 39.031 18.097 13.528 1.00 7.23 328 ALA A CA 1
ATOM 2478 C C . ALA A 1 328 ? 38.183 16.892 13.927 1.00 7.62 328 ALA A C 1
ATOM 2479 O O . ALA A 1 328 ? 38.703 15.780 14.081 1.00 7.58 328 ALA A O 1
ATOM 2481 N N . VAL A 1 329 ? 36.871 17.094 14.076 1.00 7.68 329 VAL A N 1
ATOM 2482 C CA . VAL A 1 329 ? 35.995 16.004 14.519 1.00 8.56 329 VAL A CA 1
ATOM 2483 C C . VAL A 1 329 ? 35.895 14.930 13.436 1.00 8.38 329 VAL A C 1
ATOM 2484 O O . VAL A 1 329 ? 36.018 13.728 13.732 1.00 8.65 329 VAL A O 1
ATOM 2488 N N . ALA A 1 330 ? 35.725 15.326 12.178 1.00 7.42 330 ALA A N 1
ATOM 2489 C CA . ALA A 1 330 ? 35.735 14.362 11.082 1.00 8.43 330 ALA A CA 1
ATOM 2490 C C . ALA A 1 330 ? 37.038 13.553 11.091 1.00 8.78 330 ALA A C 1
ATOM 2491 O O . ALA A 1 330 ? 37.022 12.329 10.885 1.00 9.41 330 ALA A O 1
ATOM 2493 N N . ARG A 1 331 ? 38.169 14.225 11.329 1.00 8.15 331 ARG A N 1
ATOM 2494 C CA . ARG A 1 331 ? 39.461 13.541 11.380 1.00 8.08 331 ARG A CA 1
ATOM 2495 C C . ARG A 1 331 ? 39.519 12.517 12.499 1.00 8.23 331 ARG A C 1
ATOM 2496 O O . ARG A 1 331 ? 40.017 11.416 12.285 1.00 8.45 331 ARG A O 1
ATOM 2504 N N . ARG A 1 332 ? 39.015 12.860 13.675 1.00 8.27 332 ARG A N 1
ATOM 2505 C CA . ARG A 1 332 ? 39.014 11.914 14.790 1.00 9.58 332 ARG A CA 1
ATOM 2506 C C . ARG A 1 332 ? 38.274 10.633 14.451 1.00 10.74 332 ARG A C 1
ATOM 2507 O O . ARG A 1 332 ? 38.670 9.547 14.880 1.00 12.04 332 ARG A O 1
ATOM 2515 N N . PHE A 1 333 ? 37.195 10.760 13.682 1.00 11.47 333 PHE A N 1
ATOM 2516 C CA . PHE A 1 333 ? 36.374 9.612 13.298 1.00 11.65 333 PHE A CA 1
ATOM 2517 C C . PHE A 1 333 ? 36.803 8.981 11.988 1.00 13.07 333 PHE A C 1
ATOM 2518 O O . PHE A 1 333 ? 36.163 8.033 11.514 1.00 13.37 333 PHE A O 1
ATOM 2526 N N . ASN A 1 334 ? 37.913 9.457 11.434 1.00 13.24 334 ASN A N 1
ATOM 2527 C CA . ASN A 1 334 ? 38.442 8.964 10.165 1.00 13.54 334 ASN A CA 1
ATOM 2528 C C . ASN A 1 334 ? 37.432 9.065 9.016 1.00 14.12 334 ASN A C 1
ATOM 2529 O O . ASN A 1 334 ? 37.374 8.201 8.131 1.00 14.24 334 ASN A O 1
ATOM 2534 N N . LEU A 1 335 ? 36.650 10.143 9.040 1.00 14.21 335 LEU A N 1
ATOM 2535 C CA . LEU A 1 335 ? 35.685 10.436 7.986 1.00 14.40 335 LEU A CA 1
ATOM 2536 C C . LEU A 1 335 ? 36.213 11.532 7.062 1.00 14.85 335 LEU A C 1
ATOM 2537 O O . LEU A 1 335 ? 36.943 12.409 7.520 1.00 14.89 335 LEU A O 1
ATOM 2542 N N . PRO A 1 336 ? 35.885 11.485 5.770 1.00 15.47 336 PRO A N 1
ATOM 2543 C CA . PRO A 1 336 ? 36.328 12.537 4.841 1.00 15.96 336 PRO A CA 1
ATOM 2544 C C . PRO A 1 336 ? 35.969 13.954 5.308 1.00 15.67 336 PRO A C 1
ATOM 2545 O O . PRO A 1 336 ? 36.793 14.859 5.204 1.00 15.79 336 PRO A O 1
ATOM 2549 N N . GLY A 1 337 ? 34.768 14.134 5.835 1.00 15.11 337 GLY A N 1
ATOM 2550 C CA . GLY A 1 337 ? 34.322 15.450 6.242 1.00 14.69 337 GLY A CA 1
ATOM 2551 C C . GLY A 1 337 ? 32.964 15.374 6.893 1.00 14.22 337 GLY A C 1
ATOM 2552 O O . GLY A 1 337 ? 32.339 14.311 6.922 1.00 14.87 337 GLY A O 1
ATOM 2553 N N . VAL A 1 338 ? 32.522 16.503 7.429 1.00 13.41 338 VAL A N 1
ATOM 2554 C CA . VAL A 1 338 ? 31.202 16.653 8.023 1.00 13.17 338 VAL A CA 1
ATOM 2555 C C . VAL A 1 338 ? 30.214 17.021 6.918 1.00 12.36 338 VAL A C 1
ATOM 2556 O O . VAL A 1 338 ? 30.446 17.947 6.128 1.00 14.23 338 VAL A O 1
ATOM 2560 N N . ARG A 1 339 ? 29.108 16.296 6.848 1.00 10.32 339 ARG A N 1
ATOM 2561 C CA . ARG A 1 339 ? 28.026 16.692 5.959 1.00 10.28 339 ARG A CA 1
ATOM 2562 C C . ARG A 1 339 ? 27.251 17.824 6.612 1.00 9.98 339 ARG A C 1
ATOM 2563 O O . ARG A 1 339 ? 27.297 18.019 7.825 1.00 11.87 339 ARG A O 1
ATOM 2571 N N . GLN A 1 340 ? 26.540 18.588 5.808 1.00 9.04 340 GLN A N 1
ATOM 2572 C CA . GLN A 1 340 ? 25.818 19.721 6.344 1.00 8.80 340 GLN A CA 1
ATOM 2573 C C . GLN A 1 340 ? 24.528 19.913 5.607 1.00 7.35 340 GLN A C 1
ATOM 2574 O O . GLN A 1 340 ? 24.414 19.564 4.444 1.00 7.14 340 GLN A O 1
ATOM 2580 N N . GLY A 1 341 ? 23.551 20.459 6.321 1.00 6.03 341 GLY A N 1
ATOM 2581 C CA . GLY A 1 341 ? 22.318 20.950 5.727 1.00 5.39 341 GLY A CA 1
ATOM 2582 C C . GLY A 1 341 ? 21.982 22.312 6.293 1.00 4.96 341 GLY A C 1
ATOM 2583 O O . GLY A 1 341 ? 22.219 22.581 7.481 1.00 5.55 341 GLY A O 1
ATOM 2584 N N . TYR A 1 342 ? 21.389 23.141 5.441 1.00 4.77 342 TYR A N 1
ATOM 2585 C CA . TYR A 1 342 ? 20.981 24.495 5.780 1.00 4.25 342 TYR A CA 1
ATOM 2586 C C . TYR A 1 342 ? 19.569 24.690 5.299 1.00 4.84 342 TYR A C 1
ATOM 2587 O O . TYR A 1 342 ? 19.264 24.432 4.129 1.00 4.95 342 TYR A O 1
ATOM 2596 N N . GLY A 1 343 ? 18.693 25.122 6.193 1.00 5.08 343 GLY A N 1
ATOM 2597 C CA . GLY A 1 343 ? 17.341 25.476 5.811 1.00 5.76 343 GLY A CA 1
ATOM 2598 C C . GLY A 1 343 ? 16.736 26.377 6.849 1.00 4.74 343 GLY A C 1
ATOM 2599 O O . GLY A 1 343 ? 17.387 26.767 7.822 1.00 4.93 343 GLY A O 1
ATOM 2600 N N . LEU A 1 344 ? 15.477 26.722 6.609 1.00 4.49 344 LEU A N 1
ATOM 2601 C CA . LEU A 1 344 ? 14.674 27.591 7.477 1.00 4.40 344 LEU A CA 1
ATOM 2602 C C . LEU A 1 344 ? 13.343 26.909 7.733 1.00 3.95 344 LEU A C 1
ATOM 2603 O O . LEU A 1 344 ? 12.881 26.112 6.911 1.00 4.11 344 LEU A O 1
ATOM 2608 N N . THR A 1 345 ? 12.676 27.268 8.826 1.00 4.76 345 THR A N 1
ATOM 2609 C CA . THR A 1 345 ? 11.349 26.708 9.052 1.00 4.45 345 THR A CA 1
ATOM 2610 C C . THR A 1 345 ? 10.471 26.952 7.818 1.00 4.38 345 THR A C 1
ATOM 2611 O O . THR A 1 345 ? 9.706 26.070 7.392 1.00 4.24 345 THR A O 1
ATOM 2615 N N . GLU A 1 346 ? 10.603 28.145 7.247 1.00 4.48 346 GLU A N 1
ATOM 2616 C CA . GLU A 1 346 ? 9.803 28.599 6.113 1.00 4.49 346 GLU A CA 1
ATOM 2617 C C . GLU A 1 346 ? 10.164 27.908 4.791 1.00 4.18 346 GLU A C 1
ATOM 2618 O O . GLU A 1 346 ? 9.439 28.098 3.815 1.00 4.84 346 GLU A O 1
ATOM 2624 N N . THR A 1 347 ? 11.268 27.153 4.754 1.00 4.42 347 THR A N 1
ATOM 2625 C CA . THR A 1 347 ? 11.570 26.294 3.604 1.00 4.36 347 THR A CA 1
ATOM 2626 C C . THR A 1 347 ? 11.355 24.818 3.884 1.00 3.85 347 THR A C 1
ATOM 2627 O O . THR A 1 347 ? 11.885 23.989 3.134 1.00 4.12 347 THR A O 1
ATOM 2631 N N . THR A 1 348 ? 10.583 24.505 4.940 1.00 3.66 348 THR A N 1
ATOM 2632 C CA . THR A 1 348 ? 10.276 23.129 5.383 1.00 4.20 348 THR A CA 1
ATOM 2633 C C . THR A 1 348 ? 11.509 22.464 5.984 1.00 3.46 348 THR A C 1
ATOM 2634 O O . THR A 1 348 ? 11.552 22.174 7.187 1.00 4.32 348 THR A O 1
ATOM 2638 N N . SER A 1 349 ? 12.511 22.203 5.138 1.00 3.81 349 SER A N 1
ATOM 2639 C CA . SER A 1 349 ? 13.710 21.497 5.564 1.00 4.59 349 SER A CA 1
ATOM 2640 C C . SER A 1 349 ? 14.938 22.126 4.917 1.00 4.54 349 SER A C 1
ATOM 2641 O O . SER A 1 349 ? 14.894 23.280 4.449 1.00 4.83 349 SER A O 1
ATOM 2644 N N . ALA A 1 350 ? 16.037 21.387 4.876 1.00 3.97 350 ALA A N 1
ATOM 2645 C CA . ALA A 1 350 ? 17.271 21.899 4.296 1.00 3.78 350 ALA A CA 1
ATOM 2646 C C . ALA A 1 350 ? 17.102 22.057 2.780 1.00 3.90 350 ALA A C 1
ATOM 2647 O O . ALA A 1 350 ? 16.592 21.151 2.088 1.00 5.02 350 ALA A O 1
ATOM 2649 N N . ILE A 1 351 ? 17.528 23.208 2.251 1.00 4.15 351 ILE A N 1
ATOM 2650 C CA . ILE A 1 351 ? 17.525 23.430 0.804 1.00 5.24 351 ILE A CA 1
ATOM 2651 C C . ILE A 1 351 ? 18.913 23.553 0.209 1.00 4.78 351 ILE A C 1
ATOM 2652 O O . ILE A 1 351 ? 19.045 23.690 -1.009 1.00 4.74 351 ILE A O 1
ATOM 2657 N N . ILE A 1 352 ? 19.931 23.523 1.062 1.00 5.22 352 ILE A N 1
ATOM 2658 C CA . ILE A 1 352 ? 21.320 23.389 0.637 1.00 5.28 352 ILE A CA 1
ATOM 2659 C C . ILE A 1 352 ? 21.877 22.258 1.491 1.00 5.37 352 ILE A C 1
ATOM 2660 O O . ILE A 1 352 ? 21.781 22.312 2.720 1.00 5.33 352 ILE A O 1
ATOM 2665 N N . ILE A 1 353 ? 22.414 21.231 0.836 1.00 5.51 353 ILE A N 1
ATOM 2666 C CA . ILE A 1 353 ? 22.892 20.020 1.522 1.00 6.18 353 ILE A CA 1
ATOM 2667 C C . ILE A 1 353 ? 24.176 19.567 0.837 1.00 6.46 353 ILE A C 1
ATOM 2668 O O . ILE A 1 353 ? 24.288 19.625 -0.388 1.00 6.69 353 ILE A O 1
ATOM 2673 N N . THR A 1 354 ? 25.138 19.106 1.623 1.00 6.84 354 THR A N 1
ATOM 2674 C CA . THR A 1 354 ? 26.384 18.606 1.047 1.00 8.17 354 THR A CA 1
ATOM 2675 C C . THR A 1 354 ? 26.119 17.323 0.261 1.00 7.55 354 THR A C 1
ATOM 2676 O O . THR A 1 354 ? 25.663 16.335 0.824 1.00 7.19 354 THR A O 1
ATOM 2680 N N . PRO A 1 355 ? 26.385 17.330 -1.043 1.00 8.03 355 PRO A N 1
ATOM 2681 C CA . PRO A 1 355 ? 26.114 16.141 -1.855 1.00 9.48 355 PRO A CA 1
ATOM 2682 C C . PRO A 1 355 ? 27.163 15.076 -1.617 1.00 11.10 355 PRO A C 1
ATOM 2683 O O . PRO A 1 355 ? 28.364 15.391 -1.595 1.00 12.35 355 PRO A O 1
ATOM 2687 N N . GLU A 1 356 ? 26.720 13.836 -1.443 1.00 12.09 356 GLU A N 1
ATOM 2688 C CA . GLU A 1 356 ? 27.638 12.707 -1.350 1.00 14.00 356 GLU A CA 1
ATOM 2689 C C . GLU A 1 356 ? 28.529 12.653 -2.606 1.00 14.21 356 GLU A C 1
ATOM 2690 O O . GLU A 1 356 ? 28.025 12.739 -3.731 1.00 15.04 356 GLU A O 1
ATOM 2696 N N . GLY A 1 357 ? 29.844 12.575 -2.413 1.00 16.14 357 GLY A N 1
ATOM 2697 C CA . GLY A 1 357 ? 30.785 12.461 -3.529 1.00 17.20 357 GLY A CA 1
ATOM 2698 C C . GLY A 1 357 ? 31.246 13.768 -4.169 1.00 18.08 357 GLY A C 1
ATOM 2699 O O . GLY A 1 357 ? 31.967 13.767 -5.171 1.00 18.57 357 GLY A O 1
ATOM 2700 N N . ASP A 1 358 ? 30.833 14.889 -3.588 1.00 18.04 358 ASP A N 1
ATOM 2701 C CA . ASP A 1 358 ? 31.084 16.202 -4.165 1.00 18.39 358 ASP A CA 1
ATOM 2702 C C . ASP A 1 358 ? 31.403 17.171 -3.036 1.00 18.55 358 ASP A C 1
ATOM 2703 O O . ASP A 1 358 ? 30.625 18.081 -2.734 1.00 17.83 358 ASP A O 1
ATOM 2708 N N . ASP A 1 359 ? 32.567 16.960 -2.418 1.00 18.87 359 ASP A N 1
ATOM 2709 C CA . ASP A 1 359 ? 32.971 17.674 -1.207 1.00 19.30 359 ASP A CA 1
ATOM 2710 C C . ASP A 1 359 ? 33.675 18.991 -1.493 1.00 18.57 359 ASP A C 1
ATOM 2711 O O . ASP A 1 359 ? 34.201 19.204 -2.591 1.00 18.68 359 ASP A O 1
ATOM 2716 N N . LYS A 1 360 ? 33.665 19.867 -0.491 1.00 17.90 360 LYS A N 1
ATOM 2717 C CA . LYS A 1 360 ? 34.383 21.139 -0.532 1.00 17.19 360 LYS A CA 1
ATOM 2718 C C . LYS A 1 360 ? 34.583 21.631 0.905 1.00 17.04 360 LYS A C 1
ATOM 2719 O O . LYS A 1 360 ? 33.609 21.816 1.640 1.00 17.27 360 LYS A O 1
ATOM 2725 N N . PRO A 1 361 ? 35.838 21.807 1.326 1.00 16.58 361 PRO A N 1
ATOM 2726 C CA . PRO A 1 361 ? 36.120 22.253 2.698 1.00 15.99 361 PRO A CA 1
ATOM 2727 C C . PRO A 1 361 ? 35.337 23.513 3.095 1.00 15.63 361 PRO A C 1
ATOM 2728 O O . PRO A 1 361 ? 35.363 24.516 2.377 1.00 16.02 361 PRO A O 1
ATOM 2732 N N . GLY A 1 362 ? 34.617 23.430 4.216 1.00 15.72 362 GLY A N 1
ATOM 2733 C CA . GLY A 1 362 ? 33.883 24.562 4.761 1.00 15.11 362 GLY A CA 1
ATOM 2734 C C . GLY A 1 362 ? 32.524 24.863 4.144 1.00 14.59 362 GLY A C 1
ATOM 2735 O O . GLY A 1 362 ? 31.796 25.714 4.647 1.00 14.33 362 GLY A O 1
ATOM 2736 N N . ALA A 1 363 ? 32.170 24.175 3.065 1.00 13.55 363 ALA A N 1
ATOM 2737 C CA . ALA A 1 363 ? 30.912 24.472 2.386 1.00 12.85 363 ALA A CA 1
ATOM 2738 C C . ALA A 1 363 ? 29.672 23.979 3.124 1.00 12.02 363 ALA A C 1
ATOM 2739 O O . ALA A 1 363 ? 29.678 22.945 3.791 1.00 11.35 363 ALA A O 1
ATOM 2741 N N . SER A 1 364 ? 28.583 24.710 2.964 1.00 11.33 364 SER A N 1
ATOM 2742 C CA . SER A 1 364 ? 27.298 24.291 3.478 1.00 10.88 364 SER A CA 1
ATOM 2743 C C . SER A 1 364 ? 26.619 23.239 2.566 1.00 10.14 364 SER A C 1
ATOM 2744 O O . SER A 1 364 ? 25.757 22.478 3.009 1.00 11.12 364 SER A O 1
ATOM 2747 N N . GLY A 1 365 ? 27.009 23.208 1.287 1.00 8.45 365 GLY A N 1
ATOM 2748 C CA . GLY A 1 365 ? 26.557 22.182 0.354 1.00 8.37 365 GLY A CA 1
ATOM 2749 C C . GLY A 1 365 ? 26.090 22.782 -0.945 1.00 6.87 365 GLY A C 1
ATOM 2750 O O . GLY A 1 365 ? 26.542 23.861 -1.318 1.00 8.08 365 GLY A O 1
ATOM 2751 N N . LYS A 1 366 ? 25.203 22.065 -1.633 1.00 6.65 366 LYS A N 1
ATOM 2752 C CA . LYS A 1 366 ? 24.668 22.500 -2.932 1.00 6.15 366 LYS A CA 1
ATOM 2753 C C . LYS A 1 366 ? 23.142 22.551 -2.898 1.00 5.52 366 LYS A C 1
ATOM 2754 O O . LYS A 1 366 ? 22.513 21.932 -2.027 1.00 5.84 366 LYS A O 1
ATOM 2760 N N . VAL A 1 367 ? 22.561 23.274 -3.852 1.00 5.79 367 VAL A N 1
ATOM 2761 C CA . VAL A 1 367 ? 21.123 23.448 -3.928 1.00 5.78 367 VAL A CA 1
ATOM 2762 C C . VAL A 1 367 ? 20.440 22.102 -4.133 1.00 5.81 367 VAL A C 1
ATOM 2763 O O . VAL A 1 367 ? 20.792 21.326 -5.038 1.00 5.96 367 VAL A O 1
ATOM 2767 N N . VAL A 1 368 ? 19.428 21.827 -3.312 1.00 5.21 368 VAL A N 1
ATOM 2768 C CA . VAL A 1 368 ? 18.743 20.532 -3.381 1.00 5.85 368 VAL A CA 1
ATOM 2769 C C . VAL A 1 368 ? 17.901 20.378 -4.651 1.00 5.03 368 VAL A C 1
ATOM 2770 O O . VAL A 1 368 ? 17.520 21.381 -5.296 1.00 5.32 368 VAL A O 1
ATOM 2774 N N . PRO A 1 369 ? 17.621 19.137 -5.036 1.00 5.49 369 PRO A N 1
ATOM 2775 C CA . PRO A 1 369 ? 16.734 18.914 -6.185 1.00 5.90 369 PRO A CA 1
ATOM 2776 C C . PRO A 1 369 ? 15.425 19.688 -6.091 1.00 5.99 369 PRO A C 1
ATOM 2777 O O . PRO A 1 369 ? 14.813 19.805 -5.026 1.00 6.68 369 PRO A O 1
ATOM 2781 N N . LEU A 1 370 ? 15.017 20.244 -7.229 1.00 5.51 370 LEU A N 1
ATOM 2782 C CA . LEU A 1 370 ? 13.776 21.017 -7.407 1.00 5.67 370 LEU A CA 1
ATOM 2783 C C . LEU A 1 370 ? 13.844 22.451 -6.885 1.00 5.68 370 LEU A C 1
ATOM 2784 O O . LEU A 1 370 ? 12.882 23.201 -7.024 1.00 7.23 370 LEU A O 1
ATOM 2789 N N . PHE A 1 371 ? 14.985 22.828 -6.304 1.00 5.33 371 PHE A N 1
ATOM 2790 C CA . PHE A 1 371 ? 15.186 24.186 -5.800 1.00 5.39 371 PHE A CA 1
ATOM 2791 C C . PHE A 1 371 ? 16.070 25.030 -6.705 1.00 5.57 371 PHE A C 1
ATOM 2792 O O . PHE A 1 371 ? 16.786 24.507 -7.570 1.00 6.34 371 PHE A O 1
ATOM 2800 N N . LYS A 1 372 ? 15.987 26.342 -6.486 1.00 5.92 372 LYS A N 1
ATOM 2801 C CA . LYS A 1 372 ? 16.916 27.306 -7.068 1.00 6.00 372 LYS A CA 1
ATOM 2802 C C . LYS A 1 372 ? 17.369 28.232 -5.952 1.00 5.77 372 LYS A C 1
ATOM 2803 O O . LYS A 1 372 ? 16.629 28.458 -4.970 1.00 6.53 372 LYS A O 1
ATOM 2809 N N . ALA A 1 373 ? 18.575 28.773 -6.103 1.00 5.79 373 ALA A N 1
ATOM 2810 C CA . ALA A 1 373 ? 19.121 29.724 -5.141 1.00 6.23 373 ALA A CA 1
ATOM 2811 C C . ALA A 1 373 ? 19.880 30.816 -5.869 1.00 6.59 373 ALA A C 1
ATOM 2812 O O . ALA A 1 373 ? 20.411 30.614 -6.959 1.00 7.01 373 ALA A O 1
ATOM 2814 N N . LYS A 1 374 ? 19.940 31.975 -5.243 1.00 6.33 374 LYS A N 1
ATOM 2815 C CA . LYS A 1 374 ? 20.769 33.069 -5.728 1.00 6.30 374 LYS A CA 1
ATOM 2816 C C . LYS A 1 374 ? 21.290 33.825 -4.528 1.00 6.87 374 LYS A C 1
ATOM 2817 O O . LYS A 1 374 ? 20.833 33.620 -3.393 1.00 6.37 374 LYS A O 1
ATOM 2823 N N . VAL A 1 375 ? 22.289 34.660 -4.776 1.00 6.15 375 VAL A N 1
ATOM 2824 C CA . VAL A 1 375 ? 22.843 35.559 -3.762 1.00 7.08 375 VAL A CA 1
ATOM 2825 C C . VAL A 1 375 ? 22.663 36.981 -4.291 1.00 6.72 375 VAL A C 1
ATOM 2826 O O . VAL A 1 375 ? 23.070 37.260 -5.424 1.00 7.77 375 VAL A O 1
ATOM 2830 N N . ILE A 1 376 ? 22.026 37.851 -3.514 1.00 7.34 376 ILE A N 1
ATOM 2831 C CA . ILE A 1 376 ? 21.737 39.212 -3.980 1.00 8.10 376 ILE A CA 1
ATOM 2832 C C . ILE A 1 376 ? 22.547 40.259 -3.237 1.00 8.15 376 ILE A C 1
ATOM 2833 O O . ILE A 1 376 ? 22.893 40.116 -2.053 1.00 8.21 376 ILE A O 1
ATOM 2838 N N . ASP A 1 377 ? 22.859 41.331 -3.958 1.00 9.34 377 ASP A N 1
ATOM 2839 C CA . ASP A 1 377 ? 23.515 42.488 -3.372 1.00 10.34 377 ASP A CA 1
ATOM 2840 C C . ASP A 1 377 ? 22.614 43.064 -2.287 1.00 10.42 377 ASP A C 1
ATOM 2841 O O . ASP A 1 377 ? 21.421 43.258 -2.501 1.00 10.56 377 ASP A O 1
ATOM 2846 N N . LEU A 1 378 ? 23.188 43.339 -1.119 1.00 11.27 378 LEU A N 1
ATOM 2847 C CA . LEU A 1 378 ? 22.420 43.823 0.025 1.00 12.98 378 LEU A CA 1
ATOM 2848 C C . LEU A 1 378 ? 21.663 45.128 -0.225 1.00 14.01 378 LEU A C 1
ATOM 2849 O O . LEU A 1 378 ? 20.610 45.355 0.367 1.00 14.94 378 LEU A O 1
ATOM 2854 N N . ASP A 1 379 ? 22.192 45.971 -1.107 1.00 15.05 379 ASP A N 1
ATOM 2855 C CA . ASP A 1 379 ? 21.559 47.253 -1.404 1.00 15.85 379 ASP A CA 1
ATOM 2856 C C . ASP A 1 379 ? 20.684 47.233 -2.657 1.00 15.72 379 ASP A C 1
ATOM 2857 O O . ASP A 1 379 ? 19.522 47.642 -2.603 1.00 16.25 379 ASP A O 1
ATOM 2862 N N . THR A 1 380 ? 21.232 46.751 -3.773 1.00 15.69 380 THR A N 1
ATOM 2863 C CA . THR A 1 380 ? 20.521 46.786 -5.057 1.00 15.78 380 THR A CA 1
ATOM 2864 C C . THR A 1 380 ? 19.518 45.649 -5.244 1.00 15.24 380 THR A C 1
ATOM 2865 O O . THR A 1 380 ? 18.617 45.755 -6.072 1.00 16.11 380 THR A O 1
ATOM 2869 N N . LYS A 1 381 ? 19.703 44.556 -4.494 1.00 14.73 381 LYS A N 1
ATOM 2870 C CA . LYS A 1 381 ? 18.890 43.333 -4.608 1.00 14.31 381 LYS A CA 1
ATOM 2871 C C . LYS A 1 381 ? 19.106 42.573 -5.923 1.00 13.89 381 LYS A C 1
ATOM 2872 O O . LYS A 1 381 ? 18.356 41.645 -6.248 1.00 13.72 381 LYS A O 1
ATOM 2879 N N . LYS A 1 382 ? 20.144 42.955 -6.660 1.00 13.26 382 LYS A N 1
ATOM 2880 C CA . LYS A 1 382 ? 20.492 42.288 -7.909 1.00 13.24 382 LYS A CA 1
ATOM 2881 C C . LYS A 1 382 ? 21.331 41.043 -7.641 1.00 11.93 382 LYS A C 1
ATOM 2882 O O . LYS A 1 382 ? 22.085 40.983 -6.671 1.00 11.09 382 LYS A O 1
ATOM 2887 N N . SER A 1 383 ? 21.212 40.049 -8.515 1.00 11.37 383 SER A N 1
ATOM 2888 C CA . SER A 1 383 ? 21.951 38.805 -8.313 1.00 10.82 383 SER A CA 1
ATOM 2889 C C . SER A 1 383 ? 23.458 38.988 -8.487 1.00 10.85 383 SER A C 1
ATOM 2890 O O . SER A 1 383 ? 23.918 39.881 -9.226 1.00 11.91 383 SER A O 1
ATOM 2893 N N . LEU A 1 384 ? 24.217 38.131 -7.814 1.00 10.37 384 LEU A N 1
ATOM 2894 C CA . LEU A 1 384 ? 25.678 38.183 -7.799 1.00 10.13 384 LEU A CA 1
ATOM 2895 C C . LEU A 1 384 ? 26.307 36.923 -8.376 1.00 10.28 384 LEU A C 1
ATOM 2896 O O . LEU A 1 384 ? 25.735 35.828 -8.296 1.00 9.22 384 LEU A O 1
ATOM 2901 N N . GLY A 1 385 ? 27.494 37.084 -8.961 1.00 10.68 385 GLY A N 1
ATOM 2902 C CA . GLY A 1 385 ? 28.305 35.967 -9.399 1.00 10.98 385 GLY A CA 1
ATOM 2903 C C . GLY A 1 385 ? 28.945 35.233 -8.228 1.00 10.91 385 GLY A C 1
ATOM 2904 O O . GLY A 1 385 ? 28.664 35.545 -7.060 1.00 10.68 385 GLY A O 1
ATOM 2905 N N . PRO A 1 386 ? 29.811 34.267 -8.520 1.00 11.34 386 PRO A N 1
ATOM 2906 C CA . PRO A 1 386 ? 30.480 33.496 -7.467 1.00 11.97 386 PRO A CA 1
ATOM 2907 C C . PRO A 1 386 ? 31.439 34.350 -6.653 1.00 12.40 386 PRO A C 1
ATOM 2908 O O . PRO A 1 386 ? 31.920 35.391 -7.123 1.00 13.20 386 PRO A O 1
ATOM 2912 N N . ASN A 1 387 ? 31.673 33.912 -5.418 1.00 11.98 387 ASN A N 1
ATOM 2913 C CA . ASN A 1 387 ? 32.672 34.525 -4.547 1.00 12.72 387 ASN A CA 1
ATOM 2914 C C . ASN A 1 387 ? 32.358 35.980 -4.229 1.00 12.56 387 ASN A C 1
ATOM 2915 O O . ASN A 1 387 ? 33.248 36.816 -4.035 1.00 13.73 387 ASN A O 1
ATOM 2920 N N . ARG A 1 388 ? 31.058 36.264 -4.155 1.00 11.83 388 ARG A N 1
ATOM 2921 C CA . ARG A 1 388 ? 30.547 37.572 -3.779 1.00 12.27 388 ARG A CA 1
ATOM 2922 C C . ARG A 1 388 ? 29.520 37.395 -2.661 1.00 11.46 388 ARG A C 1
ATOM 2923 O O . ARG A 1 388 ? 28.520 36.682 -2.822 1.00 11.17 388 ARG A O 1
ATOM 2928 N N . ARG A 1 389 ? 29.747 38.064 -1.539 1.00 11.18 389 ARG A N 1
ATOM 2929 C CA . ARG A 1 389 ? 28.860 37.929 -0.396 1.00 11.20 389 ARG A CA 1
ATOM 2930 C C . ARG A 1 389 ? 27.612 38.785 -0.570 1.00 10.26 389 ARG A C 1
ATOM 2931 O O . ARG A 1 389 ? 27.677 39.940 -0.992 1.00 11.16 389 ARG A O 1
ATOM 2939 N N . GLY A 1 390 ? 26.461 38.209 -0.244 1.00 8.52 390 GLY A N 1
ATOM 2940 C CA . GLY A 1 390 ? 25.194 38.910 -0.290 1.00 7.69 390 GLY A CA 1
ATOM 2941 C C . GLY A 1 390 ? 24.150 38.062 0.411 1.00 7.10 390 GLY A C 1
ATOM 2942 O O . GLY A 1 390 ? 24.498 37.122 1.138 1.00 7.78 390 GLY A O 1
ATOM 2943 N N . GLU A 1 391 ? 22.880 38.396 0.214 1.00 6.10 391 GLU A N 1
ATOM 2944 C CA . GLU A 1 391 ? 21.818 37.665 0.890 1.00 6.29 391 GLU A CA 1
ATOM 2945 C C . GLU A 1 391 ? 21.379 36.456 0.087 1.00 6.17 391 GLU A C 1
ATOM 2946 O O . GLU A 1 391 ? 21.040 36.569 -1.101 1.00 6.50 391 GLU A O 1
ATOM 2952 N N . VAL A 1 392 ? 21.351 35.294 0.734 1.00 5.72 392 VAL A N 1
ATOM 2953 C CA . VAL A 1 392 ? 20.899 34.079 0.052 1.00 4.97 392 VAL A CA 1
ATOM 2954 C C . VAL A 1 392 ? 19.379 34.119 -0.109 1.00 4.77 392 VAL A C 1
ATOM 2955 O O . VAL A 1 392 ? 18.658 34.428 0.832 1.00 5.40 392 VAL A O 1
ATOM 2959 N N . CYS A 1 393 ? 18.909 33.830 -1.318 1.00 5.33 393 CYS A N 1
ATOM 2960 C CA . CYS A 1 393 ? 17.489 33.737 -1.604 1.00 5.33 393 CYS A CA 1
ATOM 2961 C C . CYS A 1 393 ? 17.215 32.402 -2.266 1.00 4.62 393 CYS A C 1
ATOM 2962 O O . CYS A 1 393 ? 18.056 31.900 -3.009 1.00 5.93 393 CYS A O 1
ATOM 2965 N N . VAL A 1 394 ? 16.039 31.826 -1.992 1.00 4.67 394 VAL A N 1
ATOM 2966 C CA . VAL A 1 394 ? 15.728 30.492 -2.528 1.00 4.63 394 VAL A CA 1
ATOM 2967 C C . VAL A 1 394 ? 14.290 30.407 -3.011 1.00 4.91 394 VAL A C 1
ATOM 2968 O O . VAL A 1 394 ? 13.425 31.163 -2.578 1.00 5.70 394 VAL A O 1
ATOM 2972 N N . LYS A 1 395 ? 14.046 29.457 -3.905 1.00 5.95 395 LYS A N 1
ATOM 2973 C CA . LYS A 1 395 ? 12.725 29.271 -4.496 1.00 6.11 395 LYS A CA 1
ATOM 2974 C C . LYS A 1 395 ? 12.553 27.791 -4.810 1.00 5.80 395 LYS A C 1
ATOM 2975 O O . LYS A 1 395 ? 13.489 27.157 -5.316 1.00 6.09 395 LYS A O 1
ATOM 2984 N N . GLY A 1 396 ? 11.362 27.246 -4.556 1.00 5.33 396 GLY A N 1
ATOM 2985 C CA . GLY A 1 396 ? 11.098 25.833 -4.805 1.00 5.36 396 GLY A CA 1
ATOM 2986 C C . GLY A 1 396 ? 9.919 25.326 -3.990 1.00 5.74 396 GLY A C 1
ATOM 2987 O O . GLY A 1 396 ? 9.331 26.076 -3.213 1.00 5.18 396 GLY A O 1
ATOM 2988 N N . PRO A 1 397 ? 9.524 24.070 -4.197 1.00 5.32 397 PRO A N 1
ATOM 2989 C CA . PRO A 1 397 ? 8.228 23.560 -3.707 1.00 5.62 397 PRO A CA 1
ATOM 2990 C C . PRO A 1 397 ? 8.158 23.235 -2.218 1.00 5.19 397 PRO A C 1
ATOM 2991 O O . PRO A 1 397 ? 7.113 22.716 -1.777 1.00 6.07 397 PRO A O 1
ATOM 2995 N N . MET A 1 398 ? 9.212 23.545 -1.468 1.00 4.38 398 MET A N 1
ATOM 2996 C CA . MET A 1 398 ? 9.143 23.498 -0.006 1.00 4.67 398 MET A CA 1
ATOM 2997 C C . MET A 1 398 ? 8.915 24.859 0.636 1.00 4.43 398 MET A C 1
ATOM 2998 O O . MET A 1 398 ? 8.869 24.961 1.860 1.00 4.78 398 MET A O 1
ATOM 3003 N N . LEU A 1 399 ? 8.764 25.913 -0.170 1.00 4.34 399 LEU A N 1
ATOM 3004 C CA . LEU A 1 399 ? 8.384 27.209 0.411 1.00 4.45 399 LEU A CA 1
ATOM 3005 C C . LEU A 1 399 ? 7.036 27.111 1.094 1.00 4.86 399 LEU A C 1
ATOM 3006 O O . LEU A 1 399 ? 6.076 26.550 0.543 1.00 4.71 399 LEU A O 1
ATOM 3011 N N . MET A 1 400 ? 6.979 27.672 2.291 1.00 4.73 400 MET A N 1
ATOM 3012 C CA . MET A 1 400 ? 5.744 27.661 3.075 1.00 4.88 400 MET A CA 1
ATOM 3013 C C . MET A 1 400 ? 4.587 28.320 2.331 1.00 5.46 400 MET A C 1
ATOM 3014 O O . MET A 1 400 ? 4.781 29.126 1.422 1.00 5.69 400 MET A O 1
ATOM 3019 N N . LYS A 1 401 ? 3.376 27.951 2.721 1.00 5.56 401 LYS A N 1
ATOM 3020 C CA . LYS A 1 401 ? 2.160 28.609 2.239 1.00 6.37 401 LYS A CA 1
ATOM 3021 C C . LYS A 1 401 ? 2.097 30.076 2.672 1.00 6.62 401 LYS A C 1
ATOM 3022 O O . LYS A 1 401 ? 1.579 30.905 1.930 1.00 7.45 401 LYS A O 1
ATOM 3028 N N . GLY A 1 402 ? 2.621 30.384 3.859 1.00 5.83 402 GLY A N 1
ATOM 3029 C CA . GLY A 1 402 ? 2.589 31.718 4.434 1.00 6.03 402 GLY A CA 1
ATOM 3030 C C . GLY A 1 402 ? 2.461 31.609 5.942 1.00 5.57 402 GLY A C 1
ATOM 3031 O O . GLY A 1 402 ? 2.183 30.536 6.483 1.00 6.27 402 GLY A O 1
ATOM 3032 N N . TYR A 1 403 ? 2.693 32.711 6.640 1.00 5.41 403 TYR A N 1
ATOM 3033 C CA . TYR A 1 403 ? 2.464 32.728 8.079 1.00 6.22 403 TYR A CA 1
ATOM 3034 C C . TYR A 1 403 ? 0.959 32.719 8.342 1.00 6.63 403 TYR A C 1
ATOM 3035 O O . TYR A 1 403 ? 0.158 33.161 7.493 1.00 9.13 403 TYR A O 1
ATOM 3044 N N . VAL A 1 404 ? 0.565 32.195 9.491 1.00 6.46 404 VAL A N 1
ATOM 3045 C CA . VAL A 1 404 ? -0.839 32.225 9.893 1.00 7.44 404 VAL A CA 1
ATOM 3046 C C . VAL A 1 404 ? -1.226 33.660 10.245 1.00 8.71 404 VAL A C 1
ATOM 3047 O O . VAL A 1 404 ? -0.607 34.283 11.108 1.00 8.85 404 VAL A O 1
ATOM 3051 N N . ASN A 1 405 ? -2.256 34.166 9.572 1.00 10.30 405 ASN A N 1
ATOM 3052 C CA . ASN A 1 405 ? -2.810 35.484 9.915 1.00 12.21 405 ASN A CA 1
ATOM 3053 C C . ASN A 1 405 ? -1.724 36.572 10.049 1.00 12.50 405 ASN A C 1
ATOM 3054 O O . ASN A 1 405 ? -1.722 37.365 10.997 1.00 13.68 405 ASN A O 1
ATOM 3059 N N . ASN A 1 406 ? -0.777 36.596 9.113 1.00 12.41 406 ASN A N 1
ATOM 3060 C CA . ASN A 1 406 ? 0.267 37.613 9.112 1.00 12.38 406 ASN A CA 1
ATOM 3061 C C . ASN A 1 406 ? 0.767 37.900 7.694 1.00 12.47 406 ASN A C 1
ATOM 3062 O O . ASN A 1 406 ? 1.919 37.599 7.352 1.00 11.62 406 ASN A O 1
ATOM 3067 N N . PRO A 1 407 ? -0.099 38.494 6.871 1.00 12.79 407 PRO A N 1
ATOM 3068 C CA . PRO A 1 407 ? 0.239 38.758 5.467 1.00 12.79 407 PRO A CA 1
ATOM 3069 C C . PRO A 1 407 ? 1.428 39.702 5.300 1.00 12.23 407 PRO A C 1
ATOM 3070 O O . PRO A 1 407 ? 2.184 39.530 4.344 1.00 11.72 407 PRO A O 1
ATOM 3074 N N . GLU A 1 408 ? 1.599 40.663 6.205 1.00 11.99 408 GLU A N 1
ATOM 3075 C CA . GLU A 1 408 ? 2.730 41.586 6.124 1.00 12.64 408 GLU A CA 1
ATOM 3076 C C . GLU A 1 408 ? 4.069 40.863 6.253 1.00 11.99 408 GLU A C 1
ATOM 3077 O O . GLU A 1 408 ? 4.995 41.116 5.489 1.00 12.02 408 GLU A O 1
ATOM 3080 N N . ALA A 1 409 ? 4.171 39.961 7.231 1.00 11.09 409 ALA A N 1
ATOM 3081 C CA . ALA A 1 409 ? 5.409 39.205 7.421 1.00 10.47 409 ALA A CA 1
ATOM 3082 C C . ALA A 1 409 ? 5.674 38.274 6.234 1.00 8.69 409 ALA A C 1
ATOM 3083 O O . ALA A 1 409 ? 6.816 38.126 5.811 1.00 8.76 409 ALA A O 1
ATOM 3085 N N . THR A 1 410 ? 4.610 37.702 5.681 1.00 8.36 410 THR A N 1
ATOM 3086 C CA . THR A 1 410 ? 4.751 36.847 4.507 1.00 8.16 410 THR A CA 1
ATOM 3087 C C . THR A 1 410 ? 5.318 37.631 3.333 1.00 9.26 410 THR A C 1
ATOM 3088 O O . THR A 1 410 ? 6.259 37.175 2.687 1.00 9.08 410 THR A O 1
ATOM 3092 N N . LYS A 1 411 ? 4.769 38.827 3.105 1.00 10.36 411 LYS A N 1
ATOM 3093 C CA . LYS A 1 411 ? 5.219 39.728 2.039 1.00 11.09 411 LYS A CA 1
ATOM 3094 C C . LYS A 1 411 ? 6.669 40.168 2.200 1.00 11.54 411 LYS A C 1
ATOM 3095 O O . LYS A 1 411 ? 7.390 40.337 1.209 1.00 11.56 411 LYS A O 1
ATOM 3099 N N . GLU A 1 412 ? 7.093 40.368 3.445 1.00 11.34 412 GLU A N 1
ATOM 3100 C CA . GLU A 1 412 ? 8.465 40.784 3.713 1.00 12.04 412 GLU A CA 1
ATOM 3101 C C . GLU A 1 412 ? 9.469 39.670 3.406 1.00 11.51 412 GLU A C 1
ATOM 3102 O O . GLU A 1 412 ? 10.580 39.936 2.936 1.00 13.40 412 GLU A O 1
ATOM 3105 N N . LEU A 1 413 ? 9.060 38.424 3.648 1.00 9.74 413 LEU A N 1
ATOM 3106 C CA . LEU A 1 413 ? 9.927 37.273 3.453 1.00 9.04 413 LEU A CA 1
ATOM 3107 C C . LEU A 1 413 ? 9.978 36.760 2.020 1.00 8.53 413 LEU A C 1
ATOM 3108 O O . LEU A 1 413 ? 11.055 36.422 1.529 1.00 8.41 413 LEU A O 1
ATOM 3113 N N . ILE A 1 414 ? 8.818 36.656 1.376 1.00 7.98 414 ILE A N 1
ATOM 3114 C CA . ILE A 1 414 ? 8.760 36.095 0.037 1.00 7.94 414 ILE A CA 1
ATOM 3115 C C . ILE A 1 414 ? 8.372 37.225 -0.899 1.00 8.11 414 ILE A C 1
ATOM 3116 O O . ILE A 1 414 ? 7.291 37.791 -0.766 1.00 8.70 414 ILE A O 1
ATOM 3121 N N . ASP A 1 415 ? 9.282 37.578 -1.805 1.00 7.26 415 ASP A N 1
ATOM 3122 C CA . ASP A 1 415 ? 9.116 38.777 -2.624 1.00 7.82 415 ASP A CA 1
ATOM 3123 C C . ASP A 1 415 ? 8.142 38.601 -3.785 1.00 8.40 415 ASP A C 1
ATOM 3124 O O . ASP A 1 415 ? 7.541 37.544 -3.970 1.00 8.27 415 ASP A O 1
ATOM 3129 N N . GLU A 1 416 ? 7.978 39.679 -4.552 1.00 8.79 416 GLU A N 1
ATOM 3130 C CA . GLU A 1 416 ? 6.978 39.754 -5.620 1.00 9.69 416 GLU A CA 1
ATOM 3131 C C . GLU A 1 416 ? 7.269 38.810 -6.776 1.00 9.65 416 GLU A C 1
ATOM 3132 O O . GLU A 1 416 ? 6.393 38.533 -7.603 1.00 10.55 416 GLU A O 1
ATOM 3138 N N . GLU A 1 417 ? 8.502 38.314 -6.821 1.00 9.08 417 GLU A N 1
ATOM 3139 C CA . GLU A 1 417 ? 8.936 37.352 -7.821 1.00 9.74 417 GLU A CA 1
ATOM 3140 C C . GLU A 1 417 ? 8.993 35.922 -7.281 1.00 8.79 417 GLU A C 1
ATOM 3141 O O . GLU A 1 417 ? 9.490 35.027 -7.979 1.00 9.53 417 GLU A O 1
ATOM 3147 N N . GLY A 1 418 ? 8.502 35.710 -6.058 1.00 8.70 418 GLY A N 1
ATOM 3148 C CA . GLY A 1 418 ? 8.425 34.387 -5.462 1.00 8.11 418 GLY A CA 1
ATOM 3149 C C . GLY A 1 418 ? 9.702 33.910 -4.789 1.00 6.74 418 GLY A C 1
ATOM 3150 O O . GLY A 1 418 ? 9.784 32.736 -4.420 1.00 7.40 418 GLY A O 1
ATOM 3151 N N . TRP A 1 419 ? 10.693 34.785 -4.615 1.00 6.17 419 TRP A N 1
ATOM 3152 C CA . TRP A 1 419 ? 11.938 34.390 -3.942 1.00 6.32 419 TRP A CA 1
ATOM 3153 C C . TRP A 1 419 ? 11.835 34.620 -2.448 1.00 5.93 419 TRP A C 1
ATOM 3154 O O . TRP A 1 419 ? 11.445 35.703 -2.005 1.00 6.54 419 TRP A O 1
ATOM 3165 N N . LEU A 1 420 ? 12.213 33.605 -1.675 1.00 5.24 420 LEU A N 1
ATOM 3166 C CA . LEU A 1 420 ? 12.320 33.735 -0.230 1.00 5.19 420 LEU A CA 1
ATOM 3167 C C . LEU A 1 420 ? 13.686 34.320 0.118 1.00 5.45 420 LEU A C 1
ATOM 3168 O O . LEU A 1 420 ? 14.727 33.779 -0.259 1.00 5.56 420 LEU A O 1
ATOM 3173 N N . HIS A 1 421 ? 13.640 35.427 0.856 1.00 5.50 421 HIS A N 1
ATOM 3174 C CA . HIS A 1 421 ? 14.846 36.129 1.307 1.00 6.14 421 HIS A CA 1
ATOM 3175 C C . HIS A 1 421 ? 15.177 35.554 2.674 1.00 6.36 421 HIS A C 1
ATOM 3176 O O . HIS A 1 421 ? 14.433 35.763 3.629 1.00 6.98 421 HIS A O 1
ATOM 3183 N N . THR A 1 422 ? 16.276 34.812 2.762 1.00 5.76 422 THR A N 1
ATOM 3184 C CA . THR A 1 422 ? 16.555 34.051 3.983 1.00 5.53 422 THR A CA 1
ATOM 3185 C C . THR A 1 422 ? 16.971 34.901 5.178 1.00 5.95 422 THR A C 1
ATOM 3186 O O . THR A 1 422 ? 16.882 34.441 6.306 1.00 6.19 422 THR A O 1
ATOM 3190 N N . GLY A 1 423 ? 17.476 36.103 4.919 1.00 6.45 423 GLY A N 1
ATOM 3191 C CA . GLY A 1 423 ? 18.078 36.896 5.972 1.00 6.42 423 GLY A CA 1
ATOM 3192 C C . GLY A 1 423 ? 19.498 36.469 6.286 1.00 5.26 423 GLY A C 1
ATOM 3193 O O . GLY A 1 423 ? 20.067 37.008 7.244 1.00 6.36 423 GLY A O 1
ATOM 3194 N N . ASP A 1 424 ? 20.075 35.548 5.520 1.00 5.14 424 ASP A N 1
ATOM 3195 C CA . ASP A 1 424 ? 21.431 35.072 5.768 1.00 4.83 424 ASP A CA 1
ATOM 3196 C C . ASP A 1 424 ? 22.402 35.591 4.723 1.00 5.68 424 ASP A C 1
ATOM 3197 O O . ASP A 1 424 ? 22.069 35.706 3.552 1.00 5.74 424 ASP A O 1
ATOM 3202 N N . ILE A 1 425 ? 23.606 35.913 5.178 1.00 5.69 425 ILE A N 1
ATOM 3203 C CA . ILE A 1 425 ? 24.713 36.244 4.290 1.00 7.51 425 ILE A CA 1
ATOM 3204 C C . ILE A 1 425 ? 25.451 34.987 3.879 1.00 7.30 425 ILE A C 1
ATOM 3205 O O . ILE A 1 425 ? 25.720 34.097 4.705 1.00 6.94 425 ILE A O 1
ATOM 3210 N N . GLY A 1 426 ? 25.785 34.910 2.601 1.00 6.86 426 GLY A N 1
ATOM 3211 C CA . GLY A 1 426 ? 26.593 33.816 2.101 1.00 7.95 426 GLY A CA 1
ATOM 3212 C C . GLY A 1 426 ? 27.118 34.118 0.721 1.00 7.47 426 GLY A C 1
ATOM 3213 O O . GLY A 1 426 ? 26.985 35.242 0.215 1.00 8.15 426 GLY A O 1
ATOM 3214 N N . TYR A 1 427 ? 27.700 33.092 0.116 1.00 7.85 427 TYR A N 1
ATOM 3215 C CA . TYR A 1 427 ? 28.225 33.170 -1.244 1.00 7.75 427 TYR A CA 1
ATOM 3216 C C . TYR A 1 427 ? 28.280 31.768 -1.815 1.00 8.14 427 TYR A C 1
ATOM 3217 O O . TYR A 1 427 ? 28.187 30.787 -1.067 1.00 7.93 427 TYR A O 1
ATOM 3226 N N . TYR A 1 428 ? 28.458 31.663 -3.128 1.00 8.58 428 TYR A N 1
ATOM 3227 C CA . TYR A 1 428 ? 28.728 30.362 -3.730 1.00 9.57 428 TYR A CA 1
ATOM 3228 C C . TYR A 1 428 ? 30.030 30.454 -4.505 1.00 10.28 428 TYR A C 1
ATOM 3229 O O . TYR A 1 428 ? 30.378 31.526 -5.016 1.00 10.08 428 TYR A O 1
ATOM 3238 N N . ASP A 1 429 ? 30.741 29.337 -4.599 1.00 11.09 429 ASP A N 1
ATOM 3239 C CA . ASP A 1 429 ? 31.999 29.329 -5.347 1.00 12.25 429 ASP A CA 1
ATOM 3240 C C . ASP A 1 429 ? 31.805 28.914 -6.810 1.00 13.13 429 ASP A C 1
ATOM 3241 O O . ASP A 1 429 ? 30.677 28.703 -7.270 1.00 13.04 429 ASP A O 1
ATOM 3246 N N . GLU A 1 430 ? 32.910 28.804 -7.545 1.00 14.29 430 GLU A N 1
ATOM 3247 C CA . GLU A 1 430 ? 32.843 28.496 -8.974 1.00 15.36 430 GLU A CA 1
ATOM 3248 C C . GLU A 1 430 ? 32.182 27.159 -9.292 1.00 14.71 430 GLU A C 1
ATOM 3249 O O . GLU A 1 430 ? 31.638 26.977 -10.378 1.00 16.27 430 GLU A O 1
ATOM 3255 N N . GLU A 1 431 ? 32.245 26.229 -8.348 1.00 13.79 431 GLU A N 1
ATOM 3256 C CA . GLU A 1 431 ? 31.648 24.908 -8.514 1.00 13.31 431 GLU A CA 1
ATOM 3257 C C . GLU A 1 431 ? 30.228 24.821 -7.919 1.00 12.42 431 GLU A C 1
ATOM 3258 O O . GLU A 1 431 ? 29.638 23.738 -7.854 1.00 12.33 431 GLU A O 1
ATOM 3264 N N . LYS A 1 432 ? 29.709 25.975 -7.492 1.00 11.75 432 LYS A N 1
ATOM 3265 C CA . LYS A 1 432 ? 28.342 26.126 -6.961 1.00 11.10 432 LYS A CA 1
ATOM 3266 C C . LYS A 1 432 ? 28.173 25.571 -5.552 1.00 9.99 432 LYS A C 1
ATOM 3267 O O . LYS A 1 432 ? 27.040 25.324 -5.106 1.00 9.34 432 LYS A O 1
ATOM 3273 N N . HIS A 1 433 ? 29.277 25.356 -4.837 1.00 9.40 433 HIS A N 1
ATOM 3274 C CA . HIS A 1 433 ? 29.153 25.112 -3.397 1.00 9.30 433 HIS A CA 1
ATOM 3275 C C . HIS A 1 433 ? 28.786 26.409 -2.683 1.00 8.91 433 HIS A C 1
ATOM 3276 O O . HIS A 1 433 ? 29.415 27.443 -2.915 1.00 9.24 433 HIS A O 1
ATOM 3283 N N . PHE A 1 434 ? 27.753 26.341 -1.846 1.00 8.14 434 PHE A N 1
ATOM 3284 C CA . PHE A 1 434 ? 27.309 27.483 -1.050 1.00 7.46 434 PHE A CA 1
ATOM 3285 C C . PHE A 1 434 ? 27.943 27.486 0.325 1.00 7.58 434 PHE A C 1
ATOM 3286 O O . PHE A 1 434 ? 28.157 26.435 0.922 1.00 8.26 434 PHE A O 1
ATOM 3294 N N . PHE A 1 435 ? 28.259 28.686 0.800 1.00 8.13 435 PHE A N 1
ATOM 3295 C CA . PHE A 1 435 ? 28.823 28.912 2.125 1.00 8.20 435 PHE A CA 1
ATOM 3296 C C . PHE A 1 435 ? 27.901 29.884 2.846 1.00 8.14 435 PHE A C 1
ATOM 3297 O O . PHE A 1 435 ? 27.678 30.991 2.373 1.00 8.43 435 PHE A O 1
ATOM 3305 N N . ILE A 1 436 ? 27.306 29.445 3.952 1.00 8.28 436 ILE A N 1
ATOM 3306 C CA . ILE A 1 436 ? 26.462 30.313 4.768 1.00 9.19 436 ILE A CA 1
ATOM 3307 C C . ILE A 1 436 ? 27.321 30.866 5.893 1.00 9.25 436 ILE A C 1
ATOM 3308 O O . ILE A 1 436 ? 27.891 30.114 6.683 1.00 10.77 436 ILE A O 1
ATOM 3313 N N . VAL A 1 437 ? 27.429 32.185 5.943 1.00 8.29 437 VAL A N 1
ATOM 3314 C CA . VAL A 1 437 ? 28.315 32.856 6.880 1.00 8.26 437 VAL A CA 1
ATOM 3315 C C . VAL A 1 437 ? 27.646 33.147 8.233 1.00 7.60 437 VAL A C 1
ATOM 3316 O O . VAL A 1 437 ? 28.131 32.702 9.276 1.00 8.27 437 VAL A O 1
ATOM 3320 N N . ASP A 1 438 ? 26.533 33.880 8.220 1.00 7.32 438 ASP A N 1
ATOM 3321 C CA . ASP A 1 438 ? 25.828 34.258 9.440 1.00 6.55 438 ASP A CA 1
ATOM 3322 C C . ASP A 1 438 ? 24.545 34.958 9.024 1.00 6.25 438 ASP A C 1
ATOM 3323 O O . ASP A 1 438 ? 24.273 35.100 7.826 1.00 7.12 438 ASP A O 1
ATOM 3328 N N . ARG A 1 439 ? 23.766 35.389 10.006 1.00 6.26 439 ARG A N 1
ATOM 3329 C CA . ARG A 1 439 ? 22.562 36.155 9.770 1.00 6.12 439 ARG A CA 1
ATOM 3330 C C . ARG A 1 439 ? 22.899 37.623 9.537 1.00 6.72 439 ARG A C 1
ATOM 3331 O O . ARG A 1 439 ? 23.729 38.213 10.234 1.00 6.05 439 ARG A O 1
ATOM 3339 N N . LEU A 1 440 ? 22.244 38.218 8.546 1.00 6.91 440 LEU A N 1
ATOM 3340 C CA . LEU A 1 440 ? 22.358 39.653 8.274 1.00 8.40 440 LEU A CA 1
ATOM 3341 C C . LEU A 1 440 ? 22.162 40.494 9.534 1.00 8.56 440 LEU A C 1
ATOM 3342 O O . LEU A 1 440 ? 22.935 41.415 9.783 1.00 8.63 440 LEU A O 1
ATOM 3350 N N . LYS A 1 441 ? 21.134 40.175 10.320 1.00 8.66 441 LYS A N 1
ATOM 3351 C CA . LYS A 1 441 ? 20.807 40.958 11.522 1.00 9.82 441 LYS A CA 1
ATOM 3352 C C . LYS A 1 441 ? 21.884 40.876 12.581 1.00 9.30 441 LYS A C 1
ATOM 3353 O O . LYS A 1 441 ? 21.909 41.704 13.496 1.00 10.12 441 LYS A O 1
ATOM 3358 N N . SER A 1 442 ? 22.763 39.885 12.469 1.00 8.04 442 SER A N 1
ATOM 3359 C CA . SER A 1 442 ? 23.828 39.685 13.450 1.00 7.62 442 SER A CA 1
ATOM 3360 C C . SER A 1 442 ? 25.114 40.426 13.108 1.00 7.32 442 SER A C 1
ATOM 3361 O O . SER A 1 442 ? 26.005 40.545 13.948 1.00 7.42 442 SER A O 1
ATOM 3364 N N . LEU A 1 443 ? 25.242 40.897 11.879 1.00 6.90 443 LEU A N 1
ATOM 3365 C CA . LEU A 1 443 ? 26.503 41.522 11.483 1.00 7.00 443 LEU A CA 1
ATOM 3366 C C . LEU A 1 443 ? 26.831 42.739 12.334 1.00 6.45 443 LEU A C 1
ATOM 3367 O O . LEU A 1 443 ? 25.954 43.545 12.642 1.00 7.45 443 LEU A O 1
ATOM 3372 N N . ILE A 1 444 ? 28.094 42.827 12.735 1.00 6.01 444 ILE A N 1
ATOM 3373 C CA . ILE A 1 444 ? 28.523 43.894 13.635 1.00 6.41 444 ILE A CA 1
ATOM 3374 C C . ILE A 1 444 ? 29.038 45.055 12.808 1.00 6.58 444 ILE A C 1
ATOM 3375 O O . ILE A 1 444 ? 29.980 44.905 12.031 1.00 6.59 444 ILE A O 1
ATOM 3380 N N . LYS A 1 445 ? 28.388 46.200 12.990 1.00 7.05 445 LYS A N 1
ATOM 3381 C CA . LYS A 1 445 ? 28.675 47.395 12.198 1.00 7.98 445 LYS A CA 1
ATOM 3382 C C . LYS A 1 445 ? 29.790 48.203 12.840 1.00 7.33 445 LYS A C 1
ATOM 3383 O O . LYS A 1 445 ? 29.542 49.266 13.447 1.00 7.94 445 LYS A O 1
ATOM 3387 N N . TYR A 1 446 ? 31.010 47.689 12.706 1.00 7.18 446 TYR A N 1
ATOM 3388 C CA . TYR A 1 446 ? 32.204 48.364 13.189 1.00 7.67 446 TYR A CA 1
ATOM 3389 C C . TYR A 1 446 ? 32.704 49.281 12.080 1.00 7.40 446 TYR A C 1
ATOM 3390 O O . TYR A 1 446 ? 33.193 48.803 11.064 1.00 7.04 446 TYR A O 1
ATOM 3399 N N . LYS A 1 447 ? 32.585 50.593 12.283 1.00 7.61 447 LYS A N 1
ATOM 3400 C CA . LYS A 1 447 ? 32.902 51.563 11.222 1.00 8.23 447 LYS A CA 1
ATOM 3401 C C . LYS A 1 447 ? 32.156 51.141 9.953 1.00 8.30 447 LYS A C 1
ATOM 3402 O O . LYS A 1 447 ? 30.955 50.906 10.016 1.00 8.87 447 LYS A O 1
ATOM 3408 N N . GLY A 1 448 ? 32.848 51.021 8.820 1.00 8.23 448 GLY A N 1
ATOM 3409 C CA . GLY A 1 448 ? 32.215 50.605 7.582 1.00 8.76 448 GLY A CA 1
ATOM 3410 C C . GLY A 1 448 ? 32.191 49.100 7.355 1.00 8.69 448 GLY A C 1
ATOM 3411 O O . GLY A 1 448 ? 31.725 48.643 6.309 1.00 9.60 448 GLY A O 1
ATOM 3412 N N . TYR A 1 449 ? 32.711 48.323 8.305 1.00 8.56 449 TYR A N 1
ATOM 3413 C CA . TYR A 1 449 ? 32.762 46.866 8.195 1.00 8.18 449 TYR A CA 1
ATOM 3414 C C . TYR A 1 449 ? 31.437 46.251 8.624 1.00 8.63 449 TYR A C 1
ATOM 3415 O O . TYR A 1 449 ? 30.651 46.866 9.348 1.00 8.44 449 TYR A O 1
ATOM 3424 N N . GLN A 1 450 ? 31.210 45.021 8.175 1.00 8.32 450 GLN A N 1
ATOM 3425 C CA . GLN A 1 450 ? 30.058 44.239 8.607 1.00 9.05 450 GLN A CA 1
ATOM 3426 C C . GLN A 1 450 ? 30.598 42.900 9.071 1.00 8.54 450 GLN A C 1
ATOM 3427 O O . GLN A 1 450 ? 30.680 41.944 8.298 1.00 8.89 450 GLN A O 1
ATOM 3433 N N . VAL A 1 451 ? 31.006 42.845 10.336 1.00 7.78 451 VAL A N 1
ATOM 3434 C CA . VAL A 1 451 ? 31.741 41.703 10.868 1.00 7.38 451 VAL A CA 1
ATOM 3435 C C . VAL A 1 451 ? 30.790 40.566 11.272 1.00 6.98 451 VAL A C 1
ATOM 3436 O O . VAL A 1 451 ? 29.895 40.768 12.083 1.00 6.45 451 VAL A O 1
ATOM 3440 N N . PRO A 1 452 ? 30.951 39.377 10.692 1.00 6.90 452 PRO A N 1
ATOM 3441 C CA . PRO A 1 452 ? 30.097 38.250 11.098 1.00 6.67 452 PRO A CA 1
ATOM 3442 C C . PRO A 1 452 ? 30.523 37.652 12.432 1.00 6.20 452 PRO A C 1
ATOM 3443 O O . PRO A 1 452 ? 31.660 37.203 12.532 1.00 6.92 452 PRO A O 1
ATOM 3447 N N . PRO A 1 453 ? 29.647 37.645 13.429 1.00 5.93 453 PRO A N 1
ATOM 3448 C CA . PRO A 1 453 ? 29.983 37.010 14.711 1.00 6.29 453 PRO A CA 1
ATOM 3449 C C . PRO A 1 453 ? 30.509 35.585 14.553 1.00 6.27 453 PRO A C 1
ATOM 3450 O O . PRO A 1 453 ? 31.444 35.206 15.278 1.00 7.07 453 PRO A O 1
ATOM 3454 N N . ALA A 1 454 ? 29.958 34.799 13.625 1.00 6.13 454 ALA A N 1
ATOM 3455 C CA . ALA A 1 454 ? 30.389 33.415 13.487 1.00 6.70 454 ALA A CA 1
ATOM 3456 C C . ALA A 1 454 ? 31.881 33.271 13.203 1.00 6.51 454 ALA A C 1
ATOM 3457 O O . ALA A 1 454 ? 32.500 32.290 13.630 1.00 7.12 454 ALA A O 1
ATOM 3459 N N . GLU A 1 455 ? 32.476 34.235 12.504 1.00 6.97 455 GLU A N 1
ATOM 3460 C CA . GLU A 1 455 ? 33.907 34.160 12.193 1.00 7.43 455 GLU A CA 1
ATOM 3461 C C . GLU A 1 455 ? 34.747 34.311 13.471 1.00 7.56 455 GLU A C 1
ATOM 3462 O O . GLU A 1 455 ? 35.767 33.643 13.646 1.00 8.58 455 GLU A O 1
ATOM 3468 N N . LEU A 1 456 ? 34.307 35.188 14.365 1.00 6.56 456 LEU A N 1
ATOM 3469 C CA . LEU A 1 456 ? 34.970 35.381 15.650 1.00 6.48 456 LEU A CA 1
ATOM 3470 C C . LEU A 1 456 ? 34.684 34.219 16.603 1.00 6.12 456 LEU A C 1
ATOM 3471 O O . LEU A 1 456 ? 35.579 33.734 17.310 1.00 6.87 456 LEU A O 1
ATOM 3476 N N . GLU A 1 457 ? 33.446 33.738 16.597 1.00 5.82 457 GLU A N 1
ATOM 3477 C CA . GLU A 1 457 ? 33.073 32.581 17.403 1.00 6.47 457 GLU A CA 1
ATOM 3478 C C . GLU A 1 457 ? 33.933 31.384 17.032 1.00 6.56 457 GLU A C 1
ATOM 3479 O O . GLU A 1 457 ? 34.372 30.644 17.914 1.00 6.39 457 GLU A O 1
ATOM 3485 N N . SER A 1 458 ? 34.171 31.183 15.740 1.00 6.51 458 SER A N 1
ATOM 3486 C CA . SER A 1 458 ? 35.011 30.071 15.306 1.00 7.03 458 SER A CA 1
ATOM 3487 C C . SER A 1 458 ? 36.410 30.148 15.931 1.00 7.29 458 SER A C 1
ATOM 3488 O O . SER A 1 458 ? 36.925 29.146 16.455 1.00 7.23 458 SER A O 1
ATOM 3491 N N . VAL A 1 459 ? 37.016 31.330 15.881 1.00 7.43 459 VAL A N 1
ATOM 3492 C CA . VAL A 1 459 ? 38.337 31.516 16.457 1.00 7.73 459 VAL A CA 1
ATOM 3493 C C . VAL A 1 459 ? 38.311 31.216 17.961 1.00 7.40 459 VAL A C 1
ATOM 3494 O O . VAL A 1 459 ? 39.187 30.512 18.484 1.00 7.86 459 VAL A O 1
ATOM 3498 N N . LEU A 1 460 ? 37.297 31.723 18.658 1.00 7.13 460 LEU A N 1
ATOM 3499 C CA . LEU A 1 460 ? 37.172 31.477 20.085 1.00 6.97 460 LEU A CA 1
ATOM 3500 C C . LEU A 1 460 ? 37.016 29.985 20.401 1.00 7.11 460 LEU A C 1
ATOM 3501 O O . LEU A 1 460 ? 37.698 29.460 21.282 1.00 7.72 460 LEU A O 1
ATOM 3506 N N . LEU A 1 461 ? 36.139 29.304 19.666 1.00 7.30 461 LEU A N 1
ATOM 3507 C CA . LEU A 1 461 ? 35.863 27.884 19.908 1.00 7.71 461 LEU A CA 1
ATOM 3508 C C . LEU A 1 461 ? 37.087 27.020 19.679 1.00 8.45 461 LEU A C 1
ATOM 3509 O O . LEU A 1 461 ? 37.250 25.973 20.318 1.00 9.53 461 LEU A O 1
ATOM 3514 N N . GLN A 1 462 ? 37.956 27.449 18.776 1.00 8.39 462 GLN A N 1
ATOM 3515 C CA . GLN A 1 462 ? 39.181 26.705 18.491 1.00 8.87 462 GLN A CA 1
ATOM 3516 C C . GLN A 1 462 ? 40.190 26.742 19.632 1.00 9.14 462 GLN A C 1
ATOM 3517 O O . GLN A 1 462 ? 41.131 25.940 19.648 1.00 10.25 462 GLN A O 1
ATOM 3523 N N . HIS A 1 463 ? 40.032 27.677 20.566 1.00 8.71 463 HIS A N 1
ATOM 3524 C CA . HIS A 1 463 ? 40.925 27.726 21.715 1.00 8.75 463 HIS A CA 1
ATOM 3525 C C . HIS A 1 463 ? 40.634 26.563 22.670 1.00 9.46 463 HIS A C 1
ATOM 3526 O O . HIS A 1 463 ? 39.465 26.339 23.013 1.00 9.43 463 HIS A O 1
ATOM 3533 N N . PRO A 1 464 ? 41.659 25.797 23.081 1.00 9.17 464 PRO A N 1
ATOM 3534 C CA . PRO A 1 464 ? 41.409 24.602 23.907 1.00 9.91 464 PRO A CA 1
ATOM 3535 C C . PRO A 1 464 ? 40.856 24.886 25.298 1.00 10.49 464 PRO A C 1
ATOM 3536 O O . PRO A 1 464 ? 40.341 23.958 25.928 1.00 10.95 464 PRO A O 1
ATOM 3540 N N . SER A 1 465 ? 40.948 26.122 25.773 1.00 9.92 465 SER A N 1
ATOM 3541 C CA . SER A 1 465 ? 40.394 26.486 27.075 1.00 10.69 465 SER A CA 1
ATOM 3542 C C . SER A 1 465 ? 38.994 27.075 26.993 1.00 9.92 465 SER A C 1
ATOM 3543 O O . SER A 1 465 ? 38.416 27.388 28.042 1.00 10.62 465 SER A O 1
ATOM 3546 N N . ILE A 1 466 ? 38.463 27.231 25.773 1.00 9.19 466 ILE A N 1
ATOM 3547 C CA . ILE A 1 466 ? 37.158 27.858 25.587 1.00 9.15 466 ILE A CA 1
ATOM 3548 C C . ILE A 1 466 ? 36.169 26.799 25.159 1.00 9.41 466 ILE A C 1
ATOM 3549 O O . ILE A 1 466 ? 36.311 26.196 24.106 1.00 10.23 466 ILE A O 1
ATOM 3554 N N . PHE A 1 467 ? 35.174 26.567 26.011 1.00 9.77 467 PHE A N 1
ATOM 3555 C CA . PHE A 1 467 ? 34.124 25.594 25.725 1.00 10.41 467 PHE A CA 1
ATOM 3556 C C . PHE A 1 467 ? 33.085 26.105 24.715 1.00 9.45 467 PHE A C 1
ATOM 3557 O O . PHE A 1 467 ? 32.716 25.398 23.781 1.00 10.43 467 PHE A O 1
ATOM 3565 N N . ASP A 1 468 ? 32.640 27.345 24.908 1.00 9.48 468 ASP A N 1
ATOM 3566 C CA . ASP A 1 468 ? 31.573 27.926 24.099 1.00 8.53 468 ASP A CA 1
ATOM 3567 C C . ASP A 1 468 ? 31.786 29.435 24.089 1.00 8.07 468 ASP A C 1
ATOM 3568 O O . ASP A 1 468 ? 32.434 30.000 24.979 1.00 7.97 468 ASP A O 1
ATOM 3573 N N . ALA A 1 469 ? 31.248 30.085 23.066 1.00 7.70 469 ALA A N 1
ATOM 3574 C CA . ALA A 1 469 ? 31.334 31.534 22.948 1.00 7.62 469 ALA A CA 1
ATOM 3575 C C . ALA A 1 469 ? 30.192 32.053 22.094 1.00 7.44 469 ALA A C 1
ATOM 3576 O O . ALA A 1 469 ? 29.661 31.333 21.234 1.00 9.09 469 ALA A O 1
ATOM 3578 N N . GLY A 1 470 ? 29.841 33.315 22.325 1.00 7.30 470 GLY A N 1
ATOM 3579 C CA . GLY A 1 470 ? 28.897 34.036 21.485 1.00 6.97 470 GLY A CA 1
ATOM 3580 C C . GLY A 1 470 ? 29.380 35.466 21.357 1.00 6.54 470 GLY A C 1
ATOM 3581 O O . GLY A 1 470 ? 29.862 36.065 22.334 1.00 7.37 470 GLY A O 1
ATOM 3582 N N . VAL A 1 471 ? 29.237 36.027 20.162 1.00 6.00 471 VAL A N 1
ATOM 3583 C CA . VAL A 1 471 ? 29.752 37.354 19.855 1.00 6.40 471 VAL A CA 1
ATOM 3584 C C . VAL A 1 471 ? 28.607 38.252 19.386 1.00 6.75 471 VAL A C 1
ATOM 3585 O O . VAL A 1 471 ? 27.694 37.810 18.683 1.00 6.83 471 VAL A O 1
ATOM 3589 N N . ALA A 1 472 ? 28.639 39.501 19.838 1.00 7.08 472 ALA A N 1
ATOM 3590 C CA . ALA A 1 472 ? 27.688 40.512 19.391 1.00 7.46 472 ALA A CA 1
ATOM 3591 C C . ALA A 1 472 ? 28.320 41.899 19.470 1.00 7.97 472 ALA A C 1
ATOM 3592 O O . ALA A 1 472 ? 29.456 42.047 19.911 1.00 7.96 472 ALA A O 1
ATOM 3594 N N . GLY A 1 473 ? 27.579 42.913 19.043 1.00 9.24 473 GLY A N 1
ATOM 3595 C CA . GLY A 1 473 ? 28.102 44.270 18.945 1.00 10.03 473 GLY A CA 1
ATOM 3596 C C . GLY A 1 473 ? 27.713 45.184 20.085 1.00 10.20 473 GLY A C 1
ATOM 3597 O O . GLY A 1 473 ? 26.522 45.318 20.380 1.00 13.12 473 GLY A O 1
ATOM 3598 N N . VAL A 1 474 ? 28.710 45.821 20.697 1.00 9.92 474 VAL A N 1
ATOM 3599 C CA . VAL A 1 474 ? 28.549 46.785 21.798 1.00 9.85 474 VAL A CA 1
ATOM 3600 C C . VAL A 1 474 ? 28.395 48.194 21.185 1.00 10.17 474 VAL A C 1
ATOM 3601 O O . VAL A 1 474 ? 29.264 48.599 20.416 1.00 9.29 474 VAL A O 1
ATOM 3605 N N . PRO A 1 475 ? 27.336 48.951 21.501 1.00 9.84 475 PRO A N 1
ATOM 3606 C CA . PRO A 1 475 ? 27.184 50.298 20.922 1.00 9.84 475 PRO A CA 1
ATOM 3607 C C . PRO A 1 475 ? 28.394 51.167 21.235 1.00 9.75 475 PRO A C 1
ATOM 3608 O O . PRO A 1 475 ? 28.976 51.093 22.322 1.00 9.53 475 PRO A O 1
ATOM 3612 N N . ASP A 1 476 ? 28.781 51.976 20.263 1.00 9.21 476 ASP A N 1
ATOM 3613 C CA . ASP A 1 476 ? 29.943 52.844 20.409 1.00 9.37 476 ASP A CA 1
ATOM 3614 C C . ASP A 1 476 ? 29.719 54.132 19.642 1.00 10.12 476 ASP A C 1
ATOM 3615 O O . ASP A 1 476 ? 29.402 54.083 18.466 1.00 9.91 476 ASP A O 1
ATOM 3620 N N . PRO A 1 477 ? 29.838 55.287 20.292 1.00 10.40 477 PRO A N 1
ATOM 3621 C CA . PRO A 1 477 ? 29.596 56.561 19.597 1.00 11.33 477 PRO A CA 1
ATOM 3622 C C . PRO A 1 477 ? 30.453 56.798 18.349 1.00 12.03 477 PRO A C 1
ATOM 3623 O O . PRO A 1 477 ? 29.902 57.256 17.340 1.00 14.49 477 PRO A O 1
ATOM 3627 N N . VAL A 1 478 ? 31.732 56.434 18.375 1.00 11.83 478 VAL A N 1
ATOM 3628 C CA . VAL A 1 478 ? 32.602 56.714 17.217 1.00 12.60 478 VAL A CA 1
ATOM 3629 C C . VAL A 1 478 ? 32.503 55.663 16.110 1.00 12.11 478 VAL A C 1
ATOM 3630 O O . VAL A 1 478 ? 32.426 56.010 14.924 1.00 13.33 478 VAL A O 1
ATOM 3634 N N . ALA A 1 479 ? 32.486 54.386 16.505 1.00 11.09 479 ALA A N 1
ATOM 3635 C CA . ALA A 1 479 ? 32.589 53.288 15.545 1.00 10.03 479 ALA A CA 1
ATOM 3636 C C . ALA A 1 479 ? 31.255 52.620 15.253 1.00 9.51 479 ALA A C 1
ATOM 3637 O O . ALA A 1 479 ? 31.193 51.738 14.400 1.00 9.73 479 ALA A O 1
ATOM 3639 N N . GLY A 1 480 ? 30.185 53.019 15.929 1.00 8.12 480 GLY A N 1
ATOM 3640 C CA . GLY A 1 480 ? 28.896 52.379 15.732 1.00 8.26 480 GLY A CA 1
ATOM 3641 C C . GLY A 1 480 ? 28.706 51.183 16.641 1.00 7.38 480 GLY A C 1
ATOM 3642 O O . GLY A 1 480 ? 27.923 51.258 17.601 1.00 7.55 480 GLY A O 1
ATOM 3643 N N . GLU A 1 481 ? 29.432 50.098 16.360 1.00 7.20 481 GLU A N 1
ATOM 3644 C CA . GLU A 1 481 ? 29.391 48.880 17.182 1.00 7.95 481 GLU A CA 1
ATOM 3645 C C . GLU A 1 481 ? 30.784 48.300 17.312 1.00 7.88 481 GLU A C 1
ATOM 3646 O O . GLU A 1 481 ? 31.554 48.325 16.355 1.00 9.20 481 GLU A O 1
ATOM 3652 N N . LEU A 1 482 ? 31.111 47.769 18.487 1.00 7.16 482 LEU A N 1
ATOM 3653 C CA . LEU A 1 482 ? 32.380 47.086 18.722 1.00 7.73 482 LEU A CA 1
ATOM 3654 C C . LEU A 1 482 ? 32.131 45.606 18.943 1.00 7.87 482 LEU A C 1
ATOM 3655 O O . LEU A 1 482 ? 31.260 45.250 19.745 1.00 8.45 482 LEU A O 1
ATOM 3660 N N . PRO A 1 483 ? 32.878 44.724 18.285 1.00 7.46 483 PRO A N 1
ATOM 3661 C CA . PRO A 1 483 ? 32.710 43.293 18.575 1.00 7.25 483 PRO A CA 1
ATOM 3662 C C . PRO A 1 483 ? 33.089 42.948 20.020 1.00 7.23 483 PRO A C 1
ATOM 3663 O O . PRO A 1 483 ? 34.151 43.349 20.484 1.00 6.89 483 PRO A O 1
ATOM 3667 N N . GLY A 1 484 ? 32.205 42.237 20.704 1.00 7.08 484 GLY A N 1
ATOM 3668 C CA . GLY A 1 484 ? 32.465 41.757 22.046 1.00 7.39 484 GLY A CA 1
ATOM 3669 C C . GLY A 1 484 ? 32.064 40.309 22.150 1.00 7.49 484 GLY A C 1
ATOM 3670 O O . GLY A 1 484 ? 31.283 39.810 21.337 1.00 7.31 484 GLY A O 1
ATOM 3671 N N . ALA A 1 485 ? 32.591 39.623 23.159 1.00 7.64 485 ALA A N 1
ATOM 3672 C CA . ALA A 1 485 ? 32.342 38.189 23.301 1.00 7.80 485 ALA A CA 1
ATOM 3673 C C . ALA A 1 485 ? 31.913 37.787 24.698 1.00 7.81 485 ALA A C 1
ATOM 3674 O O . ALA A 1 485 ? 32.392 38.337 25.690 1.00 8.25 485 ALA A O 1
ATOM 3676 N N . VAL A 1 486 ? 31.005 36.824 24.767 1.00 7.75 486 VAL A N 1
ATOM 3677 C CA . VAL A 1 486 ? 30.711 36.113 26.001 1.00 8.70 486 VAL A CA 1
ATOM 3678 C C . VAL A 1 486 ? 31.304 34.712 25.860 1.00 8.72 486 VAL A C 1
ATOM 3679 O O . VAL A 1 486 ? 31.113 34.052 24.839 1.00 10.06 486 VAL A O 1
ATOM 3685 N N . VAL A 1 487 ? 32.055 34.288 26.876 1.00 8.96 487 VAL A N 1
ATOM 3686 C CA . VAL A 1 487 ? 32.865 33.069 26.813 1.00 9.71 487 VAL A CA 1
ATOM 3687 C C . VAL A 1 487 ? 32.535 32.150 27.984 1.00 9.85 487 VAL A C 1
ATOM 3688 O O . VAL A 1 487 ? 32.424 32.616 29.122 1.00 10.15 487 VAL A O 1
ATOM 3692 N N . VAL A 1 488 ? 32.379 30.859 27.697 1.00 9.63 488 VAL A N 1
ATOM 3693 C CA . VAL A 1 488 ? 32.335 29.838 28.737 1.00 10.20 488 VAL A CA 1
ATOM 3694 C C . VAL A 1 488 ? 33.673 29.108 28.707 1.00 10.64 488 VAL A C 1
ATOM 3695 O O . VAL A 1 488 ? 34.026 28.496 27.697 1.00 10.82 488 VAL A O 1
ATOM 3699 N N . LEU A 1 489 ? 34.419 29.188 29.806 1.00 11.54 489 LEU A N 1
ATOM 3700 C CA . LEU A 1 489 ? 35.697 28.473 29.923 1.00 12.99 489 LEU A CA 1
ATOM 3701 C C . LEU A 1 489 ? 35.516 26.977 30.166 1.00 13.73 489 LEU A C 1
ATOM 3702 O O . LEU A 1 489 ? 34.561 26.551 30.821 1.00 14.03 489 LEU A O 1
ATOM 3707 N N . GLU A 1 490 ? 36.429 26.174 29.623 1.00 14.51 490 GLU A N 1
ATOM 3708 C CA . GLU A 1 490 ? 36.462 24.750 29.949 1.00 15.70 490 GLU A CA 1
ATOM 3709 C C . GLU A 1 490 ? 36.744 24.585 31.442 1.00 16.53 490 GLU A C 1
ATOM 3710 O O . GLU A 1 490 ? 37.440 25.406 32.047 1.00 16.28 490 GLU A O 1
ATOM 3716 N N . SER A 1 491 ? 36.190 23.529 32.029 1.00 18.24 491 SER A N 1
ATOM 3717 C CA . SER A 1 491 ? 36.384 23.245 33.448 1.00 20.00 491 SER A CA 1
ATOM 3718 C C . SER A 1 491 ? 37.872 23.149 33.786 1.00 20.10 491 SER A C 1
ATOM 3719 O O . SER A 1 491 ? 38.628 22.481 33.081 1.00 20.61 491 SER A O 1
ATOM 3722 N N . GLY A 1 492 ? 38.278 23.843 34.847 1.00 20.48 492 GLY A N 1
ATOM 3723 C CA . GLY A 1 492 ? 39.655 23.824 35.314 1.00 20.93 492 GLY A CA 1
ATOM 3724 C C . GLY A 1 492 ? 40.617 24.745 34.582 1.00 21.26 492 GLY A C 1
ATOM 3725 O O . GLY A 1 492 ? 41.801 24.800 34.915 1.00 21.99 492 GLY A O 1
ATOM 3726 N N . LYS A 1 493 ? 40.114 25.457 33.575 1.00 20.77 493 LYS A N 1
ATOM 3727 C CA . LYS A 1 493 ? 40.930 26.403 32.816 1.00 20.63 493 LYS A CA 1
ATOM 3728 C C . LYS A 1 493 ? 40.525 27.838 33.134 1.00 20.43 493 LYS A C 1
ATOM 3729 O O . LYS A 1 493 ? 39.376 28.100 33.497 1.00 20.76 493 LYS A O 1
ATOM 3732 N N . ASN A 1 494 ? 41.478 28.758 33.011 1.00 20.51 494 ASN A N 1
ATOM 3733 C CA . ASN A 1 494 ? 41.194 30.181 33.129 1.00 20.34 494 ASN A CA 1
ATOM 3734 C C . ASN A 1 494 ? 41.909 31.005 32.071 1.00 19.65 494 ASN A C 1
ATOM 3735 O O . ASN A 1 494 ? 43.052 30.733 31.708 1.00 19.69 494 ASN A O 1
ATOM 3740 N N . MET A 1 495 ? 41.196 32.004 31.569 1.00 18.50 495 MET A N 1
ATOM 3741 C CA . MET A 1 495 ? 41.760 33.037 30.716 1.00 17.63 495 MET A CA 1
ATOM 3742 C C . MET A 1 495 ? 41.216 34.364 31.226 1.00 17.06 495 MET A C 1
ATOM 3743 O O . MET A 1 495 ? 40.052 34.451 31.628 1.00 17.61 495 MET A O 1
ATOM 3748 N N . THR A 1 496 ? 42.050 35.397 31.223 1.00 16.42 496 THR A N 1
ATOM 3749 C CA . THR A 1 496 ? 41.576 36.745 31.502 1.00 15.56 496 THR A CA 1
ATOM 3750 C C . THR A 1 496 ? 40.960 37.332 30.244 1.00 14.73 496 THR A C 1
ATOM 3751 O O . THR A 1 496 ? 41.154 36.812 29.137 1.00 12.82 496 THR A O 1
ATOM 3755 N N . GLU A 1 497 ? 40.251 38.439 30.410 1.00 13.98 497 GLU A N 1
ATOM 3756 C CA . GLU A 1 497 ? 39.765 39.191 29.257 1.00 13.57 497 GLU A CA 1
ATOM 3757 C C . GLU A 1 497 ? 40.906 39.532 28.286 1.00 13.79 497 GLU A C 1
ATOM 3758 O O . GLU A 1 497 ? 40.774 39.344 27.072 1.00 13.14 497 GLU A O 1
ATOM 3764 N N . LYS A 1 498 ? 42.017 40.042 28.819 1.00 13.41 498 LYS A N 1
ATOM 3765 C CA . LYS A 1 498 ? 43.164 40.388 27.991 1.00 13.36 498 LYS A CA 1
ATOM 3766 C C . LYS A 1 498 ? 43.728 39.175 27.238 1.00 12.66 498 LYS A C 1
ATOM 3767 O O . LYS A 1 498 ? 44.063 39.287 26.057 1.00 12.60 498 LYS A O 1
ATOM 3773 N N . GLU A 1 499 ? 43.829 38.030 27.914 1.00 12.46 499 GLU A N 1
ATOM 3774 C CA . GLU A 1 499 ? 44.305 36.805 27.263 1.00 11.68 499 GLU A CA 1
ATOM 3775 C C . GLU A 1 499 ? 43.411 36.407 26.084 1.00 11.01 499 GLU A C 1
ATOM 3776 O O . GLU A 1 499 ? 43.910 36.023 25.024 1.00 11.10 499 GLU A O 1
ATOM 3782 N N . VAL A 1 500 ? 42.098 36.511 26.260 1.00 10.27 500 VAL A N 1
ATOM 3783 C CA . VAL A 1 500 ? 41.169 36.180 25.173 1.00 9.50 500 VAL A CA 1
ATOM 3784 C C . VAL A 1 500 ? 41.305 37.195 24.036 1.00 9.38 500 VAL A C 1
ATOM 3785 O O . VAL A 1 500 ? 41.399 36.824 22.876 1.00 9.57 500 VAL A O 1
ATOM 3789 N N . MET A 1 501 ? 41.323 38.480 24.374 1.00 9.39 501 MET A N 1
ATOM 3790 C CA . MET A 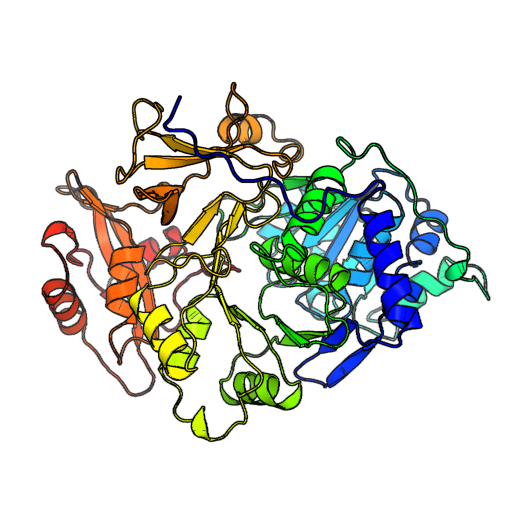1 501 ? 41.423 39.525 23.370 1.00 9.33 501 MET A CA 1
ATOM 3791 C C . MET A 1 501 ? 42.722 39.403 22.583 1.00 9.87 501 MET A C 1
ATOM 3792 O O . MET A 1 501 ? 42.712 39.510 21.356 1.00 9.28 501 MET A O 1
ATOM 3797 N N . ASP A 1 502 ? 43.836 39.178 23.280 1.00 10.41 502 ASP A N 1
ATOM 3798 C CA . ASP A 1 502 ? 45.127 39.061 22.611 1.00 11.43 502 ASP A CA 1
ATOM 3799 C C . ASP A 1 502 ? 45.173 37.824 21.729 1.00 10.77 502 ASP A C 1
ATOM 3800 O O . ASP A 1 502 ? 45.728 37.858 20.641 1.00 11.18 502 ASP A O 1
ATOM 3805 N N . TYR A 1 503 ? 44.595 36.724 22.205 1.00 10.20 503 TYR A N 1
ATOM 3806 C CA . TYR A 1 503 ? 44.534 35.507 21.405 1.00 10.05 503 TYR A CA 1
ATOM 3807 C C . TYR A 1 503 ? 43.764 35.780 20.115 1.00 9.67 503 TYR A C 1
ATOM 3808 O O . TYR A 1 503 ? 44.226 35.445 19.025 1.00 9.52 503 TYR A O 1
ATOM 3817 N N . VAL A 1 504 ? 42.600 36.409 20.232 1.00 10.09 504 VAL A N 1
ATOM 3818 C CA . VAL A 1 504 ? 41.814 36.694 19.042 1.00 9.85 504 VAL A CA 1
ATOM 3819 C C . VAL A 1 504 ? 42.570 37.640 18.110 1.00 10.37 504 VAL A C 1
ATOM 3820 O O . VAL A 1 504 ? 42.622 37.404 16.913 1.00 10.21 504 VAL A O 1
ATOM 3824 N N . ALA A 1 505 ? 43.197 38.673 18.663 1.00 10.96 505 ALA A N 1
ATOM 3825 C CA . ALA A 1 505 ? 43.921 39.642 17.832 1.00 11.95 505 ALA A CA 1
ATOM 3826 C C . ALA A 1 505 ? 45.048 38.986 17.031 1.00 13.27 505 ALA A C 1
ATOM 3827 O O . ALA A 1 505 ? 45.369 39.448 15.933 1.00 14.08 505 ALA A O 1
ATOM 3829 N N . SER A 1 506 ? 45.605 37.898 17.561 1.00 14.10 506 SER A N 1
ATOM 3830 C CA . SER A 1 506 ? 46.674 37.153 16.887 1.00 15.52 506 SER A CA 1
ATOM 3831 C C . SER A 1 506 ? 46.174 36.335 15.697 1.00 15.90 506 SER A C 1
ATOM 3832 O O . SER A 1 506 ? 46.969 35.840 14.891 1.00 16.92 506 SER A O 1
ATOM 3835 N N . GLN A 1 507 ? 44.857 36.185 15.598 1.00 15.74 507 GLN A N 1
ATOM 3836 C CA . GLN A 1 507 ? 44.237 35.298 14.619 1.00 15.68 507 GLN A CA 1
ATOM 3837 C C . GLN A 1 507 ? 43.366 36.008 13.581 1.00 15.16 507 GLN A C 1
ATOM 3838 O O . GLN A 1 507 ? 43.017 35.410 12.557 1.00 15.94 507 GLN A O 1
ATOM 3844 N N . VAL A 1 508 ? 43.002 37.265 13.836 1.00 14.15 508 VAL A N 1
ATOM 3845 C CA . VAL A 1 508 ? 42.059 37.977 12.966 1.00 13.70 508 VAL A CA 1
ATOM 3846 C C . VAL A 1 508 ? 42.568 39.340 12.517 1.00 14.13 508 VAL A C 1
ATOM 3847 O O . VAL A 1 508 ? 43.541 39.862 13.069 1.00 13.96 508 VAL A O 1
ATOM 3851 N N . SER A 1 509 ? 41.883 39.906 11.528 1.00 14.51 509 SER A N 1
ATOM 3852 C CA . SER A 1 509 ? 42.144 41.256 11.033 1.00 15.44 509 SER A CA 1
ATOM 3853 C C . SER A 1 509 ? 41.957 42.306 12.130 1.00 15.88 509 SER A C 1
ATOM 3854 O O . SER A 1 509 ? 41.317 42.055 13.166 1.00 15.40 509 SER A O 1
ATOM 3857 N N . ASN A 1 510 ? 42.503 43.494 11.903 1.00 16.57 510 ASN A N 1
ATOM 3858 C CA . ASN A 1 510 ? 42.339 44.573 12.870 1.00 16.96 510 ASN A CA 1
ATOM 3859 C C . ASN A 1 510 ? 40.864 44.864 13.180 1.00 16.79 510 ASN A C 1
ATOM 3860 O O . ASN A 1 510 ? 40.496 45.015 14.348 1.00 17.14 510 ASN A O 1
ATOM 3865 N N . ALA A 1 511 ? 40.027 44.892 12.144 1.00 16.57 511 ALA A N 1
ATOM 3866 C CA . ALA A 1 511 ? 38.599 45.202 12.270 1.00 16.22 511 ALA A CA 1
ATOM 3867 C C . ALA A 1 511 ? 37.821 44.242 13.168 1.00 15.34 511 ALA A C 1
ATOM 3868 O O . ALA A 1 511 ? 36.800 44.604 13.751 1.00 15.30 511 ALA A O 1
ATOM 3870 N N . LYS A 1 512 ? 38.304 43.010 13.257 1.00 13.79 512 LYS A N 1
ATOM 3871 C CA . LYS A 1 512 ? 37.613 41.945 13.963 1.00 12.37 512 LYS A CA 1
ATOM 3872 C C . LYS A 1 512 ? 38.052 41.812 15.426 1.00 11.50 512 LYS A C 1
ATOM 3873 O O . LYS A 1 512 ? 37.573 40.932 16.138 1.00 11.01 512 LYS A O 1
ATOM 3877 N N . ARG A 1 513 ? 38.942 42.687 15.888 1.00 10.27 513 ARG A N 1
ATOM 3878 C CA . ARG A 1 513 ? 39.360 42.625 17.293 1.00 9.80 513 ARG A CA 1
ATOM 3879 C C . ARG A 1 513 ? 38.175 42.840 18.234 1.00 8.88 513 ARG A C 1
ATOM 3880 O O . ARG A 1 513 ? 37.231 43.570 17.921 1.00 8.23 513 ARG A O 1
ATOM 3888 N N . LEU A 1 514 ? 38.239 42.187 19.387 1.00 8.25 514 LEU A N 1
ATOM 3889 C CA . LEU A 1 514 ? 37.157 42.254 20.363 1.00 8.31 514 LEU A CA 1
ATOM 3890 C C . LEU A 1 514 ? 37.237 43.537 21.193 1.00 8.44 514 LEU A C 1
ATOM 3891 O O . LEU A 1 514 ? 37.408 43.507 22.422 1.00 10.03 514 LEU A O 1
ATOM 3896 N N . ARG A 1 515 ? 37.106 44.671 20.512 1.00 8.31 515 ARG A N 1
ATOM 3897 C CA . ARG A 1 515 ? 37.172 45.978 21.168 1.00 9.22 515 ARG A CA 1
ATOM 3898 C C . ARG A 1 515 ? 36.068 46.187 22.193 1.00 9.44 515 ARG A C 1
ATOM 3899 O O . ARG A 1 515 ? 36.223 47.018 23.094 1.00 10.59 515 ARG A O 1
ATOM 3907 N N . GLY A 1 516 ? 34.975 45.433 22.067 1.00 9.24 516 GLY A N 1
ATOM 3908 C CA . GLY A 1 516 ? 33.867 45.494 23.010 1.00 9.79 516 GLY A CA 1
ATOM 3909 C C . GLY A 1 516 ? 34.092 44.674 24.270 1.00 10.17 516 GLY A C 1
ATOM 3910 O O . GLY A 1 516 ? 33.239 44.668 25.157 1.00 11.56 516 GLY A O 1
ATOM 3911 N N . GLY A 1 517 ? 35.234 43.990 24.350 1.00 9.78 517 GLY A N 1
ATOM 3912 C CA . GLY A 1 517 ? 35.606 43.241 25.536 1.00 10.19 517 GLY A CA 1
ATOM 3913 C C . GLY A 1 517 ? 35.049 41.833 25.613 1.00 9.91 517 GLY A C 1
ATOM 3914 O O . GLY A 1 517 ? 34.425 41.320 24.662 1.00 9.66 517 GLY A O 1
ATOM 3915 N N . VAL A 1 518 ? 35.318 41.193 26.751 1.00 10.40 518 VAL A N 1
ATOM 3916 C CA . VAL 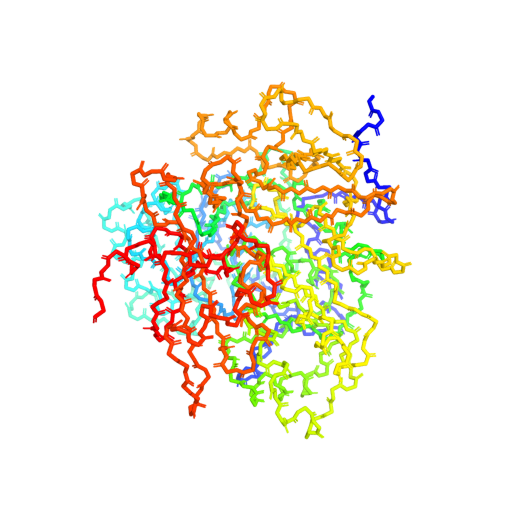A 1 518 ? 34.965 39.796 26.973 1.00 10.84 518 VAL A CA 1
ATOM 3917 C C . VAL A 1 518 ? 34.339 39.647 28.354 1.00 11.12 518 VAL A C 1
ATOM 3918 O O . VAL A 1 518 ? 34.846 40.209 29.339 1.00 13.30 518 VAL A O 1
ATOM 3922 N N . ARG A 1 519 ? 33.228 38.918 28.413 1.00 9.99 519 ARG A N 1
ATOM 3923 C CA . ARG A 1 519 ? 32.591 38.535 29.672 1.00 10.64 519 ARG A CA 1
ATOM 3924 C C . ARG A 1 519 ? 32.556 37.021 29.787 1.00 10.71 519 ARG A C 1
ATOM 3925 O O . ARG A 1 519 ? 32.316 36.313 28.804 1.00 11.30 519 ARG A O 1
ATOM 3933 N N . PHE A 1 520 ? 32.785 36.523 30.993 1.00 10.64 520 PHE A N 1
ATOM 3934 C CA . PHE A 1 520 ? 32.788 35.094 31.254 1.00 10.84 520 PHE A CA 1
ATOM 3935 C C . PHE A 1 520 ? 31.486 34.701 31.940 1.00 11.47 520 PHE A C 1
ATOM 3936 O O . PHE A 1 520 ? 31.050 35.366 32.890 1.00 12.04 520 PHE A O 1
ATOM 3944 N N . VAL A 1 521 ? 30.867 33.642 31.429 1.00 10.97 521 VAL A N 1
ATOM 3945 C CA . VAL A 1 521 ? 29.560 33.187 31.907 1.00 11.04 521 VAL A CA 1
ATOM 3946 C C . VAL A 1 521 ? 29.533 31.665 32.041 1.00 11.29 521 VAL A C 1
ATOM 3947 O O . VAL A 1 521 ? 30.470 30.993 31.613 1.00 11.13 521 VAL A O 1
ATOM 3951 N N . ASP A 1 522 ? 28.450 31.118 32.590 1.00 11.31 522 ASP A N 1
ATOM 3952 C CA . ASP A 1 522 ? 28.264 29.662 32.626 1.00 12.18 522 ASP A CA 1
ATOM 3953 C C . ASP A 1 522 ? 27.647 29.090 31.358 1.00 11.71 522 ASP A C 1
ATOM 3954 O O . ASP A 1 522 ? 27.888 27.935 31.006 1.00 12.75 522 ASP A O 1
ATOM 3959 N N . GLU A 1 523 ? 26.846 29.901 30.672 1.00 11.71 523 GLU A N 1
ATOM 3960 C CA . GLU A 1 523 ? 26.111 29.456 29.493 1.00 11.89 523 GLU A CA 1
ATOM 3961 C C . GLU A 1 523 ? 26.014 30.610 28.504 1.00 10.42 523 GLU A C 1
ATOM 3962 O O . GLU A 1 523 ? 25.662 31.730 28.879 1.00 11.18 523 GLU A O 1
ATOM 3968 N N . VAL A 1 524 ? 26.343 30.345 27.246 1.00 9.23 524 VAL A N 1
ATOM 3969 C CA . VAL A 1 524 ? 26.150 31.335 26.190 1.00 8.75 524 VAL A CA 1
ATOM 3970 C C . VAL A 1 524 ? 24.656 31.351 25.834 1.00 8.51 524 VAL A C 1
ATOM 3971 O O . VAL A 1 524 ? 24.085 30.295 25.555 1.00 8.40 524 VAL A O 1
ATOM 3975 N N . PRO A 1 525 ? 24.004 32.514 25.843 1.00 8.07 525 PRO A N 1
ATOM 3976 C CA . PRO A 1 525 ? 22.584 32.565 25.452 1.00 8.56 525 PRO A CA 1
ATOM 3977 C C . PRO A 1 525 ? 22.390 32.202 23.982 1.00 8.55 525 PRO A C 1
ATOM 3978 O O . PRO A 1 525 ? 22.962 32.828 23.086 1.00 8.23 525 PRO A O 1
ATOM 3982 N N . LYS A 1 526 ? 21.586 31.168 23.765 1.00 9.16 526 LYS A N 1
ATOM 3983 C CA . LYS A 1 526 ? 21.280 30.640 22.443 1.00 8.86 526 LYS A CA 1
ATOM 3984 C C . LYS A 1 526 ? 19.829 30.190 22.388 1.00 9.07 526 LYS A C 1
ATOM 3985 O O . LYS A 1 526 ? 19.187 29.963 23.422 1.00 11.36 526 LYS A O 1
ATOM 3991 N N . GLY A 1 527 ? 19.306 30.054 21.175 1.00 8.59 527 GLY A N 1
ATOM 3992 C CA . GLY A 1 527 ? 17.981 29.480 21.001 1.00 8.90 527 GLY A CA 1
ATOM 3993 C C . GLY A 1 527 ? 18.025 27.960 20.929 1.00 8.94 527 GLY A C 1
ATOM 3994 O O . GLY A 1 527 ? 19.086 27.342 21.089 1.00 8.59 527 GLY A O 1
ATOM 3995 N N . LEU A 1 528 ? 16.867 27.360 20.638 1.00 9.24 528 LEU A N 1
ATOM 3996 C CA . LEU A 1 528 ? 16.684 25.908 20.743 1.00 9.76 528 LEU A CA 1
ATOM 3997 C C . LEU A 1 528 ? 17.469 25.106 19.724 1.00 9.18 528 LEU A C 1
ATOM 3998 O O . LEU A 1 528 ? 17.692 23.906 19.927 1.00 10.34 528 LEU A O 1
ATOM 4003 N N . THR A 1 529 ? 17.908 25.744 18.635 1.00 8.01 529 THR A N 1
ATOM 4004 C CA . THR A 1 529 ? 18.764 25.040 17.669 1.00 8.18 529 THR A CA 1
ATOM 4005 C C . THR A 1 529 ? 20.116 25.724 17.477 1.00 8.42 529 THR A C 1
ATOM 4006 O O . THR A 1 529 ? 20.706 25.652 16.391 1.00 9.34 529 THR A O 1
ATOM 4010 N N . GLY A 1 530 ? 20.607 26.365 18.539 1.00 8.48 530 GLY A N 1
ATOM 4011 C CA . GLY A 1 530 ? 22.006 26.749 18.612 1.00 8.39 530 GLY A CA 1
ATOM 4012 C C . GLY A 1 530 ? 22.381 28.143 18.138 1.00 7.52 530 GLY A C 1
ATOM 4013 O O . GLY A 1 530 ? 23.550 28.514 18.247 1.00 8.21 530 GLY A O 1
ATOM 4014 N N . LYS A 1 531 ? 21.432 28.922 17.639 1.00 6.99 531 LYS A N 1
ATOM 4015 C CA . LYS A 1 531 ? 21.761 30.275 17.158 1.00 6.67 531 LYS A CA 1
ATOM 4016 C C . LYS A 1 531 ? 21.961 31.229 18.334 1.00 6.51 531 LYS A C 1
ATOM 4017 O O . LYS A 1 531 ? 21.222 31.188 19.326 1.00 7.31 531 LYS A O 1
ATOM 4023 N N . ILE A 1 532 ? 22.961 32.094 18.210 1.00 6.67 532 ILE A N 1
ATOM 4024 C CA . ILE A 1 532 ? 23.295 33.032 19.274 1.00 7.46 532 ILE A CA 1
ATOM 4025 C C . ILE A 1 532 ? 22.193 34.056 19.512 1.00 7.57 532 ILE A C 1
ATOM 4026 O O . ILE A 1 532 ? 21.650 34.620 18.561 1.00 7.60 532 ILE A O 1
ATOM 4031 N N . ASP A 1 533 ? 21.885 34.302 20.786 1.00 7.48 533 ASP A N 1
ATOM 4032 C CA . ASP A 1 533 ? 20.902 35.305 21.159 1.00 8.39 533 ASP A CA 1
ATOM 4033 C C . ASP A 1 533 ? 21.610 36.645 21.310 1.00 8.64 533 ASP A C 1
ATOM 4034 O O . ASP A 1 533 ? 22.130 36.965 22.375 1.00 8.04 533 ASP A O 1
ATOM 4039 N N . GLY A 1 534 ? 21.627 37.425 20.231 1.00 8.33 534 GLY A N 1
ATOM 4040 C CA . GLY A 1 534 ? 22.344 38.690 20.180 1.00 9.45 534 GLY A CA 1
ATOM 4041 C C . GLY A 1 534 ? 21.907 39.700 21.219 1.00 9.15 534 GLY A C 1
ATOM 4042 O O . GLY A 1 534 ? 22.766 40.331 21.836 1.00 9.80 534 GLY A O 1
ATOM 4043 N N . ARG A 1 535 ? 20.598 39.815 21.438 1.00 9.62 535 ARG A N 1
ATOM 4044 C CA . ARG A 1 535 ? 20.057 40.754 22.428 1.00 10.49 535 ARG A CA 1
ATOM 4045 C C . ARG A 1 535 ? 20.594 40.412 23.808 1.00 9.80 535 ARG A C 1
ATOM 4046 O O . ARG A 1 535 ? 21.024 41.298 24.557 1.00 9.90 535 ARG A O 1
ATOM 4054 N N . ALA A 1 536 ? 20.564 39.124 24.146 1.00 9.04 536 ALA A N 1
ATOM 4055 C CA . ALA A 1 536 ? 21.029 38.668 25.449 1.00 9.04 536 ALA A CA 1
ATOM 4056 C C . ALA A 1 536 ? 22.535 38.875 25.629 1.00 9.43 536 ALA A C 1
ATOM 4057 O O . ALA A 1 536 ? 22.975 39.296 26.692 1.00 9.92 536 ALA A O 1
ATOM 4059 N N . ILE A 1 537 ? 23.320 38.607 24.585 1.00 9.54 537 ILE A N 1
ATOM 4060 C CA . ILE A 1 537 ? 24.762 38.859 24.642 1.00 10.48 537 ILE A CA 1
ATOM 4061 C C . ILE A 1 537 ? 25.046 40.355 24.857 1.00 10.17 537 ILE A C 1
ATOM 4062 O O . ILE A 1 537 ? 25.886 40.718 25.686 1.00 10.37 537 ILE A O 1
ATOM 4067 N N . ARG A 1 538 ? 24.352 41.207 24.101 1.00 10.71 538 ARG A N 1
ATOM 4068 C CA . ARG A 1 538 ? 24.549 42.650 24.235 1.00 11.17 538 ARG A CA 1
ATOM 4069 C C . ARG A 1 538 ? 24.245 43.106 25.659 1.00 11.76 538 ARG A C 1
ATOM 4070 O O . ARG A 1 538 ? 24.972 43.927 26.211 1.00 12.06 538 ARG A O 1
ATOM 4078 N N . GLU A 1 539 ? 23.198 42.548 26.261 1.00 12.61 539 GLU A N 1
ATOM 4079 C CA . GLU A 1 539 ? 22.856 42.881 27.645 1.00 14.02 539 GLU A CA 1
ATOM 4080 C C . GLU A 1 539 ? 23.979 42.491 28.623 1.00 13.80 539 GLU A C 1
ATOM 4081 O O . GLU A 1 539 ? 24.330 43.264 29.517 1.00 14.79 539 GLU A O 1
ATOM 4084 N N . ILE A 1 540 ? 24.551 41.299 28.449 1.00 13.17 540 ILE A N 1
ATOM 4085 C CA . ILE A 1 540 ? 25.664 40.845 29.283 1.00 12.84 540 ILE A CA 1
ATOM 4086 C C . ILE A 1 540 ? 26.889 41.742 29.115 1.00 13.57 540 ILE A C 1
ATOM 4087 O O . ILE A 1 540 ? 27.555 42.101 30.101 1.00 14.08 540 ILE A O 1
ATOM 4092 N N . LEU A 1 541 ? 27.192 42.107 27.872 1.00 13.48 541 LEU A N 1
ATOM 4093 C CA . LEU A 1 541 ? 28.358 42.944 27.590 1.00 14.40 541 LEU A CA 1
ATOM 4094 C C . LEU A 1 541 ? 28.205 44.358 28.154 1.00 15.97 541 LEU A C 1
ATOM 4095 O O . LEU A 1 541 ? 29.200 45.002 28.487 1.00 16.33 541 LEU A O 1
ATOM 4100 N N . LYS A 1 542 ? 26.955 44.810 28.268 1.00 17.10 542 LYS A N 1
ATOM 4101 C CA . LYS A 1 542 ? 26.619 46.138 28.793 1.00 19.50 542 LYS A CA 1
ATOM 4102 C C . LYS A 1 542 ? 26.911 46.265 30.285 1.00 21.04 542 LYS A C 1
ATOM 4103 O O . LYS A 1 542 ? 27.301 47.341 30.754 1.00 21.94 542 LYS A O 1
ATOM 4109 N N . LYS A 1 543 ? 26.702 45.173 31.019 1.00 22.95 543 LYS A N 1
ATOM 4110 C CA . LYS A 1 543 ? 26.978 45.124 32.453 1.00 24.75 543 LYS A CA 1
ATOM 4111 C C . LYS A 1 543 ? 28.481 45.230 32.728 1.00 25.96 543 LYS A C 1
ATOM 4112 O O . LYS A 1 543 ? 29.290 44.574 32.059 1.00 26.20 543 LYS A O 1
ATOM 4114 N N . PRO A 1 544 ? 28.854 46.067 33.697 1.00 27.52 544 PRO A N 1
ATOM 4115 C CA . PRO A 1 544 ? 30.253 46.170 34.140 1.00 28.50 544 PRO A CA 1
ATOM 4116 C C . PRO A 1 544 ? 30.728 44.879 34.808 1.00 29.43 544 PRO A C 1
ATOM 4117 O O . PRO A 1 544 ? 29.915 44.167 35.407 1.00 29.95 544 PRO A O 1
ATOM 4121 N N . VAL A 1 545 ? 32.023 44.586 34.701 1.00 30.51 545 VAL A N 1
ATOM 4122 C CA . VAL A 1 545 ? 32.597 43.375 35.295 1.00 31.27 545 VAL A CA 1
ATOM 4123 C C . VAL A 1 545 ? 32.494 43.390 36.819 1.00 31.57 545 VAL A C 1
ATOM 4124 O O . VAL A 1 545 ? 32.074 42.404 37.431 1.00 32.25 545 VAL A O 1
#

Radius of gyration: 23.11 Å; Cα contacts (8 Å, |Δi|>4): 1270; chains: 1; bounding box: 62×63×52 Å

InterPro domains:
  IPR000873 AMP-dependent synthetase/ligase domain [PF00501] (41-403)
  IPR020845 AMP-binding, conserved site [PS00455] (197-208)
  IPR025110 AMP-binding enzyme, C-terminal domain [PF13193] (455-531)
  IPR045851 AMP-binding enzyme domain superfamily [G3DSA:3.30.300.30] (440-548)

B-factor: mean 11.8, std 6.74, range [3.34, 49.09]